Protein AF-X0RFZ6-F1 (afdb_monomer_lite)

InterPro domains:
  IPR013783 Immunoglobulin-like fold [G3DSA:2.60.40.10] (49-126)
  IPR024361 Bacteroidetes-Associated Carbohydrate-binding Often N-terminal [PF19190] (157-204)
  IPR038490 Gingipain propeptide superfamily [G3DSA:2.60.40.3800] (287-418)

Secondary structure (DSSP, 8-state):
--------PPPPTT-EEEEE-TTS-EEEEEETTEEEEE-----TT----THHHHHHHHHHHHHHS---TTEEEESPPSSS-PPPTT-----EEEE--SSSSEEEEEEEEE---SS-SEEEEEEEEE-----EEEE-SEEEEEE-TT---BSS-EEEEEEE-SSS-EEEEEEE--SSEEES-SEEEEPTT-EEEEEEEE-HHHHTPPSEEEEEEEEEEETTT--EEEEEEEEEE-----EEEES-SS-------TT-------EEEE-SSS-----------------S--EEEEEETTTTEEEEEE-PPPPEEEEETTEEEEE-TT-EEE--BTSBPEEE------PPTT----------SS-----S---PPBBPPP--TT--S--PPPPP-HHHHT--S-SS--S--------S--

Foldseek 3Di:
DDFDFPDDDDDDPQKDQDDADPVRHGAFIDHPNHTDDGTDGDDPDDDDDDCVVVVVVRNVCCVLVVWWAQKDKPPDDPPPDDADVVGDDDIDIGGGHPDFAKTKGWDWDAPPPPVDRIDIDIDIDGDHDDQKDKDDQEAEWEAAQLDDIPPQKDKIKIFGQDQAKWKKAKDWPDDQKDWPGGIDIHGHGDIDIIMIGGDRVNSNDHADKDKTWIWMARPVNRDTRTGMYIYGHDWDWDKDKPPPDPDDDDDDDPPDDDDDDIDIDTPIPDDDDDDDDDDDDPPPPPQPWDWDWDDDVVVLDTDTDIDWDDWDWDDDDQFIDTDTPPFDWDADAQAFTDTHDDDDDDRPPPDDDPDDDDDDPDDDDDPDDGHGAGHADDDPPPDDDDRDGGHHDCVHVVDPADPVNDPDDDDDDDDDPD

pLDDT: mean 81.69, std 16.17, range [36.53, 98.62]

Radius of gyration: 50.1 Å; chains: 1; bounding box: 124×74×122 Å

Organism: NCBI:txid412755

Structure (mmCIF, N/CA/C/O backbone):
data_AF-X0RFZ6-F1
#
_entry.id   AF-X0RFZ6-F1
#
loop_
_atom_site.group_PDB
_atom_site.id
_atom_site.type_symbol
_atom_site.label_atom_id
_atom_site.label_alt_id
_atom_site.label_comp_id
_atom_site.label_asym_id
_atom_site.label_entity_id
_atom_site.label_seq_id
_atom_site.pdbx_PDB_ins_code
_atom_site.Cartn_x
_atom_site.Cartn_y
_atom_site.Cartn_z
_atom_site.occupancy
_atom_site.B_iso_or_equiv
_atom_site.auth_seq_id
_atom_site.auth_comp_id
_atom_site.auth_asym_id
_atom_site.auth_atom_id
_atom_site.pdbx_PDB_model_num
ATOM 1 N N . THR A 1 1 ? -69.987 -4.915 10.231 1.00 38.78 1 THR A N 1
ATOM 2 C CA . THR A 1 1 ? -68.801 -5.786 10.100 1.00 38.78 1 THR A CA 1
ATOM 3 C C . THR A 1 1 ? -67.543 -5.010 10.443 1.00 38.78 1 THR A C 1
ATOM 5 O O . THR A 1 1 ? -66.483 -5.303 9.911 1.00 38.78 1 THR A O 1
ATOM 8 N N . ASP A 1 2 ? -67.628 -4.064 11.380 1.00 42.12 2 ASP A N 1
ATOM 9 C CA . ASP A 1 2 ? -66.574 -3.069 11.558 1.00 42.12 2 ASP A CA 1
ATOM 10 C C . ASP A 1 2 ? -65.963 -3.290 12.938 1.00 42.12 2 ASP A C 1
ATOM 12 O O . ASP A 1 2 ? -66.441 -2.758 13.939 1.00 42.12 2 ASP A O 1
ATOM 16 N N . GLY A 1 3 ? -64.960 -4.169 12.992 1.00 43.12 3 GLY A N 1
ATOM 17 C CA . GLY A 1 3 ? -64.054 -4.234 14.134 1.00 43.12 3 GLY A CA 1
ATOM 18 C C . GLY A 1 3 ? -63.142 -3.009 14.116 1.00 43.12 3 GLY A C 1
ATOM 19 O O . GLY A 1 3 ? -62.731 -2.540 13.054 1.00 43.12 3 GLY A O 1
ATOM 20 N N . LEU A 1 4 ? -62.883 -2.448 15.293 1.00 39.06 4 LEU A N 1
ATOM 21 C CA . LEU A 1 4 ? -62.088 -1.237 15.450 1.00 39.06 4 LEU A CA 1
ATOM 22 C C . LEU A 1 4 ? -60.599 -1.594 15.333 1.00 39.06 4 LEU A C 1
ATOM 24 O O . LEU A 1 4 ? -60.053 -2.246 16.221 1.00 39.06 4 LEU A O 1
ATOM 28 N N . THR A 1 5 ? -59.929 -1.153 14.268 1.00 42.00 5 THR A N 1
ATOM 29 C CA . THR A 1 5 ? -58.465 -1.206 14.202 1.00 42.00 5 THR A CA 1
ATOM 30 C C . THR A 1 5 ? -57.912 -0.184 15.192 1.00 42.00 5 THR A C 1
ATOM 32 O O . THR A 1 5 ? -58.040 1.025 14.985 1.00 42.00 5 THR A O 1
ATOM 35 N N . VAL A 1 6 ? -57.300 -0.643 16.282 1.00 41.91 6 VAL A N 1
ATOM 36 C CA . VAL A 1 6 ? -56.398 0.214 17.062 1.00 41.91 6 VAL A CA 1
ATOM 37 C C . VAL A 1 6 ? -55.214 0.486 16.127 1.00 41.91 6 VAL A C 1
ATOM 39 O O . VAL A 1 6 ? -54.614 -0.463 15.636 1.00 41.91 6 VAL A O 1
ATOM 42 N N . GLY A 1 7 ? -55.004 1.749 15.741 1.00 44.38 7 GLY A N 1
ATOM 43 C CA . GLY A 1 7 ? -54.213 2.134 14.560 1.00 44.38 7 GLY A CA 1
ATOM 44 C C . GLY A 1 7 ? -52.845 1.451 14.427 1.00 44.38 7 GLY A C 1
ATOM 45 O O . GLY A 1 7 ? -52.203 1.140 15.424 1.00 44.38 7 GLY A O 1
ATOM 46 N N . ILE A 1 8 ? -52.405 1.247 13.180 1.00 52.81 8 ILE A N 1
ATOM 47 C CA . ILE A 1 8 ? -51.146 0.560 12.849 1.00 52.81 8 ILE A CA 1
ATOM 48 C C . ILE A 1 8 ? -49.967 1.387 13.397 1.00 52.81 8 ILE A C 1
ATOM 50 O O . ILE A 1 8 ? -49.765 2.515 12.932 1.00 52.81 8 ILE A O 1
ATOM 54 N N . PRO A 1 9 ? -49.195 0.877 14.373 1.00 51.75 9 PRO A N 1
ATOM 55 C CA . PRO A 1 9 ? -48.037 1.591 14.892 1.00 51.75 9 PRO A CA 1
ATOM 56 C C . PRO A 1 9 ? -46.913 1.636 13.846 1.00 51.75 9 PRO A C 1
ATOM 58 O O . PRO A 1 9 ? -46.792 0.754 12.994 1.00 51.75 9 PRO A O 1
ATOM 61 N N . ALA A 1 10 ? -46.073 2.671 13.915 1.00 51.84 10 ALA A N 1
ATOM 62 C CA . ALA A 1 10 ? -44.854 2.731 13.115 1.00 51.84 10 ALA A CA 1
ATOM 63 C C . ALA A 1 10 ? -43.865 1.647 13.579 1.00 51.84 10 ALA A C 1
ATOM 65 O O . ALA A 1 10 ? -43.667 1.464 14.781 1.00 51.84 10 ALA A O 1
ATOM 66 N N . LEU A 1 11 ? -43.244 0.944 12.630 1.00 55.22 11 LEU A N 1
ATOM 67 C CA . LEU A 1 11 ? -42.207 -0.049 12.913 1.00 55.22 11 LEU A CA 1
ATOM 68 C C . LEU A 1 11 ? -40.861 0.623 13.230 1.00 55.22 11 LEU A C 1
ATOM 70 O O . LEU A 1 11 ? -40.569 1.715 12.735 1.00 55.22 11 LEU A O 1
ATOM 74 N N . LYS A 1 12 ? -40.023 -0.053 14.027 1.00 55.94 12 LYS A N 1
ATOM 75 C CA . LYS A 1 12 ? -38.599 0.295 14.151 1.00 55.94 12 LYS A CA 1
ATOM 76 C C . LYS A 1 12 ? -37.891 0.116 12.790 1.00 55.94 12 LYS A C 1
ATOM 78 O O . LYS A 1 12 ? -38.349 -0.693 11.981 1.00 55.94 12 LYS A O 1
ATOM 83 N N . PRO A 1 13 ? -36.788 0.842 12.521 1.00 58.34 13 PRO A N 1
ATOM 84 C CA . PRO A 1 13 ? -35.977 0.628 11.322 1.00 58.34 13 PRO A CA 1
ATOM 85 C C . PRO A 1 13 ? -35.572 -0.846 11.170 1.00 58.34 13 PRO A C 1
ATOM 87 O O . PRO A 1 13 ? -35.239 -1.481 12.167 1.00 58.34 13 PRO A O 1
ATOM 90 N N . GLU A 1 14 ? -35.612 -1.360 9.935 1.00 68.62 14 GLU A N 1
ATOM 91 C CA . GLU A 1 14 ? -35.267 -2.748 9.547 1.00 68.62 14 GLU A CA 1
ATOM 92 C C . GLU A 1 14 ? -36.243 -3.852 9.997 1.00 68.62 14 GLU A C 1
ATOM 94 O O . GLU A 1 14 ? -36.021 -5.025 9.701 1.00 68.62 14 GLU A O 1
ATOM 99 N N . ALA A 1 15 ? -37.344 -3.507 10.667 1.00 71.62 15 ALA A N 1
ATOM 100 C CA . ALA A 1 15 ? -38.441 -4.444 10.887 1.00 71.62 15 ALA A CA 1
ATOM 101 C C . ALA A 1 15 ? -39.373 -4.498 9.665 1.00 71.62 15 ALA A C 1
ATOM 103 O O . ALA A 1 15 ? -39.727 -3.464 9.092 1.00 71.62 15 ALA A O 1
ATOM 104 N N . GLU A 1 16 ? -39.825 -5.700 9.307 1.00 82.06 16 GLU A N 1
ATOM 105 C CA . GLU A 1 16 ? -40.693 -5.946 8.151 1.00 82.06 16 GLU A CA 1
ATOM 106 C C . GLU A 1 16 ? -41.965 -6.691 8.555 1.00 82.06 16 GLU A C 1
ATOM 108 O O . GLU A 1 16 ? -41.918 -7.617 9.363 1.00 82.06 16 GLU A O 1
ATOM 113 N N . TRP A 1 17 ? -43.111 -6.321 7.976 1.00 80.00 17 TRP A N 1
ATOM 114 C CA . TRP A 1 17 ? -44.344 -7.100 8.106 1.00 80.00 17 TRP A CA 1
ATOM 115 C C . TRP A 1 17 ? -44.224 -8.393 7.296 1.00 80.00 17 TRP A C 1
ATOM 117 O O . TRP A 1 17 ? -43.956 -8.357 6.099 1.00 80.00 17 TRP A O 1
ATOM 127 N N . VAL A 1 18 ? -44.435 -9.532 7.949 1.00 83.50 18 VAL A N 1
ATOM 128 C CA . VAL A 1 18 ? -44.276 -10.872 7.359 1.00 83.50 18 VAL A CA 1
ATOM 129 C C . VAL A 1 18 ? -45.578 -11.662 7.277 1.00 83.50 18 VAL A C 1
ATOM 131 O O . VAL A 1 18 ? -45.609 -12.731 6.671 1.00 83.50 18 VAL A O 1
ATOM 134 N N . ALA A 1 19 ? -46.656 -11.155 7.876 1.00 76.50 19 ALA A N 1
ATOM 135 C CA . ALA A 1 19 ? -47.986 -11.731 7.743 1.00 76.50 19 ALA A CA 1
ATOM 136 C C . ALA A 1 19 ? -49.068 -10.652 7.828 1.00 76.50 19 ALA A C 1
ATOM 138 O O . ALA A 1 19 ? -48.933 -9.703 8.604 1.00 76.50 19 ALA A O 1
ATOM 139 N N . ASP A 1 20 ? -50.164 -10.873 7.102 1.00 78.19 20 ASP A N 1
ATOM 140 C CA . ASP A 1 20 ? -51.373 -10.048 7.097 1.00 78.19 20 ASP A CA 1
ATOM 141 C C . ASP A 1 20 ? -52.592 -10.871 7.551 1.00 78.19 20 ASP A C 1
ATOM 143 O O . ASP A 1 20 ? -52.633 -12.096 7.414 1.00 78.19 20 ASP A O 1
ATOM 147 N N . TRP A 1 21 ? -53.612 -10.189 8.069 1.00 67.06 21 TRP A N 1
ATOM 148 C CA . TRP A 1 21 ? -54.959 -10.738 8.235 1.00 67.06 21 TRP A CA 1
ATOM 149 C C . TRP A 1 21 ? -55.633 -10.967 6.872 1.00 67.06 21 TRP A C 1
ATOM 151 O O . TRP A 1 21 ? -55.215 -10.414 5.855 1.00 67.06 21 TRP A O 1
ATOM 161 N N . ASP A 1 22 ? -56.731 -11.731 6.843 1.00 68.75 22 ASP A N 1
ATOM 162 C CA . ASP A 1 22 ? -57.472 -12.027 5.600 1.00 68.75 22 ASP A CA 1
ATOM 163 C C . ASP A 1 22 ? -57.976 -10.769 4.863 1.00 68.75 22 ASP A C 1
ATOM 165 O O . ASP A 1 22 ? -58.151 -10.773 3.645 1.00 68.75 22 ASP A O 1
ATOM 169 N N . ASN A 1 23 ? -58.163 -9.679 5.605 1.00 71.31 23 ASN A N 1
ATOM 170 C CA . ASN A 1 23 ? -58.601 -8.380 5.124 1.00 71.31 23 ASN A CA 1
ATOM 171 C C . ASN A 1 23 ? -57.442 -7.483 4.649 1.00 71.31 23 ASN A C 1
ATOM 173 O O . ASN A 1 23 ? -57.682 -6.328 4.296 1.00 71.31 23 ASN A O 1
ATOM 177 N N . GLY A 1 24 ? -56.206 -7.994 4.646 1.00 72.56 24 GLY A N 1
ATOM 178 C CA . GLY A 1 24 ? -55.002 -7.287 4.208 1.00 72.56 24 GLY A CA 1
ATOM 179 C C . GLY A 1 24 ? -54.415 -6.319 5.240 1.00 72.56 24 GLY A C 1
ATOM 180 O O . GLY A 1 24 ? -53.554 -5.515 4.893 1.00 72.56 24 GLY A O 1
ATOM 181 N N . THR A 1 25 ? -54.881 -6.347 6.493 1.00 71.81 25 THR A N 1
ATOM 182 C CA . THR A 1 25 ? -54.275 -5.550 7.573 1.00 71.81 25 THR A CA 1
ATOM 183 C C . THR A 1 25 ? -53.013 -6.252 8.080 1.00 71.81 25 THR A C 1
ATOM 185 O O . THR A 1 25 ? -53.104 -7.444 8.382 1.00 71.81 25 THR A O 1
ATOM 188 N N . PRO A 1 26 ? -51.880 -5.548 8.268 1.00 70.94 26 PRO A N 1
ATOM 189 C CA . PRO A 1 26 ? -50.662 -6.159 8.793 1.00 70.94 26 PRO A CA 1
ATOM 190 C C . PRO A 1 26 ? -50.898 -6.823 10.143 1.00 70.94 26 PRO A C 1
ATOM 192 O O . PRO A 1 26 ? -51.464 -6.190 11.033 1.00 70.94 26 PRO A O 1
ATOM 195 N N . LEU A 1 27 ? -50.486 -8.084 10.275 1.00 72.38 27 LEU A N 1
ATOM 196 C CA . LEU A 1 27 ? -50.672 -8.937 11.450 1.00 72.38 27 LEU A CA 1
ATOM 197 C C . LEU A 1 27 ? -49.372 -9.065 12.243 1.00 72.38 27 LEU A C 1
ATOM 199 O O . LEU A 1 27 ? -49.371 -8.719 13.418 1.00 72.38 27 LEU A O 1
ATOM 203 N N . VAL A 1 28 ? -48.276 -9.526 11.633 1.00 75.19 28 VAL A N 1
ATOM 204 C CA . VAL A 1 28 ? -47.006 -9.801 12.337 1.00 75.19 28 VAL A CA 1
ATOM 205 C C . VAL A 1 28 ? -45.838 -9.131 11.627 1.00 75.19 28 VAL A C 1
ATOM 207 O O . VAL A 1 28 ? -45.716 -9.251 10.410 1.00 75.19 28 VAL A O 1
ATOM 210 N N . ALA A 1 29 ? -44.966 -8.469 12.388 1.00 75.31 29 ALA A N 1
ATOM 211 C CA . ALA A 1 29 ? -43.684 -7.949 11.926 1.00 75.31 29 ALA A CA 1
ATOM 212 C C . ALA A 1 29 ? -42.512 -8.700 12.558 1.00 75.31 29 ALA A C 1
ATOM 214 O O . ALA A 1 29 ? -42.575 -9.070 13.733 1.00 75.31 29 ALA A O 1
ATOM 215 N N . THR A 1 30 ? -41.431 -8.878 11.798 1.00 73.75 30 THR A N 1
ATOM 216 C CA . THR A 1 30 ? -40.180 -9.478 12.271 1.00 73.75 30 THR A CA 1
ATOM 217 C C . THR A 1 30 ? -38.956 -8.616 11.977 1.00 73.75 30 THR A C 1
ATOM 219 O O . THR A 1 30 ? -38.938 -7.892 10.986 1.00 73.75 30 THR A O 1
ATOM 222 N N . GLN A 1 31 ? -37.914 -8.752 12.797 1.00 70.69 31 GLN A N 1
ATOM 223 C CA . GLN A 1 31 ? -36.572 -8.213 12.560 1.00 70.69 31 GLN A CA 1
ATOM 224 C C . GLN A 1 31 ? -35.544 -9.292 12.920 1.00 70.69 31 GLN A C 1
ATOM 226 O O . GLN A 1 31 ? -35.602 -9.869 14.006 1.00 70.69 31 GLN A O 1
ATOM 231 N N . GLY A 1 32 ? -34.634 -9.618 11.996 1.00 66.69 32 GLY A N 1
ATOM 232 C CA . GLY A 1 32 ? -33.604 -10.642 12.231 1.00 66.69 32 GLY A CA 1
ATOM 233 C C . GLY A 1 32 ? -34.154 -12.041 12.552 1.00 66.69 32 GLY A C 1
ATOM 234 O O . GLY A 1 32 ? -33.538 -12.776 13.313 1.00 66.69 32 GLY A O 1
ATOM 235 N N . GLY A 1 33 ? -35.331 -12.397 12.022 1.00 61.75 33 GLY A N 1
ATOM 236 C CA . GLY A 1 33 ? -36.001 -13.679 12.293 1.00 61.75 33 GLY A CA 1
ATOM 237 C C . GLY A 1 33 ? -36.859 -13.716 13.565 1.00 61.75 33 GLY A C 1
ATOM 238 O O . GLY A 1 33 ? -37.531 -14.715 13.807 1.00 61.75 33 GLY A O 1
ATOM 239 N N . ASN A 1 34 ? -36.897 -12.627 14.337 1.00 55.91 34 ASN A N 1
ATOM 240 C CA . ASN A 1 34 ? -37.651 -12.523 15.590 1.00 55.91 34 ASN A CA 1
ATOM 241 C C . ASN A 1 34 ? -38.919 -11.683 15.415 1.00 55.91 34 ASN A C 1
ATOM 243 O O . ASN A 1 34 ? -38.897 -10.707 14.672 1.00 55.91 34 ASN A O 1
ATOM 247 N N . VAL A 1 35 ? -40.012 -12.019 16.110 1.00 63.09 35 VAL A N 1
ATOM 248 C CA . VAL A 1 35 ? -41.280 -11.261 16.075 1.00 63.09 35 VAL A CA 1
ATOM 249 C C . VAL A 1 35 ? -41.159 -9.978 16.904 1.00 63.09 35 VAL A C 1
ATOM 251 O O . VAL A 1 35 ? -40.920 -10.044 18.103 1.00 63.09 35 VAL A O 1
ATOM 254 N N . VAL A 1 36 ? -41.366 -8.817 16.276 1.00 63.34 36 VAL A N 1
ATOM 255 C CA . VAL A 1 36 ? -41.176 -7.481 16.887 1.00 63.34 36 VAL A CA 1
ATOM 256 C C . VAL A 1 36 ? -42.431 -6.599 16.879 1.00 63.34 36 VAL A C 1
ATOM 258 O O . VAL A 1 36 ? -42.418 -5.501 17.432 1.00 63.34 36 VAL A O 1
ATOM 261 N N . GLY A 1 37 ? -43.530 -7.054 16.272 1.00 63.81 37 GLY A N 1
ATOM 262 C CA . GLY A 1 37 ? -44.809 -6.341 16.289 1.00 63.81 37 GLY A CA 1
ATOM 263 C C . GLY A 1 37 ? -45.981 -7.248 15.930 1.00 63.81 37 GLY A C 1
ATOM 264 O O . GLY A 1 37 ? -45.853 -8.091 15.045 1.00 63.81 37 GLY A O 1
ATOM 265 N N . ILE A 1 38 ? -47.117 -7.089 16.618 1.00 66.88 38 ILE A N 1
ATOM 266 C CA . ILE A 1 38 ? -48.345 -7.857 16.367 1.00 66.88 38 ILE A CA 1
ATOM 267 C C . ILE A 1 38 ? -49.561 -6.920 16.438 1.00 66.88 38 ILE A C 1
ATOM 269 O O . ILE A 1 38 ? -49.757 -6.250 17.452 1.00 66.88 38 ILE A O 1
ATOM 273 N N . ASN A 1 39 ? -50.405 -6.909 15.401 1.00 63.72 39 ASN A N 1
ATOM 274 C CA . ASN A 1 39 ? -51.707 -6.229 15.407 1.00 63.72 39 ASN A CA 1
ATOM 275 C C . ASN A 1 39 ? -52.840 -7.245 15.514 1.00 63.72 39 ASN A C 1
ATOM 277 O O . ASN A 1 39 ? -52.837 -8.274 14.836 1.00 63.72 39 ASN A O 1
ATOM 281 N N . ILE A 1 40 ? -53.863 -6.920 16.302 1.00 60.28 40 ILE A N 1
ATOM 282 C CA . ILE A 1 40 ? -54.952 -7.853 16.587 1.00 60.28 40 ILE A CA 1
ATOM 283 C C . ILE A 1 40 ? -56.295 -7.245 16.233 1.00 60.28 40 ILE A C 1
ATOM 285 O O . ILE A 1 40 ? -56.599 -6.103 16.577 1.00 60.28 40 ILE A O 1
ATOM 289 N N . PHE A 1 41 ? -57.115 -8.067 15.585 1.00 55.56 41 PHE A N 1
ATOM 290 C CA . PHE A 1 41 ? -58.518 -7.794 15.344 1.00 55.56 41 PHE A CA 1
ATOM 291 C C . PHE A 1 41 ? -59.360 -8.508 16.402 1.00 55.56 41 PHE A C 1
ATOM 293 O O . PHE A 1 41 ? -59.381 -9.737 16.463 1.00 55.56 41 PHE A O 1
ATOM 300 N N . VAL A 1 42 ? -60.054 -7.751 17.251 1.00 51.41 42 VAL A N 1
ATOM 301 C CA . VAL A 1 42 ? -60.933 -8.331 18.274 1.00 51.41 42 VAL A CA 1
ATOM 302 C C . VAL A 1 42 ? -62.366 -8.312 17.750 1.00 51.41 42 VAL A C 1
ATOM 304 O O . VAL A 1 42 ? -62.988 -7.254 17.667 1.00 51.41 42 VAL A O 1
ATOM 307 N N . PHE A 1 43 ? -62.886 -9.484 17.382 1.00 50.62 43 PHE A N 1
ATOM 308 C CA . PHE A 1 43 ? -64.318 -9.683 17.159 1.00 50.62 43 PHE A CA 1
ATOM 309 C C . PHE A 1 43 ? -64.984 -10.194 18.445 1.00 50.62 43 PHE A C 1
ATOM 311 O O . PHE A 1 43 ? -64.395 -10.961 19.203 1.00 50.62 43 PHE A O 1
ATOM 318 N N . ASP A 1 44 ? -66.206 -9.718 18.677 1.00 43.78 44 ASP A N 1
ATOM 319 C CA . ASP A 1 44 ? -67.039 -9.891 19.872 1.00 43.78 44 ASP A CA 1
ATOM 320 C C . ASP A 1 44 ? -66.884 -11.248 20.603 1.00 43.78 44 ASP A C 1
ATOM 322 O O . ASP A 1 44 ? -67.242 -12.308 20.090 1.00 43.78 44 ASP A O 1
ATOM 326 N N . GLY A 1 45 ? -66.406 -11.193 21.852 1.00 48.72 45 GLY A N 1
ATOM 327 C CA . GLY A 1 45 ? -66.770 -12.127 22.928 1.00 48.72 45 GLY A CA 1
ATOM 328 C C . GLY A 1 45 ? -66.137 -13.526 22.984 1.00 48.72 45 GLY A C 1
ATOM 329 O O . GLY A 1 45 ? -66.438 -14.260 23.926 1.00 48.72 45 GLY A O 1
ATOM 330 N N . GLY A 1 46 ? -65.274 -13.930 22.050 1.00 48.91 46 GLY A N 1
ATOM 331 C CA . GLY A 1 46 ? -64.590 -15.232 22.111 1.00 48.91 46 GLY A CA 1
ATOM 332 C C . GLY A 1 46 ? -63.342 -15.204 23.001 1.00 48.91 46 GLY A C 1
ATOM 333 O O . GLY A 1 46 ? -62.398 -14.478 22.710 1.00 48.91 46 GLY A O 1
ATOM 334 N N . GLY A 1 47 ? -63.313 -15.991 24.082 1.00 51.78 47 GLY A N 1
ATOM 335 C CA . GLY A 1 47 ? -62.138 -16.099 24.955 1.00 51.78 47 GLY A CA 1
ATOM 336 C C . GLY A 1 47 ? -60.898 -16.622 24.216 1.00 51.78 47 GLY A C 1
ATOM 337 O O . GLY A 1 47 ? -60.979 -17.603 23.476 1.00 51.78 47 GLY A O 1
ATOM 338 N N . PHE A 1 48 ? -59.750 -15.977 24.439 1.00 54.66 48 PHE A N 1
ATOM 339 C CA . PHE A 1 48 ? -58.455 -16.392 23.899 1.00 54.66 48 PHE A CA 1
ATOM 340 C C . PHE A 1 48 ? -58.080 -17.788 24.424 1.00 54.66 48 PHE A C 1
ATOM 342 O O . PHE A 1 48 ? -57.822 -17.959 25.613 1.00 54.66 48 PHE A O 1
ATOM 349 N N . THR A 1 49 ? -58.038 -18.793 23.549 1.00 49.41 49 THR A N 1
ATOM 350 C CA . THR A 1 49 ? -57.511 -20.134 23.860 1.00 49.41 49 THR A CA 1
ATOM 351 C C . THR A 1 49 ? -56.601 -20.608 22.723 1.00 49.41 49 THR A C 1
ATOM 353 O O . THR A 1 49 ? -56.695 -20.096 21.607 1.00 49.41 49 THR A O 1
ATOM 356 N N . GLY A 1 50 ? -55.703 -21.559 23.000 1.00 52.81 50 GLY A N 1
ATOM 357 C CA . GLY A 1 50 ? -54.791 -22.137 22.002 1.00 52.81 50 GLY A CA 1
ATOM 358 C C . GLY A 1 50 ? -53.499 -21.339 21.787 1.00 52.81 50 GLY A C 1
ATOM 359 O O . GLY A 1 50 ? -52.942 -20.785 22.733 1.00 52.81 50 GLY A O 1
ATOM 360 N N . ASP A 1 51 ? -53.028 -21.291 20.539 1.00 44.84 51 ASP A N 1
ATOM 361 C CA . ASP A 1 51 ? -51.715 -20.738 20.163 1.00 44.84 51 ASP A CA 1
ATOM 362 C C . ASP A 1 51 ? -51.619 -19.218 20.334 1.00 44.84 51 ASP A C 1
ATOM 364 O O . ASP A 1 51 ? -50.524 -18.679 20.421 1.00 44.84 51 ASP A O 1
ATOM 368 N N . VAL A 1 52 ? -52.752 -18.516 20.431 1.00 52.00 52 VAL A N 1
ATOM 369 C CA . VAL A 1 52 ? -52.793 -17.057 20.604 1.00 52.00 52 VAL A CA 1
ATOM 370 C C . VAL A 1 52 ? -52.223 -16.643 21.974 1.00 52.00 52 VAL A C 1
ATOM 372 O O . VAL A 1 52 ? -51.270 -15.867 21.984 1.00 52.00 52 VAL A O 1
ATOM 375 N N . PRO A 1 53 ? -52.687 -17.186 23.124 1.00 52.94 53 PRO A N 1
ATOM 376 C CA . PRO A 1 53 ? -52.005 -17.037 24.415 1.00 52.94 53 PRO A CA 1
ATOM 377 C C . PRO A 1 53 ? -50.516 -17.412 24.415 1.00 52.94 5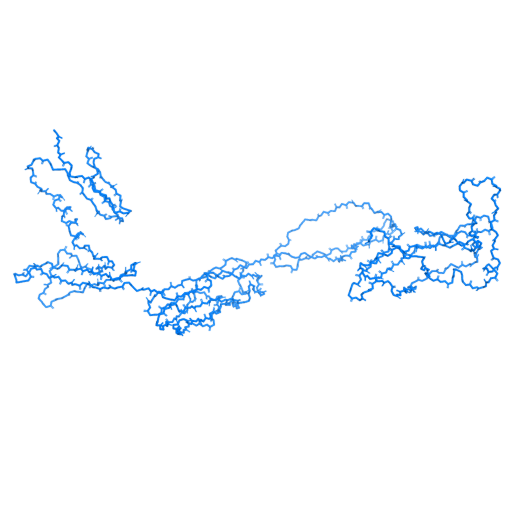3 PRO A C 1
ATOM 379 O O . PRO A 1 53 ? -49.740 -16.766 25.110 1.00 52.94 53 PRO A O 1
ATOM 382 N N . LEU A 1 54 ? -50.106 -18.424 23.640 1.00 45.31 54 LEU A N 1
ATOM 383 C CA . LEU A 1 54 ? -48.706 -18.856 23.542 1.00 45.31 54 LEU A CA 1
ATOM 384 C C . LEU A 1 54 ? -47.858 -17.856 22.735 1.00 45.31 54 LEU A C 1
ATOM 386 O O . LEU A 1 54 ? -46.730 -17.550 23.110 1.00 45.31 54 LEU A O 1
ATOM 390 N N . LEU A 1 55 ? -48.427 -17.283 21.672 1.00 51.75 55 LEU A N 1
ATOM 391 C CA . LEU A 1 55 ? -47.830 -16.192 20.902 1.00 51.75 55 LEU A CA 1
ATOM 392 C C . LEU A 1 55 ? -47.674 -14.932 21.766 1.00 51.75 55 LEU A C 1
ATOM 394 O O . LEU A 1 55 ? -46.635 -14.283 21.718 1.00 51.75 55 LEU A O 1
ATOM 398 N N . PHE A 1 56 ? -48.683 -14.617 22.589 1.00 52.19 56 PHE A N 1
ATOM 399 C CA . PHE A 1 56 ? -48.622 -13.540 23.580 1.00 52.19 56 PHE A CA 1
ATOM 400 C C . PHE A 1 56 ? -47.577 -13.811 24.659 1.00 52.19 56 PHE A C 1
ATOM 402 O O . PHE A 1 56 ? -46.835 -12.901 25.001 1.00 52.19 56 PHE A O 1
ATOM 409 N N . HIS A 1 57 ? -47.498 -15.040 25.177 1.00 45.25 57 HIS A N 1
ATOM 410 C CA . HIS A 1 57 ? -46.474 -15.433 26.139 1.00 45.25 57 HIS A CA 1
ATOM 411 C C . HIS A 1 57 ? -45.081 -15.246 25.539 1.00 45.25 57 HIS A C 1
ATOM 413 O O . HIS A 1 57 ? -44.274 -14.554 26.136 1.00 45.25 57 HIS A O 1
ATOM 419 N N . ASN A 1 58 ? -44.827 -15.737 24.325 1.00 44.16 58 ASN A N 1
ATOM 420 C CA . ASN A 1 58 ? -43.522 -15.598 23.677 1.00 44.16 58 ASN A CA 1
ATOM 421 C C . ASN A 1 58 ? -43.191 -14.136 23.333 1.00 44.16 58 ASN A C 1
ATOM 423 O O . ASN A 1 58 ? -42.056 -13.714 23.520 1.00 44.16 58 ASN A O 1
ATOM 427 N N . ALA A 1 59 ? -44.170 -13.337 22.895 1.00 49.94 59 ALA A N 1
ATOM 428 C CA . ALA A 1 59 ? -43.977 -11.913 22.614 1.00 49.94 59 ALA A CA 1
ATOM 429 C C . ALA A 1 59 ? -43.768 -11.078 23.891 1.00 49.94 59 ALA A C 1
ATOM 431 O O . ALA A 1 59 ? -42.948 -10.168 23.888 1.00 49.94 59 ALA A O 1
ATOM 432 N N . ILE A 1 60 ? -44.469 -11.384 24.989 1.00 48.38 60 ILE A N 1
ATOM 433 C CA . ILE A 1 60 ? -44.305 -10.716 26.291 1.00 48.38 60 ILE A CA 1
ATOM 434 C C . ILE A 1 60 ? -43.021 -11.181 26.977 1.00 48.38 60 ILE A C 1
ATOM 436 O O . ILE A 1 60 ? -42.323 -10.341 27.515 1.00 48.38 60 ILE A O 1
ATOM 440 N N . VAL A 1 61 ? -42.659 -12.465 26.923 1.00 43.03 61 VAL A N 1
ATOM 441 C CA . VAL A 1 61 ? -41.365 -12.981 27.407 1.00 43.03 61 VAL A CA 1
ATOM 442 C C . VAL A 1 61 ? -40.212 -12.377 26.610 1.00 43.03 61 VAL A C 1
ATOM 444 O O . VAL A 1 61 ? -39.179 -12.087 27.191 1.00 43.03 61 VAL A O 1
ATOM 447 N N . TRP A 1 62 ? -40.384 -12.096 25.317 1.00 46.16 62 TRP A N 1
ATOM 448 C CA . TRP A 1 62 ? -39.370 -11.395 24.525 1.00 46.16 62 TRP A CA 1
ATOM 449 C C . TRP A 1 62 ? -39.344 -9.879 24.795 1.00 46.16 62 TRP A C 1
ATOM 451 O O . TRP A 1 62 ? -38.274 -9.287 24.847 1.00 46.16 62 TRP A O 1
ATOM 461 N N . LEU A 1 63 ? -40.497 -9.233 25.018 1.00 44.16 63 LEU A N 1
ATOM 462 C CA . LEU A 1 63 ? -40.579 -7.808 25.383 1.00 44.16 63 LEU A CA 1
ATOM 463 C C . LEU A 1 63 ? -40.168 -7.528 26.842 1.00 44.16 63 LEU A C 1
ATOM 465 O O . LEU A 1 63 ? -39.667 -6.445 27.124 1.00 44.16 63 LEU A O 1
ATOM 469 N N . ALA A 1 64 ? -40.374 -8.478 27.758 1.00 41.44 64 ALA A N 1
ATOM 470 C CA . ALA A 1 64 ? -39.998 -8.414 29.175 1.00 41.44 64 ALA A CA 1
ATOM 471 C C . ALA A 1 64 ? -38.603 -9.006 29.436 1.00 41.44 64 ALA A C 1
ATOM 473 O O . ALA A 1 64 ? -37.908 -8.563 30.340 1.00 41.44 64 ALA A O 1
ATOM 474 N N . GLY A 1 65 ? -38.172 -9.964 28.614 1.00 41.84 65 GLY A N 1
ATOM 475 C CA . GLY A 1 65 ? -36.793 -10.446 28.507 1.00 41.84 65 GLY A CA 1
ATOM 476 C C . GLY A 1 65 ? -35.966 -9.653 27.498 1.00 41.84 65 GLY A C 1
ATOM 477 O O . GLY A 1 65 ? -34.871 -10.081 27.142 1.00 41.84 65 GLY A O 1
ATOM 478 N N . GLY A 1 66 ? -36.491 -8.515 27.026 1.00 45.09 66 GLY A N 1
ATOM 479 C CA . GLY A 1 66 ? -35.772 -7.572 26.189 1.00 45.09 66 GLY A CA 1
ATOM 480 C C . GLY A 1 66 ? -34.621 -7.034 27.009 1.00 45.09 66 GLY A C 1
ATOM 481 O O . GLY A 1 66 ? -34.799 -6.139 27.835 1.00 45.09 66 GLY A O 1
ATOM 482 N N . THR A 1 67 ? -33.454 -7.636 26.830 1.00 53.47 67 THR A N 1
ATOM 483 C CA . THR A 1 67 ? -32.239 -7.182 27.473 1.00 53.47 67 THR A CA 1
ATOM 484 C C . THR A 1 67 ? -32.097 -5.701 27.153 1.00 53.47 67 THR A C 1
ATOM 486 O O . THR A 1 67 ? -32.287 -5.259 26.015 1.00 53.47 67 THR A O 1
ATOM 489 N N . ALA A 1 68 ? -31.913 -4.896 28.195 1.00 60.78 68 ALA A N 1
ATOM 490 C CA . ALA A 1 68 ? -31.819 -3.459 28.019 1.00 60.78 68 ALA A CA 1
ATOM 491 C C . ALA A 1 68 ? -30.734 -3.118 26.994 1.00 60.78 68 ALA A C 1
ATOM 493 O O . ALA A 1 68 ? -29.780 -3.882 26.858 1.00 60.78 68 ALA A O 1
ATOM 494 N N . GLU A 1 69 ? -30.881 -1.993 26.283 1.00 69.88 69 GLU A N 1
ATOM 495 C CA . GLU A 1 69 ? -29.943 -1.586 25.226 1.00 69.88 69 GLU A CA 1
ATOM 496 C C . GLU A 1 69 ? -28.484 -1.869 25.638 1.00 69.88 69 GLU A C 1
ATOM 498 O O . GLU A 1 69 ? -28.031 -1.425 26.693 1.00 69.88 69 GLU A O 1
ATOM 503 N N . GLY A 1 70 ? -27.764 -2.646 24.826 1.00 75.44 70 GLY A N 1
ATOM 504 C CA . GLY A 1 70 ? -26.357 -2.982 25.055 1.00 75.44 70 GLY A CA 1
ATOM 505 C C . GLY A 1 70 ? -26.077 -4.152 26.004 1.00 75.44 70 GLY A C 1
ATOM 506 O O . GLY A 1 70 ? -24.919 -4.542 26.086 1.00 75.44 70 GLY A O 1
ATOM 507 N N . PHE A 1 71 ? -27.065 -4.734 26.688 1.00 85.75 71 PHE A N 1
ATOM 508 C CA . PHE A 1 71 ? -26.899 -5.963 27.474 1.00 85.75 71 PHE A CA 1
ATOM 509 C C . PHE A 1 71 ? -27.472 -7.173 26.733 1.00 85.75 71 PHE A C 1
ATOM 511 O O . PHE A 1 71 ? -28.444 -7.047 25.994 1.00 85.75 71 PHE A O 1
ATOM 518 N N . GLU A 1 72 ? -26.903 -8.350 26.956 1.00 87.06 72 GLU A N 1
ATOM 519 C CA . GLU A 1 72 ? -27.394 -9.640 26.472 1.00 87.06 72 GLU A CA 1
ATOM 520 C C . GLU A 1 72 ? -27.174 -10.695 27.564 1.00 87.06 72 GLU A C 1
ATOM 522 O O . GLU A 1 72 ? -26.124 -10.713 28.207 1.00 87.06 72 GLU A O 1
ATOM 527 N N . LEU A 1 73 ? -28.163 -11.560 27.804 1.00 85.75 73 LEU A N 1
ATOM 528 C CA . LEU A 1 73 ? -27.988 -12.725 28.670 1.00 85.75 73 LEU A CA 1
ATOM 529 C C . LEU A 1 73 ? -27.587 -13.922 27.812 1.00 85.75 73 LEU A C 1
ATOM 531 O O . LEU A 1 73 ? -28.312 -14.299 26.894 1.00 85.75 73 LEU A O 1
ATOM 535 N N . VAL A 1 74 ? -26.449 -14.525 28.132 1.00 87.12 74 VAL A N 1
ATOM 536 C CA . VAL A 1 74 ? -25.867 -15.664 27.417 1.00 87.12 74 VAL A CA 1
ATOM 537 C C . VAL A 1 74 ? -25.759 -16.847 28.378 1.00 87.12 74 VAL A C 1
ATOM 539 O O . VAL A 1 74 ? -25.662 -16.669 29.592 1.00 87.12 74 VAL A O 1
ATOM 542 N N . ASP A 1 75 ? -25.815 -18.062 27.835 1.00 85.75 75 ASP A N 1
ATOM 543 C CA . ASP A 1 75 ? -25.828 -19.317 28.602 1.00 85.75 75 ASP A CA 1
ATOM 544 C C . ASP A 1 75 ? -27.029 -19.444 29.557 1.00 85.75 75 ASP A C 1
ATOM 546 O O . ASP A 1 75 ? -26.969 -20.108 30.590 1.00 85.75 75 ASP A O 1
ATOM 550 N N . VAL A 1 76 ? -28.158 -18.826 29.194 1.00 83.56 76 VAL A N 1
ATOM 551 C CA . VAL A 1 76 ? -29.430 -19.003 29.905 1.00 83.56 76 VAL A CA 1
ATOM 552 C C . VAL A 1 76 ? -29.927 -20.443 29.683 1.00 83.56 76 VAL A C 1
ATOM 554 O O . VAL A 1 76 ? -30.040 -20.864 28.527 1.00 83.56 76 VAL A O 1
ATOM 557 N N . PRO A 1 77 ? -30.239 -21.222 30.739 1.00 81.62 77 PRO A N 1
ATOM 558 C CA . PRO A 1 77 ? -30.788 -22.567 30.576 1.00 81.62 77 PRO A CA 1
ATOM 559 C C . PRO A 1 77 ? -32.197 -22.533 29.973 1.00 81.62 77 PRO A C 1
ATOM 561 O O . PRO A 1 77 ? -32.856 -21.496 29.938 1.00 81.62 77 PRO A O 1
ATOM 564 N N . GLU A 1 78 ? -32.697 -23.685 29.526 1.00 81.31 78 GLU A N 1
ATOM 565 C CA . GLU A 1 78 ? -34.083 -23.798 29.062 1.00 81.31 78 GLU A CA 1
ATOM 566 C C . GLU A 1 78 ? -35.056 -23.515 30.221 1.00 81.31 78 GLU A C 1
ATOM 568 O O . GLU A 1 78 ? -35.015 -24.181 31.256 1.00 81.31 78 GLU A O 1
ATOM 573 N N . LEU A 1 79 ? -35.917 -22.504 30.056 1.00 80.62 79 LEU A N 1
ATOM 574 C CA . LEU A 1 79 ? -36.863 -22.051 31.078 1.00 80.62 79 LEU A CA 1
ATOM 575 C C . LEU A 1 79 ? -38.295 -22.548 30.786 1.00 80.62 79 LEU A C 1
ATOM 577 O O . LEU A 1 79 ? -38.686 -22.617 29.620 1.00 80.62 79 LEU A O 1
ATOM 581 N N . PRO A 1 80 ? -39.119 -22.825 31.821 1.00 84.75 80 PRO A N 1
ATOM 582 C CA . PRO A 1 80 ? -38.793 -22.750 33.246 1.00 84.75 80 PRO A CA 1
ATOM 583 C C . PRO A 1 80 ? -37.908 -23.920 33.702 1.00 84.75 80 PRO A C 1
ATOM 585 O O . PRO A 1 80 ? -38.124 -25.067 33.314 1.00 84.75 80 PRO A O 1
ATOM 588 N N . VAL A 1 81 ? -36.954 -23.631 34.589 1.00 81.69 81 VAL A N 1
ATOM 589 C CA . VAL A 1 81 ? -36.033 -24.619 35.168 1.00 81.69 81 VAL A CA 1
ATOM 590 C C . VAL A 1 81 ? -36.238 -24.722 36.678 1.00 81.69 81 VAL A C 1
ATOM 592 O O . VAL A 1 81 ? -36.509 -23.726 37.345 1.00 81.69 81 VAL A O 1
ATOM 595 N N . ALA A 1 82 ? -36.109 -25.931 37.228 1.00 87.06 82 ALA A N 1
ATOM 596 C CA . ALA A 1 82 ? -36.108 -26.154 38.670 1.00 87.06 82 ALA A CA 1
ATOM 597 C C . ALA A 1 82 ? -34.667 -26.252 39.182 1.00 87.06 82 ALA A C 1
ATOM 599 O O . ALA A 1 82 ? -33.893 -27.071 38.688 1.00 87.06 82 ALA A O 1
ATOM 600 N N . ILE A 1 83 ? -34.331 -25.458 40.198 1.00 86.50 83 ILE A N 1
ATOM 601 C CA . ILE A 1 83 ? -33.049 -25.535 40.905 1.00 86.50 83 ILE A CA 1
ATOM 602 C C . ILE A 1 83 ? -33.270 -26.361 42.173 1.00 86.50 83 ILE A C 1
ATOM 604 O O . ILE A 1 83 ? -34.164 -26.064 42.970 1.00 86.50 83 ILE A O 1
ATOM 608 N N . ALA A 1 84 ? -32.502 -27.436 42.351 1.00 90.94 84 ALA A N 1
ATOM 609 C CA . ALA A 1 84 ? -32.600 -28.255 43.554 1.00 90.94 84 ALA A CA 1
ATOM 610 C C . ALA A 1 84 ? -32.061 -27.496 44.785 1.00 90.94 84 ALA A C 1
ATOM 612 O O . ALA A 1 84 ? -31.239 -26.590 44.644 1.00 90.94 84 ALA A O 1
ATOM 613 N N . PRO A 1 85 ? -32.463 -27.865 46.017 1.00 91.62 85 PRO A N 1
ATOM 614 C CA . PRO A 1 85 ? -31.880 -27.267 47.213 1.00 91.62 85 PRO A CA 1
ATOM 615 C C . PRO A 1 85 ? -30.350 -27.394 47.210 1.00 91.62 85 PRO A C 1
ATOM 617 O O . PRO A 1 85 ? -29.828 -28.494 47.025 1.00 91.62 85 PRO A O 1
ATOM 620 N N . PHE A 1 86 ? -29.657 -26.281 47.468 1.00 90.75 86 PHE A N 1
ATOM 621 C CA . PHE A 1 86 ? -28.189 -26.149 47.441 1.00 90.75 86 PHE A CA 1
ATOM 622 C C . PHE A 1 86 ? -27.529 -26.244 46.055 1.00 90.75 86 PHE A C 1
ATOM 624 O O . PHE A 1 86 ? -26.301 -26.286 45.983 1.00 90.75 86 PHE A O 1
ATOM 631 N N . ASP A 1 87 ? -28.315 -26.262 44.981 1.00 94.56 87 ASP A N 1
ATOM 632 C CA . ASP A 1 87 ? -27.820 -26.239 43.606 1.00 94.56 87 ASP A CA 1
ATOM 633 C C . ASP A 1 87 ? -27.785 -24.809 43.034 1.00 94.56 87 ASP A C 1
ATOM 635 O O . ASP A 1 87 ? -28.377 -23.890 43.605 1.00 94.56 87 ASP A O 1
ATOM 639 N N . HIS A 1 88 ? -27.069 -24.610 41.925 1.00 88.00 88 HIS A N 1
ATOM 640 C CA . HIS A 1 88 ? -26.998 -23.337 41.197 1.00 88.00 88 HIS A CA 1
ATOM 641 C C . HIS A 1 88 ? -26.612 -23.554 39.727 1.00 88.00 88 HIS A C 1
ATOM 643 O O . HIS A 1 88 ? -26.037 -24.577 39.364 1.00 88.00 88 HIS A O 1
ATOM 649 N N . PHE A 1 89 ? -26.887 -22.556 38.891 1.00 88.06 89 PHE A N 1
ATOM 650 C CA . PHE A 1 89 ? -26.267 -22.401 37.578 1.00 88.06 89 PHE A CA 1
ATOM 651 C C . PHE A 1 89 ? -25.875 -20.938 37.378 1.00 88.06 89 PHE A C 1
ATOM 653 O O . PHE A 1 89 ? -26.463 -20.045 37.992 1.00 88.06 89 PHE A O 1
ATOM 660 N N . ASP A 1 90 ? -24.899 -20.712 36.509 1.00 88.56 90 ASP A N 1
ATOM 661 C CA . ASP A 1 90 ? -24.444 -19.376 36.145 1.00 88.56 90 ASP A CA 1
ATOM 662 C C . ASP A 1 90 ? -25.142 -18.910 34.861 1.00 88.56 90 ASP A C 1
ATOM 664 O O . ASP A 1 90 ? -25.405 -19.708 33.962 1.00 88.56 90 ASP A O 1
ATOM 668 N N . VAL A 1 91 ? -25.419 -17.608 34.775 1.00 85.94 91 VAL A N 1
ATOM 669 C CA . VAL A 1 91 ? -25.863 -16.928 33.551 1.00 85.94 91 VAL A CA 1
ATOM 670 C C . VAL A 1 91 ? -24.894 -15.791 33.281 1.00 85.94 91 VAL A C 1
ATOM 672 O O . VAL A 1 91 ? -24.620 -14.978 34.167 1.00 85.94 91 VAL A O 1
ATOM 675 N N . ASN A 1 92 ? -24.385 -15.715 32.056 1.00 87.50 92 ASN A N 1
ATOM 676 C CA . ASN A 1 92 ? -23.465 -14.663 31.656 1.00 87.50 92 ASN A CA 1
ATOM 677 C C . ASN A 1 92 ? -24.240 -13.414 31.232 1.00 87.50 92 ASN A C 1
ATOM 679 O O . ASN A 1 92 ? -25.173 -13.488 30.438 1.00 87.50 92 ASN A O 1
ATOM 683 N N . VAL A 1 93 ? -23.826 -12.248 31.732 1.00 89.25 93 VAL A N 1
ATOM 684 C CA . VAL A 1 93 ? -24.333 -10.948 31.274 1.00 89.25 93 VAL A CA 1
ATOM 685 C C . VAL A 1 93 ? -23.269 -10.314 30.388 1.00 89.25 93 VAL A C 1
ATOM 687 O O . VAL A 1 93 ? -22.222 -9.884 30.872 1.00 89.25 93 VAL A O 1
ATOM 690 N N . VAL A 1 94 ? -23.524 -10.264 29.086 1.00 89.12 94 VAL A N 1
ATOM 691 C CA . VAL A 1 94 ? -22.650 -9.626 28.099 1.00 89.12 94 VAL A CA 1
ATOM 692 C C . VAL A 1 94 ? -23.076 -8.171 27.931 1.00 89.12 94 VAL A C 1
ATOM 694 O O . VAL A 1 94 ? -24.256 -7.884 27.762 1.00 89.12 94 VAL A O 1
ATOM 697 N N . PHE A 1 95 ? -22.119 -7.242 27.985 1.00 89.38 95 PHE A N 1
ATOM 698 C CA . PHE A 1 95 ? -22.344 -5.821 27.719 1.00 89.38 95 PHE A CA 1
ATOM 699 C C . PHE A 1 95 ? -21.554 -5.393 26.476 1.00 89.38 95 PHE A C 1
ATOM 701 O O . PHE A 1 95 ? -20.325 -5.384 26.495 1.00 89.38 95 PHE A O 1
ATOM 708 N N . ALA A 1 96 ? -22.259 -5.047 25.400 1.00 86.00 96 ALA A N 1
ATOM 709 C CA . ALA A 1 96 ? -21.710 -4.682 24.096 1.00 86.00 96 ALA A CA 1
ATOM 710 C C . ALA A 1 96 ? -22.334 -3.356 23.601 1.00 86.00 96 ALA A C 1
ATOM 712 O O . ALA A 1 96 ? -23.249 -3.361 22.772 1.00 86.00 96 ALA A O 1
ATOM 713 N N . PRO A 1 97 ? -21.891 -2.198 24.126 1.00 86.94 97 PRO A N 1
ATOM 714 C CA . PRO A 1 97 ? -22.455 -0.903 23.758 1.00 86.94 97 PRO A CA 1
ATOM 715 C C . PRO A 1 97 ? -22.046 -0.486 22.339 1.00 86.94 97 PRO A C 1
ATOM 717 O O . PRO A 1 97 ? -20.867 -0.487 21.997 1.00 86.94 97 PRO A O 1
ATOM 720 N N . THR A 1 98 ? -23.009 -0.043 21.530 1.00 82.50 98 THR A N 1
ATOM 721 C CA . THR A 1 98 ? -22.760 0.531 20.190 1.00 82.50 98 THR A CA 1
ATOM 722 C C . THR A 1 98 ? -22.625 2.056 20.197 1.00 82.50 98 THR A C 1
ATOM 724 O O . THR A 1 98 ? -22.227 2.652 19.199 1.00 82.50 98 THR A O 1
ATOM 727 N N . GLU A 1 99 ? -22.944 2.702 21.320 1.00 83.19 99 GLU A N 1
ATOM 728 C CA . GLU A 1 99 ? -22.924 4.155 21.479 1.00 83.19 99 GLU A CA 1
ATOM 729 C C . GLU A 1 99 ? -22.130 4.561 22.720 1.00 83.19 99 GLU A C 1
ATOM 731 O O . GLU A 1 99 ? -22.158 3.885 23.749 1.00 83.19 99 GLU A O 1
ATOM 736 N N . VAL A 1 100 ? -21.480 5.724 22.655 1.00 87.00 100 VAL A N 1
ATOM 737 C CA . VAL A 1 100 ? -20.783 6.329 23.796 1.00 87.00 100 VAL A CA 1
ATOM 738 C C . VAL A 1 100 ? -21.800 7.012 24.716 1.00 87.00 100 VAL A C 1
ATOM 740 O O . VAL A 1 100 ? -22.044 8.216 24.622 1.00 87.00 100 VAL A O 1
ATOM 743 N N . LYS A 1 101 ? -22.445 6.228 25.582 1.00 87.06 101 LYS A N 1
ATOM 744 C CA . LYS A 1 101 ? -23.407 6.706 26.586 1.00 87.06 101 LYS A CA 1
ATOM 745 C C . LYS A 1 101 ? -23.515 5.741 27.766 1.00 87.06 101 LYS A C 1
ATOM 747 O O . LYS A 1 101 ? -23.000 4.627 27.722 1.00 87.06 101 LYS A O 1
ATOM 752 N N . ALA A 1 102 ? -24.212 6.168 28.816 1.00 88.81 102 ALA A N 1
ATOM 753 C CA . ALA A 1 102 ? -24.622 5.276 29.893 1.00 88.81 102 ALA A CA 1
ATOM 754 C C . ALA A 1 102 ? -25.808 4.405 29.447 1.00 88.81 102 ALA A C 1
ATOM 756 O O . ALA A 1 102 ? -26.759 4.905 28.845 1.00 88.81 102 ALA A O 1
ATOM 757 N N . PHE A 1 103 ? -25.753 3.126 29.797 1.00 88.75 103 PHE A N 1
ATOM 758 C CA . PHE A 1 103 ? -26.802 2.136 29.608 1.00 88.75 103 PHE A CA 1
ATOM 759 C C . PHE A 1 103 ? -27.258 1.636 30.976 1.00 88.75 103 PHE A C 1
ATOM 761 O O . PHE A 1 103 ? -26.452 1.441 31.891 1.00 88.75 103 PHE A O 1
ATOM 768 N N . ALA A 1 104 ? -28.562 1.438 31.111 1.00 88.62 104 ALA A N 1
ATOM 769 C CA . ALA A 1 104 ? -29.177 0.880 32.301 1.00 88.62 104 ALA A CA 1
ATOM 770 C C . ALA A 1 104 ? -30.193 -0.171 31.871 1.00 88.62 104 ALA A C 1
ATOM 772 O O . ALA A 1 104 ? -30.884 0.015 30.869 1.00 88.62 104 ALA A O 1
ATOM 773 N N . GLY A 1 105 ? -30.273 -1.250 32.636 1.00 85.38 105 GLY A N 1
ATOM 774 C CA . GLY A 1 105 ? -31.176 -2.355 32.381 1.00 85.38 105 GLY A CA 1
ATOM 775 C C . GLY A 1 105 ? -31.657 -3.028 33.641 1.00 85.38 105 GLY A C 1
ATOM 776 O O . GLY A 1 105 ? -31.154 -2.758 34.726 1.00 85.38 105 GLY A O 1
ATOM 777 N N . VAL A 1 106 ? -32.626 -3.918 33.484 1.00 82.81 106 VAL A N 1
ATOM 778 C CA . VAL A 1 106 ? -33.138 -4.743 34.574 1.00 82.81 106 VAL A CA 1
ATOM 779 C C . VAL A 1 106 ? -33.288 -6.164 34.060 1.00 82.81 106 VAL A C 1
ATOM 781 O O . VAL A 1 106 ? -33.818 -6.371 32.971 1.00 82.81 106 VAL A O 1
ATOM 784 N N . VAL A 1 107 ? -32.805 -7.130 34.836 1.00 84.56 107 VAL A N 1
ATOM 785 C CA . VAL A 1 107 ? -33.160 -8.542 34.679 1.00 84.56 107 VAL A CA 1
ATOM 786 C C . VAL A 1 107 ? -34.207 -8.864 35.730 1.00 84.56 107 VAL A C 1
ATOM 788 O O . VAL A 1 107 ? -33.934 -8.737 36.922 1.00 84.56 107 VAL A O 1
ATOM 791 N N . THR A 1 108 ? -35.388 -9.284 35.295 1.00 82.19 108 THR A N 1
ATOM 792 C CA . THR A 1 108 ? -36.474 -9.686 36.192 1.00 82.19 108 THR A CA 1
ATOM 793 C C . THR A 1 108 ? -36.525 -11.206 36.287 1.00 82.19 108 THR A C 1
ATOM 795 O O . THR A 1 108 ? -36.664 -11.901 35.281 1.00 82.19 108 THR A O 1
ATOM 798 N N . ILE A 1 109 ? -36.420 -11.724 37.506 1.00 83.38 109 ILE A N 1
ATOM 799 C CA . ILE A 1 109 ? -36.498 -13.146 37.830 1.00 83.38 109 ILE A CA 1
ATOM 800 C C . ILE A 1 109 ? -37.835 -13.381 38.523 1.00 83.38 109 ILE A C 1
ATOM 802 O O . ILE A 1 109 ? -38.062 -12.873 39.616 1.00 83.38 109 ILE A O 1
ATOM 806 N N . VAL A 1 110 ? -38.709 -14.168 37.902 1.00 84.06 110 VAL A N 1
ATOM 807 C CA . VAL A 1 110 ? -39.996 -14.568 38.487 1.00 84.06 110 VAL A CA 1
ATOM 808 C C . VAL A 1 110 ? -39.879 -16.000 38.996 1.00 84.06 110 VAL A C 1
ATOM 810 O O . VAL A 1 110 ? -39.426 -16.883 38.265 1.00 84.06 110 VAL A O 1
ATOM 813 N N . SER A 1 111 ? -40.282 -16.233 40.242 1.00 86.25 111 SER A N 1
ATOM 814 C CA . SER A 1 111 ? -40.130 -17.516 40.927 1.00 86.25 111 SER A CA 1
ATOM 815 C C . SER A 1 111 ? -41.420 -17.947 41.637 1.00 86.25 111 SER A C 1
ATOM 817 O O . SER A 1 111 ? -42.395 -17.202 41.720 1.00 86.25 111 SER A O 1
ATOM 819 N N . ASN A 1 112 ? -41.444 -19.189 42.123 1.00 82.25 112 ASN A N 1
ATOM 820 C CA . ASN A 1 112 ? -42.518 -19.717 42.965 1.00 82.25 112 ASN A CA 1
ATOM 821 C C . ASN A 1 112 ? -42.201 -19.629 44.469 1.00 82.25 112 ASN A C 1
ATOM 823 O O . ASN A 1 112 ? -42.840 -20.329 45.255 1.00 82.25 112 ASN A O 1
ATOM 827 N N . ASP A 1 113 ? -41.208 -18.829 44.856 1.00 87.44 113 ASP A N 1
ATOM 828 C CA . ASP A 1 113 ? -40.971 -18.473 46.250 1.00 87.44 113 ASP A CA 1
ATOM 829 C C . ASP A 1 113 ? -42.149 -17.615 46.746 1.00 87.44 113 ASP A C 1
ATOM 831 O O . ASP A 1 113 ? -42.484 -16.595 46.143 1.00 87.44 113 ASP A O 1
ATOM 835 N N . GLU A 1 114 ? -42.839 -18.066 47.798 1.00 88.50 114 GLU A N 1
ATOM 836 C CA . GLU A 1 114 ? -44.015 -17.363 48.328 1.00 88.50 114 GLU A CA 1
ATOM 837 C C . GLU A 1 114 ? -43.648 -16.018 48.969 1.00 88.50 114 GLU A C 1
ATOM 839 O O . GLU A 1 114 ? -44.473 -15.100 48.964 1.00 88.50 114 GLU A O 1
ATOM 844 N N . ASP A 1 115 ? -42.429 -15.900 49.502 1.00 91.44 115 ASP A N 1
ATOM 845 C CA . ASP A 1 115 ? -41.951 -14.690 50.164 1.00 91.44 115 ASP A CA 1
ATOM 846 C C . ASP A 1 115 ? -41.312 -13.716 49.151 1.00 91.44 115 ASP A C 1
ATOM 848 O O . ASP A 1 115 ? -41.488 -12.501 49.275 1.00 91.44 115 ASP A O 1
ATOM 852 N N . GLU A 1 116 ? -40.635 -14.234 48.116 1.00 86.75 116 GLU A N 1
ATOM 853 C CA . GLU A 1 116 ? -39.965 -13.454 47.055 1.00 86.75 116 GLU A CA 1
ATOM 854 C C . GLU A 1 116 ? -40.333 -13.942 45.631 1.00 86.75 116 GLU A C 1
ATOM 856 O O . GLU A 1 116 ? -39.501 -14.487 44.896 1.00 86.75 116 GLU A O 1
ATOM 861 N N . PRO A 1 117 ? -41.586 -13.723 45.183 1.00 80.50 117 PRO A N 1
ATOM 862 C CA . PRO A 1 117 ? -42.063 -14.227 43.892 1.00 80.50 117 PRO A CA 1
ATOM 863 C C . PRO A 1 117 ? -41.434 -13.516 42.681 1.00 80.50 117 PRO A C 1
ATOM 865 O O . PRO A 1 117 ? -41.518 -14.018 41.560 1.00 80.50 117 PRO A O 1
ATOM 868 N N . GLU A 1 118 ? -40.812 -12.352 42.884 1.00 86.31 118 GLU A N 1
ATOM 869 C CA . GLU A 1 118 ? -40.162 -11.563 41.838 1.00 86.31 118 GLU A CA 1
ATOM 870 C C . GLU A 1 118 ? -38.929 -10.835 42.391 1.00 86.31 118 GLU A C 1
ATOM 872 O O . GLU A 1 118 ? -39.006 -10.153 43.414 1.00 86.31 118 GLU A O 1
ATOM 877 N N . VAL A 1 119 ? -37.795 -10.969 41.700 1.00 85.38 119 VAL A N 1
ATOM 878 C CA . VAL A 1 119 ? -36.519 -10.321 42.031 1.00 85.38 119 VAL A CA 1
ATOM 879 C C . VAL A 1 119 ? -36.004 -9.569 40.809 1.00 85.38 119 VAL A C 1
ATOM 881 O O . VAL A 1 119 ? -35.869 -10.139 39.729 1.00 85.38 119 VAL A O 1
ATOM 884 N N . GLU A 1 120 ? -35.662 -8.295 40.984 1.00 86.50 120 GLU A N 1
ATOM 885 C CA . GLU A 1 120 ? -35.041 -7.478 39.941 1.00 86.50 120 GLU A CA 1
ATOM 886 C C . GLU A 1 120 ? -33.540 -7.297 40.188 1.00 86.50 120 GLU A C 1
ATOM 888 O O . GLU A 1 120 ? -33.109 -6.881 41.267 1.00 86.50 120 GLU A O 1
ATOM 893 N N . VAL A 1 121 ? -32.736 -7.532 39.151 1.00 88.44 121 VAL A N 1
ATOM 894 C CA . VAL A 1 121 ? -31.299 -7.254 39.1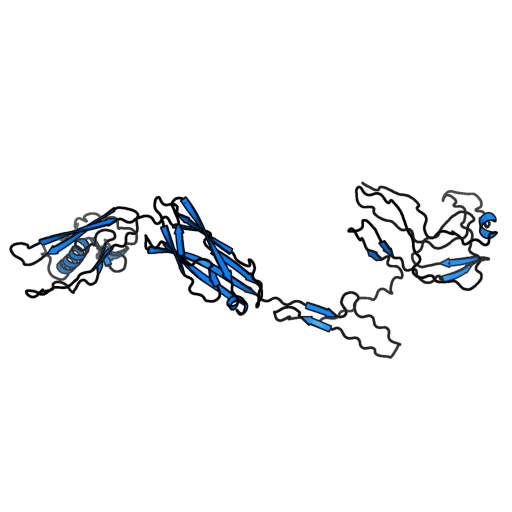35 1.00 88.44 121 VAL A CA 1
ATOM 895 C C . VAL A 1 121 ? -31.037 -6.063 38.223 1.00 88.44 121 VAL A C 1
ATOM 897 O O . VAL A 1 121 ? -31.217 -6.133 37.009 1.00 88.44 121 VAL A O 1
ATOM 900 N N . GLN A 1 122 ? -30.597 -4.956 38.818 1.00 90.50 122 GLN A N 1
ATOM 901 C CA . GLN A 1 122 ? -30.252 -3.737 38.090 1.00 90.50 122 GLN A CA 1
ATOM 902 C C . GLN A 1 122 ? -28.917 -3.920 37.354 1.00 90.50 122 GLN A C 1
ATOM 904 O O . GLN A 1 122 ? -27.895 -4.233 37.966 1.00 90.50 122 GLN A O 1
ATOM 909 N N . LEU A 1 123 ? -28.918 -3.680 36.047 1.00 91.00 123 LEU A N 1
ATOM 910 C CA . LEU A 1 123 ? -27.742 -3.650 35.186 1.00 91.00 123 LEU A CA 1
ATOM 911 C C . LEU A 1 123 ? -27.350 -2.200 34.900 1.00 91.00 123 LEU A C 1
ATOM 913 O O . LEU A 1 123 ? -28.198 -1.347 34.637 1.00 91.00 123 LEU A O 1
ATOM 917 N N . SER A 1 124 ? -26.051 -1.916 34.910 1.00 91.06 124 SER A N 1
ATOM 918 C CA . SER A 1 124 ? -25.522 -0.624 34.471 1.00 91.06 124 SER A CA 1
ATOM 919 C C . SER A 1 124 ? -24.182 -0.798 33.774 1.00 91.06 124 SER A C 1
ATOM 921 O O . SER A 1 124 ? -23.404 -1.689 34.108 1.00 91.06 124 SER A O 1
ATOM 923 N N . GLY A 1 125 ? -23.938 0.041 32.775 1.00 89.25 125 GLY A N 1
ATOM 924 C CA . GLY A 1 125 ? -22.762 -0.013 31.917 1.00 89.25 125 GLY A CA 1
ATOM 925 C C . GLY A 1 125 ? -22.613 1.301 31.163 1.00 89.25 125 GLY A C 1
ATOM 926 O O . GLY A 1 125 ? -23.537 2.112 31.125 1.00 89.25 125 GLY A O 1
ATOM 927 N N . ALA A 1 126 ? -21.449 1.556 30.580 1.00 88.50 126 ALA A N 1
ATOM 928 C CA . ALA A 1 126 ? -21.244 2.733 29.747 1.00 88.50 126 ALA A CA 1
ATOM 929 C C . ALA A 1 126 ? -20.394 2.380 28.532 1.00 88.50 126 ALA A C 1
ATOM 931 O O . ALA A 1 126 ? -19.331 1.781 28.675 1.00 88.50 126 ALA A O 1
ATOM 932 N N . GLY A 1 127 ? -20.848 2.787 27.348 1.00 86.31 127 GLY A N 1
ATOM 933 C CA . GLY A 1 127 ? -19.973 2.860 26.188 1.00 86.31 127 GLY A CA 1
ATOM 934 C C . GLY A 1 127 ? -19.004 4.017 26.382 1.00 86.31 127 GLY A C 1
ATOM 935 O O . GLY A 1 127 ? -19.424 5.152 26.618 1.00 86.31 127 GLY A O 1
ATOM 936 N N . VAL A 1 128 ? -17.710 3.725 26.320 1.00 84.12 128 VAL A N 1
ATOM 937 C CA . VAL A 1 128 ? -16.640 4.720 26.415 1.00 84.12 128 VAL A CA 1
ATOM 938 C C . VAL A 1 128 ? -16.045 4.954 25.028 1.00 84.12 128 VAL A C 1
ATOM 940 O O . VAL A 1 128 ? -15.990 4.018 24.232 1.00 84.12 128 VAL A O 1
ATOM 943 N N . PRO A 1 129 ? -15.644 6.192 24.696 1.00 86.12 129 PRO A N 1
ATOM 944 C CA . PRO A 1 129 ? -15.003 6.459 23.418 1.00 86.12 129 PRO A CA 1
ATOM 945 C C . PRO A 1 129 ? -13.600 5.850 23.399 1.00 86.12 129 PRO A C 1
ATOM 947 O O . PRO A 1 129 ? -12.906 5.850 24.418 1.00 86.12 129 PRO A O 1
ATOM 950 N N . ASP A 1 130 ? -13.176 5.399 22.224 1.00 91.31 130 ASP A N 1
ATOM 951 C CA . ASP A 1 130 ? -11.787 5.046 21.968 1.00 91.31 130 ASP A CA 1
ATOM 952 C C . ASP A 1 130 ? -11.043 6.251 21.385 1.00 91.31 130 ASP A C 1
ATOM 954 O O . ASP A 1 130 ? -11.538 6.929 20.482 1.00 91.31 130 ASP A O 1
ATOM 958 N N . TYR A 1 131 ? -9.884 6.561 21.959 1.00 95.00 131 TYR A N 1
ATOM 959 C CA . TYR A 1 131 ? -9.145 7.792 21.664 1.00 95.00 131 TYR A CA 1
ATOM 960 C C . TYR A 1 131 ? -7.863 7.558 20.861 1.00 95.00 131 TYR A C 1
ATOM 962 O O . TYR A 1 131 ? -7.166 8.529 20.540 1.00 95.00 131 TYR A O 1
ATOM 970 N N . LEU A 1 132 ? -7.544 6.301 20.549 1.00 97.31 132 LEU A N 1
ATOM 971 C CA . LEU A 1 132 ? -6.433 5.956 19.681 1.00 97.31 132 LEU A CA 1
ATOM 972 C C . LEU A 1 132 ? -6.807 6.276 18.231 1.00 97.31 132 LEU A C 1
ATOM 974 O O . LEU A 1 132 ? -7.738 5.714 17.661 1.00 97.31 132 LEU A O 1
ATOM 978 N N . GLU A 1 133 ? -6.065 7.187 17.618 1.00 97.50 133 GLU A N 1
ATOM 979 C CA . GLU A 1 133 ? -6.154 7.467 16.189 1.00 97.50 133 GLU A CA 1
ATOM 980 C C . GLU A 1 133 ? -4.936 6.876 15.485 1.00 97.50 133 GLU A C 1
ATOM 982 O O . GLU A 1 133 ? -3.810 7.058 15.944 1.00 97.50 133 GLU A O 1
ATOM 987 N N . VAL A 1 134 ? -5.156 6.195 14.360 1.00 98.44 134 VAL A N 1
ATOM 988 C CA . VAL A 1 134 ? -4.087 5.621 13.531 1.00 98.44 134 VAL A CA 1
ATOM 989 C C . VAL A 1 134 ? -4.253 6.094 12.090 1.00 98.44 134 VAL A C 1
ATOM 991 O O . VAL A 1 134 ? -5.308 5.867 11.494 1.00 98.44 134 VAL A O 1
ATOM 994 N N . VAL A 1 135 ? -3.236 6.739 11.523 1.00 97.75 135 VAL A N 1
ATOM 995 C CA . VAL A 1 135 ? -3.247 7.272 10.147 1.00 97.75 135 VAL A CA 1
ATOM 996 C C . VAL A 1 135 ? -1.931 6.960 9.426 1.00 97.75 135 VAL A C 1
ATOM 998 O O . VAL A 1 135 ? -0.896 6.967 10.086 1.00 97.75 135 VAL A O 1
ATOM 1001 N N . PRO A 1 136 ? -1.910 6.725 8.100 1.00 98.31 136 PRO A N 1
ATOM 1002 C CA . PRO A 1 136 ? -3.049 6.664 7.171 1.00 98.31 136 PRO A CA 1
ATOM 1003 C C . PRO A 1 136 ? -3.910 5.397 7.353 1.00 98.31 136 PRO A C 1
ATOM 1005 O O . PRO A 1 136 ? -3.694 4.633 8.289 1.00 98.31 136 PRO A O 1
ATOM 1008 N N . TYR A 1 137 ? -4.931 5.203 6.505 1.00 94.81 137 TYR A N 1
ATOM 1009 C CA . TYR A 1 137 ? -5.767 3.989 6.514 1.00 94.81 137 TYR A CA 1
ATOM 1010 C C . TYR A 1 137 ? -5.064 2.793 5.854 1.00 94.81 137 TYR A C 1
ATOM 1012 O O . TYR A 1 137 ? -5.189 1.662 6.321 1.00 94.81 137 TYR A O 1
ATOM 1020 N N . GLU A 1 138 ? -4.291 3.077 4.807 1.00 96.75 138 GLU A N 1
ATOM 1021 C CA . GLU A 1 138 ? -3.593 2.094 3.987 1.00 96.75 138 GLU A CA 1
ATOM 1022 C C . GLU A 1 138 ? -2.152 2.537 3.696 1.00 96.75 138 GLU A C 1
ATOM 1024 O O . GLU A 1 138 ? -1.862 3.737 3.695 1.00 96.75 138 GLU A O 1
ATOM 1029 N N . LEU A 1 139 ? -1.269 1.569 3.453 1.00 98.12 139 LEU A N 1
ATOM 1030 C CA . LEU A 1 139 ? 0.079 1.765 2.917 1.00 98.12 139 LEU A CA 1
ATOM 1031 C C . LEU A 1 139 ? 0.250 0.914 1.659 1.00 98.12 139 LEU A C 1
ATOM 1033 O O . LEU A 1 139 ? -0.208 -0.229 1.606 1.00 98.12 139 LEU A O 1
ATOM 1037 N N . GLU A 1 140 ? 0.963 1.444 0.669 1.00 98.25 140 GLU A N 1
ATOM 1038 C CA . GLU A 1 140 ? 1.203 0.755 -0.597 1.00 98.25 140 GLU A CA 1
ATOM 1039 C C . GLU A 1 140 ? 2.693 0.635 -0.904 1.00 98.25 140 GLU A C 1
ATOM 1041 O O . GLU A 1 140 ? 3.451 1.601 -0.823 1.00 98.25 140 GLU A O 1
ATOM 1046 N N . PHE A 1 141 ? 3.086 -0.558 -1.336 1.00 98.50 141 PHE A N 1
ATOM 1047 C CA . PHE A 1 141 ? 4.425 -0.912 -1.773 1.00 98.50 141 PHE A CA 1
ATOM 1048 C C . PHE A 1 141 ? 4.370 -1.508 -3.177 1.00 98.50 141 PHE A C 1
ATOM 1050 O O . PHE A 1 141 ? 3.417 -2.195 -3.548 1.00 98.50 141 PHE A O 1
ATOM 1057 N N . SER A 1 142 ? 5.406 -1.286 -3.981 1.00 97.62 142 SER A N 1
ATOM 1058 C CA . SER A 1 142 ? 5.507 -1.926 -5.293 1.00 97.62 142 SER A CA 1
ATOM 1059 C C . SER A 1 142 ? 6.946 -2.182 -5.712 1.00 97.62 142 SER A C 1
ATOM 1061 O O . SER A 1 142 ? 7.856 -1.452 -5.322 1.00 97.62 142 SER A O 1
ATOM 1063 N N . GLY A 1 143 ? 7.172 -3.214 -6.519 1.00 96.25 143 GLY A N 1
ATOM 1064 C CA . GLY A 1 143 ? 8.495 -3.490 -7.067 1.00 96.25 143 GLY A CA 1
ATOM 1065 C C . GLY A 1 143 ? 8.560 -4.778 -7.872 1.00 96.25 143 GLY A C 1
ATOM 1066 O O . GLY A 1 143 ? 7.574 -5.495 -8.027 1.00 96.25 143 GLY A O 1
ATOM 1067 N N . HIS A 1 144 ? 9.753 -5.050 -8.385 1.00 94.56 144 HIS A N 1
ATOM 1068 C CA . HIS A 1 144 ? 10.061 -6.293 -9.079 1.00 94.56 144 HIS A CA 1
ATOM 1069 C C . HIS A 1 144 ? 10.373 -7.418 -8.074 1.00 94.56 144 HIS A C 1
ATOM 1071 O O . HIS A 1 144 ? 10.749 -7.126 -6.933 1.00 94.56 144 HIS A O 1
ATOM 1077 N N . PRO A 1 145 ? 10.268 -8.702 -8.466 1.00 93.62 145 PRO A N 1
ATOM 1078 C CA . PRO A 1 145 ? 10.796 -9.809 -7.673 1.00 93.62 145 PRO A CA 1
ATOM 1079 C C . PRO A 1 145 ? 12.262 -9.574 -7.281 1.00 93.62 145 PRO A C 1
ATOM 1081 O O . PRO A 1 145 ? 13.055 -9.075 -8.082 1.00 93.62 145 PRO A O 1
ATOM 1084 N N . ASN A 1 146 ? 12.647 -9.993 -6.074 1.00 92.19 146 ASN A N 1
ATOM 1085 C CA . ASN A 1 146 ? 13.936 -9.700 -5.424 1.00 92.19 146 ASN A CA 1
ATOM 1086 C C . ASN A 1 146 ? 14.147 -8.229 -5.014 1.00 92.19 146 ASN A C 1
ATOM 1088 O O . ASN A 1 146 ? 15.242 -7.863 -4.587 1.00 92.19 146 ASN A O 1
ATOM 1092 N N . GLY A 1 147 ? 13.118 -7.388 -5.140 1.00 89.19 147 GLY A N 1
ATOM 1093 C CA . GLY A 1 147 ? 13.176 -5.984 -4.766 1.00 89.19 147 GLY A CA 1
ATOM 1094 C C . GLY A 1 147 ? 14.145 -5.144 -5.623 1.00 89.19 147 GLY A C 1
ATOM 1095 O O . GLY A 1 147 ? 14.598 -5.564 -6.691 1.00 89.19 147 GLY A O 1
ATOM 1096 N N . PRO A 1 148 ? 14.472 -3.919 -5.173 1.00 94.31 148 PRO A N 1
ATOM 1097 C CA . PRO A 1 148 ? 13.901 -3.267 -3.997 1.00 94.31 148 PRO A CA 1
ATOM 1098 C C . PRO A 1 148 ? 12.432 -2.878 -4.218 1.00 94.31 148 PRO A C 1
ATOM 1100 O O . PRO A 1 148 ? 12.022 -2.562 -5.337 1.00 94.31 148 PRO A O 1
ATOM 1103 N N . PHE A 1 149 ? 11.661 -2.856 -3.133 1.00 97.12 149 PHE A N 1
ATOM 1104 C CA . PHE A 1 149 ? 10.314 -2.289 -3.126 1.00 97.12 149 PHE A CA 1
ATOM 1105 C C . PHE A 1 149 ? 10.351 -0.778 -2.874 1.00 97.12 149 PHE A C 1
ATOM 1107 O O . PHE A 1 149 ? 11.268 -0.249 -2.234 1.00 97.12 149 PHE A O 1
ATOM 1114 N N . VAL A 1 150 ? 9.357 -0.083 -3.420 1.00 96.69 150 VAL A N 1
ATOM 1115 C CA . VAL A 1 150 ? 9.173 1.363 -3.320 1.00 96.69 150 VAL A CA 1
ATOM 1116 C C . VAL A 1 150 ? 7.787 1.655 -2.724 1.00 96.69 150 VAL A C 1
ATOM 1118 O O . VAL A 1 150 ? 6.799 1.185 -3.294 1.00 96.69 150 VAL A O 1
ATOM 1121 N N . PRO A 1 151 ? 7.702 2.444 -1.633 1.00 97.94 151 PRO A N 1
ATOM 1122 C CA . PRO A 1 151 ? 8.829 2.925 -0.825 1.00 97.94 151 PRO A CA 1
ATOM 1123 C C . PRO A 1 151 ? 9.550 1.763 -0.109 1.00 97.94 151 PRO A C 1
ATOM 1125 O O . PRO A 1 151 ? 9.059 0.647 -0.075 1.00 97.94 151 PRO A O 1
ATOM 1128 N N . THR A 1 152 ? 10.750 1.981 0.434 1.00 97.25 152 THR A N 1
ATOM 1129 C CA . THR A 1 152 ? 11.463 0.908 1.165 1.00 97.25 152 THR A CA 1
ATOM 1130 C C . THR A 1 152 ? 10.798 0.597 2.505 1.00 97.25 152 THR A C 1
ATOM 1132 O O . THR A 1 152 ? 10.806 -0.541 2.950 1.00 97.25 152 THR A O 1
ATOM 1135 N N . TYR A 1 153 ? 10.219 1.612 3.134 1.00 97.81 153 TYR A N 1
ATOM 1136 C CA . TYR A 1 153 ? 9.400 1.525 4.332 1.00 97.81 153 TYR A CA 1
ATOM 1137 C C . TYR A 1 153 ? 8.372 2.651 4.270 1.00 97.81 153 TYR A C 1
ATOM 1139 O O . TYR A 1 153 ? 8.591 3.659 3.591 1.00 97.81 153 TYR A O 1
ATOM 1147 N N . ASP A 1 154 ? 7.289 2.499 5.011 1.00 98.50 154 ASP A N 1
ATOM 1148 C CA . ASP A 1 154 ? 6.361 3.588 5.301 1.00 98.50 154 ASP A CA 1
ATOM 1149 C C . ASP A 1 154 ? 5.855 3.432 6.742 1.00 98.50 154 ASP A C 1
ATOM 1151 O O . ASP A 1 154 ? 6.270 2.508 7.441 1.00 98.50 154 ASP A O 1
ATOM 1155 N N . SER A 1 155 ? 5.041 4.350 7.253 1.00 98.38 155 SER A N 1
ATOM 1156 C CA . SER A 1 155 ? 4.671 4.334 8.669 1.00 98.38 155 SER A CA 1
ATOM 1157 C C . SER A 1 155 ? 3.234 4.743 8.934 1.00 98.38 155 SER A C 1
ATOM 1159 O O . SER A 1 155 ? 2.688 5.632 8.283 1.00 98.38 155 SER A O 1
ATOM 1161 N N . TYR A 1 156 ? 2.666 4.145 9.978 1.00 98.62 156 TYR A N 1
ATOM 1162 C CA . TYR A 1 156 ? 1.456 4.641 10.610 1.00 98.62 156 TYR A CA 1
ATOM 1163 C C . TYR A 1 156 ? 1.823 5.543 11.782 1.00 98.62 156 TYR A C 1
ATOM 1165 O O . TYR A 1 156 ? 2.655 5.201 12.623 1.00 98.62 156 TYR A O 1
ATOM 1173 N N . GLN A 1 157 ? 1.177 6.697 11.863 1.00 98.56 157 GLN A N 1
ATOM 1174 C CA . GLN A 1 157 ? 1.199 7.560 13.027 1.00 98.56 157 GLN A CA 1
ATOM 1175 C C . GLN A 1 157 ? 0.036 7.197 13.946 1.00 98.56 157 GLN A C 1
ATOM 1177 O O . GLN A 1 157 ? -1.127 7.257 13.550 1.00 98.56 157 GLN A O 1
ATOM 1182 N N . LEU A 1 158 ? 0.371 6.862 15.186 1.00 98.56 158 LEU A N 1
ATOM 1183 C CA . LEU A 1 158 ? -0.574 6.641 16.267 1.00 98.56 158 LEU A CA 1
ATOM 1184 C C . LEU A 1 158 ? -0.616 7.909 17.112 1.00 98.56 158 LEU A C 1
ATOM 1186 O O . LEU A 1 158 ? 0.436 8.401 17.526 1.00 98.56 158 LEU A O 1
ATOM 1190 N N . THR A 1 159 ? -1.808 8.407 17.409 1.00 98.50 159 THR A N 1
ATOM 1191 C CA . THR A 1 159 ? -2.019 9.605 18.225 1.00 98.50 159 THR A CA 1
ATOM 1192 C C . THR A 1 159 ? -3.018 9.310 19.330 1.00 98.50 159 THR A C 1
ATOM 1194 O O . THR A 1 159 ? -4.069 8.720 19.096 1.00 98.50 159 THR A O 1
ATOM 1197 N N . ASN A 1 160 ? -2.698 9.747 20.547 1.00 97.94 160 ASN A N 1
ATOM 1198 C CA . ASN A 1 160 ? -3.634 9.718 21.661 1.00 97.94 160 ASN A CA 1
ATOM 1199 C C . ASN A 1 160 ? -4.393 11.049 21.733 1.00 97.94 160 ASN A C 1
ATOM 1201 O O . ASN A 1 160 ? -3.866 12.050 22.227 1.00 97.94 160 ASN A O 1
ATOM 1205 N N . ASN A 1 161 ? -5.646 11.036 21.280 1.00 96.69 161 ASN A N 1
ATOM 1206 C CA . ASN A 1 161 ? -6.549 12.190 21.321 1.00 96.69 161 ASN A CA 1
ATOM 1207 C C . ASN A 1 161 ? -7.342 12.294 22.638 1.00 96.69 161 ASN A C 1
ATOM 1209 O O . ASN A 1 161 ? -8.237 13.130 22.775 1.00 96.69 161 ASN A O 1
ATOM 1213 N N . GLY A 1 162 ? -7.032 11.434 23.606 1.00 94.38 162 GLY A N 1
ATOM 1214 C CA . GLY A 1 162 ? -7.737 11.289 24.866 1.00 94.38 162 GLY A CA 1
ATOM 1215 C C . GLY A 1 162 ? -7.066 12.013 26.034 1.00 94.38 162 GLY A C 1
ATOM 1216 O O . GLY A 1 162 ? -5.944 12.513 25.932 1.00 94.38 162 GLY A O 1
ATOM 1217 N N . PRO A 1 163 ? -7.755 12.070 27.187 1.00 93.50 163 PRO A N 1
ATOM 1218 C CA . PRO A 1 163 ? -7.263 12.746 28.386 1.00 93.50 163 PRO A CA 1
ATOM 1219 C C . PRO A 1 163 ? -6.341 11.880 29.262 1.00 93.50 163 PRO A C 1
ATOM 1221 O O . PRO A 1 163 ? -5.692 12.416 30.159 1.00 93.50 163 PRO A O 1
ATOM 1224 N N . ASN A 1 164 ? -6.285 10.565 29.029 1.00 94.50 164 ASN A N 1
ATOM 1225 C CA . ASN A 1 164 ? -5.499 9.597 29.803 1.00 94.50 164 ASN A CA 1
ATOM 1226 C C . ASN A 1 164 ? -4.434 8.931 28.927 1.00 94.50 164 ASN A C 1
ATOM 1228 O O . ASN A 1 164 ? -4.499 9.028 27.706 1.00 94.50 164 ASN A O 1
ATOM 1232 N N . ASN A 1 165 ? -3.456 8.257 29.536 1.00 96.31 165 ASN A N 1
ATOM 1233 C CA . ASN A 1 165 ? -2.501 7.450 28.775 1.00 96.31 165 ASN A CA 1
ATOM 1234 C C . ASN A 1 165 ? -3.220 6.298 28.052 1.00 96.31 165 ASN A C 1
ATOM 1236 O O . ASN A 1 165 ? -4.155 5.730 28.612 1.00 96.31 165 ASN A O 1
ATOM 1240 N N . ILE A 1 166 ? -2.736 5.946 26.861 1.00 97.31 166 ILE A N 1
ATOM 1241 C CA . ILE A 1 166 ? -3.167 4.776 26.091 1.00 97.31 166 ILE A CA 1
ATOM 1242 C C . ILE A 1 166 ? -1.988 3.813 25.998 1.00 97.31 166 ILE A C 1
ATOM 1244 O O . ILE A 1 166 ? -0.956 4.164 25.419 1.00 97.31 166 ILE A O 1
ATOM 1248 N N . ASP A 1 167 ? -2.144 2.617 26.560 1.00 97.81 167 ASP A N 1
ATOM 1249 C CA . ASP A 1 167 ? -1.256 1.489 26.292 1.00 97.81 167 ASP A CA 1
ATOM 1250 C C . ASP A 1 167 ? -1.739 0.788 25.019 1.00 97.81 167 ASP A C 1
ATOM 1252 O O . ASP A 1 167 ? -2.916 0.453 24.902 1.00 97.81 167 ASP A O 1
ATOM 1256 N N . TRP A 1 168 ? -0.847 0.592 24.052 1.00 98.00 168 TRP A N 1
ATOM 1257 C CA . TRP A 1 168 ? -1.191 0.053 22.738 1.00 98.00 168 TRP A CA 1
ATOM 1258 C C . TRP A 1 168 ? -0.269 -1.094 22.329 1.00 98.00 168 TRP A C 1
ATOM 1260 O O . TRP A 1 168 ? 0.876 -1.179 22.780 1.00 98.00 168 TRP A O 1
ATOM 1270 N N . SER A 1 169 ? -0.757 -1.958 21.441 1.00 98.31 169 SER A N 1
ATOM 1271 C CA . SER A 1 169 ? 0.020 -3.019 20.791 1.00 98.31 169 SER A CA 1
ATOM 1272 C C . SER A 1 169 ? -0.229 -3.084 19.286 1.00 98.31 169 SER A C 1
ATOM 1274 O O . SER A 1 169 ? -1.224 -2.565 18.784 1.00 98.31 169 SER A O 1
ATOM 1276 N N . VAL A 1 170 ? 0.703 -3.717 18.574 1.00 98.38 170 VAL A N 1
ATOM 1277 C CA . VAL A 1 170 ? 0.655 -3.964 17.130 1.00 98.38 170 VAL A CA 1
ATOM 1278 C C . VAL A 1 170 ? 0.867 -5.441 16.875 1.00 98.38 170 VAL A C 1
ATOM 1280 O O . VAL A 1 170 ? 1.792 -6.040 17.423 1.00 98.38 170 VAL A O 1
ATOM 1283 N N . ASP A 1 171 ? 0.018 -6.002 16.026 1.00 96.75 171 ASP A N 1
ATOM 1284 C CA . ASP A 1 171 ? 0.098 -7.380 15.560 1.00 96.75 171 ASP A CA 1
ATOM 1285 C C . ASP A 1 171 ? -0.049 -7.435 14.034 1.00 96.75 171 ASP A C 1
ATOM 1287 O O . ASP A 1 171 ? -0.883 -6.734 13.455 1.00 96.75 171 ASP A O 1
ATOM 1291 N N . VAL A 1 172 ? 0.771 -8.262 13.383 1.00 95.50 172 VAL A N 1
ATOM 1292 C CA . VAL A 1 172 ? 0.771 -8.467 11.928 1.00 95.50 172 VAL A CA 1
ATOM 1293 C C . VAL A 1 172 ? 0.736 -9.962 11.651 1.00 95.50 172 VAL A C 1
ATOM 1295 O O . VAL A 1 172 ? 1.616 -10.703 12.078 1.00 95.50 172 VAL A O 1
ATOM 1298 N N . ASN A 1 173 ? -0.271 -10.407 10.899 1.00 91.00 173 ASN A N 1
ATOM 1299 C CA . ASN A 1 173 ? -0.528 -11.831 10.650 1.00 91.00 173 ASN A CA 1
ATOM 1300 C C . ASN A 1 173 ? 0.086 -12.353 9.340 1.00 91.00 173 ASN A C 1
ATOM 1302 O O . ASN A 1 173 ? -0.417 -13.307 8.744 1.00 91.00 173 ASN A O 1
ATOM 1306 N N . VAL A 1 174 ? 1.171 -11.730 8.879 1.00 96.12 174 VAL A N 1
ATOM 1307 C CA . VAL A 1 174 ? 1.927 -12.148 7.692 1.00 96.12 174 VAL A CA 1
ATOM 1308 C C . VAL A 1 174 ? 3.423 -12.104 7.967 1.00 96.12 174 VAL A C 1
ATOM 1310 O O . VAL A 1 174 ? 3.887 -11.314 8.780 1.00 96.12 174 VAL A O 1
ATOM 1313 N N . THR A 1 175 ? 4.182 -12.952 7.277 1.00 96.50 175 THR A N 1
ATOM 1314 C CA . THR A 1 175 ? 5.630 -13.091 7.490 1.00 96.50 175 THR A CA 1
ATOM 1315 C C . THR A 1 175 ? 6.475 -12.220 6.560 1.00 96.50 175 THR A C 1
ATOM 1317 O O . THR A 1 175 ? 7.661 -12.051 6.809 1.00 96.50 175 THR A O 1
ATOM 1320 N N . TRP A 1 176 ? 5.878 -11.636 5.514 1.00 97.44 176 TRP A N 1
ATOM 1321 C CA . TRP A 1 176 ? 6.565 -10.788 4.528 1.00 97.44 176 TRP A CA 1
ATOM 1322 C C . TRP A 1 176 ? 6.672 -9.306 4.939 1.00 97.44 176 TRP A C 1
ATOM 1324 O O . TRP A 1 176 ? 7.257 -8.504 4.211 1.00 97.44 176 TRP A O 1
ATOM 1334 N N . LEU A 1 177 ? 6.134 -8.936 6.105 1.00 97.75 177 LEU A N 1
ATOM 1335 C CA . LEU A 1 177 ? 6.199 -7.589 6.675 1.00 97.75 177 LEU A CA 1
ATOM 1336 C C . LEU A 1 177 ? 6.879 -7.613 8.041 1.00 97.75 177 LEU A C 1
ATOM 1338 O O . LEU A 1 177 ? 6.539 -8.440 8.884 1.00 97.75 177 LEU A O 1
ATOM 1342 N N . ASP A 1 178 ? 7.744 -6.633 8.281 1.00 97.31 178 ASP A N 1
ATOM 1343 C CA . ASP A 1 178 ? 8.287 -6.322 9.601 1.00 97.31 178 ASP A CA 1
ATOM 1344 C C . ASP A 1 178 ? 7.687 -5.013 10.134 1.00 97.31 178 ASP A C 1
ATOM 1346 O O . ASP A 1 178 ? 7.455 -4.062 9.377 1.00 97.31 178 ASP A O 1
ATOM 1350 N N . VAL A 1 179 ? 7.492 -4.951 11.455 1.00 97.62 179 VAL A N 1
ATOM 1351 C CA . VAL A 1 179 ? 7.150 -3.729 12.201 1.00 97.62 179 VAL A CA 1
ATOM 1352 C C . VAL A 1 179 ? 8.227 -3.430 13.237 1.00 97.62 179 VAL A C 1
ATOM 1354 O O . VAL A 1 179 ? 8.721 -4.334 13.910 1.00 97.62 179 VAL A O 1
ATOM 1357 N N . ASP A 1 180 ? 8.614 -2.163 13.369 1.00 97.81 180 ASP A N 1
ATOM 1358 C CA . ASP A 1 180 ? 9.692 -1.751 14.278 1.00 97.81 180 ASP A CA 1
ATOM 1359 C C . ASP A 1 180 ? 9.278 -1.743 15.760 1.00 97.81 180 ASP A C 1
ATOM 1361 O O . ASP A 1 180 ? 10.106 -1.993 16.642 1.00 97.81 180 ASP A O 1
ATOM 1365 N N . LEU A 1 181 ? 8.000 -1.478 16.038 1.00 97.75 181 LEU A N 1
ATOM 1366 C CA . LEU A 1 181 ? 7.416 -1.425 17.373 1.00 97.75 181 LEU A CA 1
ATOM 1367 C C . LEU A 1 181 ? 6.196 -2.343 17.474 1.00 97.75 181 LEU A C 1
ATOM 1369 O O . LEU A 1 181 ? 5.246 -2.230 16.705 1.00 97.75 181 LEU A O 1
ATOM 1373 N N . SER A 1 182 ? 6.185 -3.197 18.497 1.00 96.00 182 SER A N 1
ATOM 1374 C CA . SER A 1 182 ? 5.065 -4.101 18.795 1.00 96.00 182 SER A CA 1
ATOM 1375 C C . SER A 1 182 ? 4.117 -3.575 19.880 1.00 96.00 182 SER A C 1
ATOM 1377 O O . SER A 1 182 ? 3.051 -4.145 20.088 1.00 96.00 182 SER A O 1
ATOM 1379 N N . ASN A 1 183 ? 4.526 -2.564 20.657 1.00 98.00 183 ASN A N 1
ATOM 1380 C CA . ASN A 1 183 ? 3.727 -1.948 21.722 1.00 98.00 183 ASN A CA 1
ATOM 1381 C C . ASN A 1 183 ? 4.341 -0.634 22.224 1.00 98.00 183 ASN A C 1
ATOM 1383 O O . ASN A 1 183 ? 5.501 -0.324 21.941 1.00 98.00 183 ASN A O 1
ATOM 1387 N N . GLY A 1 184 ? 3.568 0.104 23.020 1.00 97.75 184 GLY A N 1
ATOM 1388 C CA . GLY A 1 184 ? 4.039 1.275 23.746 1.00 97.75 184 GLY A CA 1
ATOM 1389 C C . GLY A 1 184 ? 2.951 1.940 24.586 1.00 97.75 184 GLY A C 1
ATOM 1390 O O . GLY A 1 184 ? 1.837 1.439 24.703 1.00 97.75 184 GLY A O 1
ATOM 1391 N N . THR A 1 185 ? 3.285 3.105 25.147 1.00 97.81 185 THR A N 1
ATOM 1392 C CA . THR A 1 185 ? 2.348 3.954 25.897 1.00 97.81 185 THR A CA 1
ATOM 1393 C C . THR A 1 185 ? 2.371 5.367 25.324 1.00 97.81 185 THR A C 1
ATOM 1395 O O . THR A 1 185 ? 3.420 6.016 25.302 1.00 97.81 185 THR A O 1
ATOM 1398 N N . LEU A 1 186 ? 1.215 5.878 24.907 1.00 98.06 186 LEU A N 1
ATOM 1399 C CA . LEU A 1 186 ? 1.031 7.263 24.477 1.00 98.06 186 LEU A CA 1
ATOM 1400 C C . LEU A 1 186 ? 0.427 8.090 25.606 1.00 98.06 186 LEU A C 1
ATOM 1402 O O . LEU A 1 186 ? -0.650 7.785 26.111 1.00 98.06 186 LEU A O 1
ATOM 1406 N N . LYS A 1 187 ? 1.092 9.185 25.976 1.00 98.06 187 LYS A N 1
ATOM 1407 C CA . LYS A 1 187 ? 0.521 10.188 26.888 1.00 98.06 187 LYS A CA 1
ATOM 1408 C C . LYS A 1 187 ? -0.544 11.029 26.163 1.00 98.06 187 LYS A C 1
ATOM 1410 O O . LYS A 1 187 ? -0.495 11.104 24.931 1.00 98.06 187 LYS A O 1
ATOM 1415 N N . PRO A 1 188 ? -1.443 11.711 26.894 1.00 98.06 188 PRO A N 1
ATOM 1416 C CA . PRO A 1 188 ? -2.433 12.611 26.303 1.00 98.06 188 PRO A CA 1
ATOM 1417 C C . PRO A 1 188 ? -1.814 13.603 25.312 1.00 98.06 188 PRO A C 1
ATOM 1419 O O . PRO A 1 188 ? -0.834 14.277 25.642 1.00 98.06 188 PRO A O 1
ATOM 1422 N N . GLY A 1 189 ? -2.381 13.686 24.106 1.00 97.38 189 GLY A N 1
ATOM 1423 C CA . GLY A 1 189 ? -1.958 14.607 23.046 1.00 97.38 189 GLY A CA 1
ATOM 1424 C C . GLY A 1 189 ? -0.597 14.303 22.413 1.00 97.38 189 GLY A C 1
ATOM 1425 O O . GLY A 1 189 ? -0.037 15.170 21.745 1.00 97.38 189 GLY A O 1
ATOM 1426 N N . THR A 1 190 ? -0.030 13.115 22.648 1.00 98.56 190 THR A N 1
ATOM 1427 C CA . THR A 1 190 ? 1.237 12.688 22.032 1.00 98.56 190 THR A CA 1
ATOM 1428 C C . THR A 1 190 ? 1.010 11.682 20.914 1.00 98.56 190 THR A C 1
ATOM 1430 O O . THR A 1 190 ? -0.011 10.990 20.888 1.00 98.56 190 THR A O 1
ATOM 1433 N N . SER A 1 191 ? 1.998 11.586 20.025 1.00 98.38 191 SER A N 1
ATOM 1434 C CA . SER A 1 191 ? 1.993 10.655 18.901 1.00 98.38 191 SER A CA 1
ATOM 1435 C C . SER A 1 191 ? 3.297 9.868 18.828 1.00 98.38 191 SER A C 1
ATOM 1437 O O . SER A 1 191 ? 4.340 10.325 19.302 1.00 98.38 191 SER A O 1
ATOM 1439 N N . THR A 1 192 ? 3.239 8.705 18.188 1.00 98.56 192 THR A N 1
ATOM 1440 C CA . THR A 1 192 ? 4.396 7.881 17.820 1.00 98.56 192 THR A CA 1
ATOM 1441 C C . THR A 1 192 ? 4.206 7.344 16.406 1.00 98.56 192 THR A C 1
ATOM 1443 O O . THR A 1 192 ? 3.077 7.248 15.931 1.00 98.56 192 THR A O 1
ATOM 1446 N N . SER A 1 193 ? 5.299 6.996 15.737 1.00 98.31 193 SER A N 1
ATOM 1447 C CA . SER A 1 193 ? 5.262 6.340 14.429 1.00 98.31 193 SER A CA 1
ATOM 1448 C C . SER A 1 193 ? 5.641 4.874 14.583 1.00 98.31 193 SER A C 1
ATOM 1450 O O . SER A 1 193 ? 6.598 4.570 15.292 1.00 98.31 193 SER A O 1
ATOM 1452 N N . VAL A 1 194 ? 4.882 3.996 13.932 1.00 98.62 194 VAL A N 1
ATOM 1453 C CA . VAL A 1 194 ? 5.195 2.576 13.756 1.00 98.62 194 VAL A CA 1
ATOM 1454 C C . VAL A 1 194 ? 5.542 2.375 12.290 1.00 98.62 194 VAL A C 1
ATOM 1456 O O . VAL A 1 194 ? 4.722 2.641 11.409 1.00 98.62 194 VAL A O 1
ATOM 1459 N N . THR A 1 195 ? 6.773 1.956 12.035 1.00 98.44 195 THR A N 1
ATOM 1460 C CA . THR A 1 195 ? 7.321 1.754 10.696 1.00 98.44 195 THR A CA 1
ATOM 1461 C C . THR A 1 195 ? 7.022 0.340 10.221 1.00 98.44 195 THR A C 1
ATOM 1463 O O . THR A 1 195 ? 7.292 -0.623 10.936 1.00 98.44 195 THR A O 1
ATOM 1466 N N . VAL A 1 196 ? 6.514 0.220 8.998 1.00 98.31 196 VAL A N 1
ATOM 1467 C CA . VAL A 1 196 ? 6.234 -1.035 8.297 1.00 98.31 196 VAL A CA 1
ATOM 1468 C C . VAL A 1 196 ? 7.206 -1.176 7.129 1.00 98.31 196 VAL A C 1
ATOM 1470 O O . VAL A 1 196 ? 7.390 -0.241 6.347 1.00 98.31 196 VAL A O 1
ATOM 1473 N N . THR A 1 197 ? 7.842 -2.340 7.010 1.00 98.25 197 THR A N 1
ATOM 1474 C CA . THR A 1 197 ? 8.861 -2.614 5.984 1.00 98.25 197 THR A CA 1
ATOM 1475 C C . THR A 1 197 ? 8.613 -3.984 5.345 1.00 98.25 197 THR A C 1
ATOM 1477 O O . THR A 1 197 ? 8.590 -4.977 6.074 1.00 98.25 197 THR A O 1
ATOM 1480 N N . PRO A 1 198 ? 8.461 -4.088 4.009 1.00 98.25 198 PRO A N 1
ATOM 1481 C CA . PRO A 1 198 ? 8.545 -5.374 3.320 1.00 98.25 198 PRO A CA 1
ATOM 1482 C C . PRO A 1 198 ? 9.938 -5.984 3.519 1.00 98.25 198 PRO A C 1
ATOM 1484 O O . PRO A 1 198 ? 10.946 -5.345 3.215 1.00 98.25 198 PRO A O 1
ATOM 1487 N N . ASN A 1 199 ? 9.999 -7.199 4.058 1.00 96.75 199 ASN A N 1
ATOM 1488 C CA . A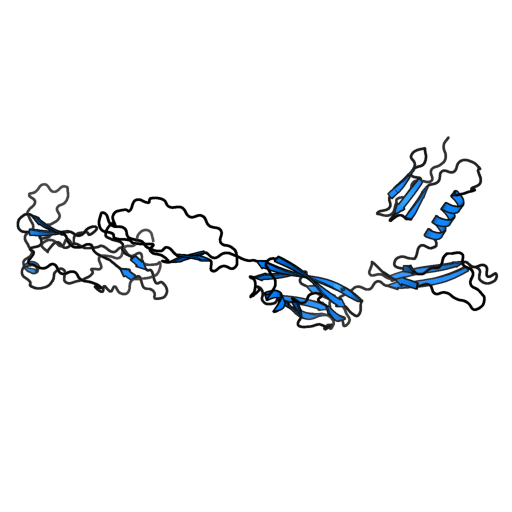SN A 1 199 ? 11.255 -7.834 4.463 1.00 96.75 199 ASN A CA 1
ATOM 1489 C C . ASN A 1 199 ? 11.814 -8.777 3.378 1.00 96.75 199 ASN A C 1
ATOM 1491 O O . ASN A 1 199 ? 11.335 -8.821 2.245 1.00 96.75 199 ASN A O 1
ATOM 1495 N N . THR A 1 200 ? 12.833 -9.571 3.716 1.00 95.81 200 THR A N 1
ATOM 1496 C CA . THR A 1 200 ? 13.456 -10.504 2.759 1.00 95.81 200 THR A CA 1
ATOM 1497 C C . THR A 1 200 ? 12.516 -11.611 2.274 1.00 95.81 200 THR A C 1
ATOM 1499 O O . THR A 1 200 ? 12.754 -12.186 1.216 1.00 95.81 200 THR A O 1
ATOM 1502 N N . GLU A 1 201 ? 11.455 -11.945 3.015 1.00 97.00 201 GLU A N 1
ATOM 1503 C CA . GLU A 1 201 ? 10.443 -12.882 2.516 1.00 97.00 201 GLU A CA 1
ATOM 1504 C C . GLU A 1 201 ? 9.563 -12.240 1.439 1.00 97.00 201 GLU A C 1
ATOM 1506 O O . GLU A 1 201 ? 9.186 -12.925 0.489 1.00 97.00 201 GLU A O 1
ATOM 1511 N N . ALA A 1 202 ? 9.303 -10.927 1.523 1.00 97.44 202 ALA A N 1
ATOM 1512 C CA . ALA A 1 202 ? 8.614 -10.198 0.458 1.00 97.44 202 ALA A CA 1
ATOM 1513 C C . ALA A 1 202 ? 9.397 -10.251 -0.861 1.00 97.44 202 ALA A C 1
ATOM 1515 O O . ALA A 1 202 ? 8.806 -10.411 -1.925 1.00 97.44 202 ALA A O 1
ATOM 1516 N N . GLU A 1 203 ? 10.731 -10.182 -0.802 1.00 95.81 203 GLU A N 1
ATOM 1517 C CA . GLU A 1 203 ? 11.609 -10.261 -1.980 1.00 95.81 203 GLU A CA 1
ATOM 1518 C C . GLU A 1 203 ? 11.488 -11.599 -2.729 1.00 95.81 203 GLU A C 1
ATOM 1520 O O . GLU A 1 203 ? 11.726 -11.653 -3.937 1.00 95.81 203 GLU A O 1
ATOM 1525 N N . ALA A 1 204 ? 11.089 -12.670 -2.037 1.00 96.00 204 ALA A N 1
ATOM 1526 C CA . ALA A 1 204 ? 10.886 -13.994 -2.618 1.00 96.00 204 ALA A CA 1
ATOM 1527 C C . ALA A 1 204 ? 9.474 -14.206 -3.196 1.00 96.00 204 ALA A C 1
ATOM 1529 O O . ALA A 1 204 ? 9.204 -15.269 -3.766 1.00 96.00 204 ALA A O 1
ATOM 1530 N N . LEU A 1 205 ? 8.567 -13.232 -3.052 1.00 96.44 205 LEU A N 1
ATOM 1531 C CA . LEU A 1 205 ? 7.209 -13.341 -3.573 1.00 96.44 205 LEU A CA 1
ATOM 1532 C C . LEU A 1 205 ? 7.209 -13.277 -5.111 1.00 96.44 205 LEU A C 1
ATOM 1534 O O . LEU A 1 205 ? 7.865 -12.414 -5.701 1.00 96.44 205 LEU A O 1
ATOM 1538 N N . PRO A 1 206 ? 6.470 -14.174 -5.790 1.00 95.38 206 PRO A N 1
ATOM 1539 C CA . PRO A 1 206 ? 6.265 -14.075 -7.228 1.00 95.38 206 PRO A CA 1
ATOM 1540 C C . PRO A 1 206 ? 5.368 -12.879 -7.574 1.00 95.38 206 PRO A C 1
ATOM 1542 O O . PRO A 1 206 ? 4.721 -12.299 -6.699 1.00 95.38 206 PRO A O 1
ATOM 1545 N N . GLU A 1 207 ? 5.291 -12.556 -8.867 1.00 95.44 207 GLU A N 1
ATOM 1546 C CA . GLU A 1 207 ? 4.342 -11.573 -9.399 1.00 95.44 207 GLU A CA 1
ATOM 1547 C C . GLU A 1 207 ? 2.929 -11.794 -8.837 1.00 95.44 207 GLU A C 1
ATOM 1549 O O . GLU A 1 207 ? 2.405 -12.912 -8.853 1.00 95.44 207 GLU A O 1
ATOM 1554 N N . GLY A 1 208 ? 2.329 -10.726 -8.313 1.00 97.06 208 GLY A N 1
ATOM 1555 C CA . GLY A 1 208 ? 1.060 -10.785 -7.604 1.00 97.06 208 GLY A CA 1
ATOM 1556 C C . GLY A 1 208 ? 0.769 -9.535 -6.778 1.00 97.06 208 GLY A C 1
ATOM 1557 O O . GLY A 1 208 ? 1.617 -8.663 -6.602 1.00 97.06 208 GLY A O 1
ATOM 1558 N N . TYR A 1 209 ? -0.455 -9.475 -6.257 1.00 97.50 209 TYR A N 1
ATOM 1559 C CA . TYR A 1 209 ? -0.930 -8.408 -5.380 1.00 97.50 209 TYR A CA 1
ATOM 1560 C C . TYR A 1 209 ? -1.248 -8.996 -4.002 1.00 97.50 209 TYR A C 1
ATOM 1562 O O . TYR A 1 209 ? -2.119 -9.861 -3.887 1.00 97.50 209 TYR A O 1
ATOM 1570 N N . TYR A 1 210 ? -0.509 -8.568 -2.979 1.00 97.88 210 TYR A N 1
ATOM 1571 C CA . TYR A 1 210 ? -0.550 -9.124 -1.625 1.00 97.88 210 TYR A CA 1
ATOM 1572 C C . TYR A 1 210 ? -1.002 -8.048 -0.645 1.00 97.88 210 TYR A C 1
ATOM 1574 O O . TYR A 1 210 ? -0.314 -7.046 -0.514 1.00 97.88 210 TYR A O 1
ATOM 1582 N N . CYS A 1 211 ? -2.111 -8.254 0.063 1.00 97.06 211 CYS A N 1
ATOM 1583 C CA . CYS A 1 211 ? -2.574 -7.328 1.099 1.00 97.06 211 CYS A CA 1
ATOM 1584 C C . CYS A 1 211 ? -2.647 -8.021 2.461 1.00 97.06 211 CYS A C 1
ATOM 1586 O O . CYS A 1 211 ? -2.913 -9.225 2.542 1.00 97.06 211 CYS A O 1
ATOM 1588 N N . ALA A 1 212 ? -2.382 -7.265 3.523 1.00 96.00 212 ALA A N 1
ATOM 1589 C CA . ALA A 1 212 ? -2.413 -7.730 4.901 1.00 96.00 212 ALA A CA 1
ATOM 1590 C C . ALA A 1 212 ? -2.948 -6.648 5.846 1.00 96.00 212 ALA A C 1
ATOM 1592 O O . ALA A 1 212 ? -2.707 -5.460 5.638 1.00 96.00 212 ALA A O 1
ATOM 1593 N N . ASP A 1 213 ? -3.608 -7.083 6.918 1.00 96.38 213 ASP A N 1
ATOM 1594 C CA . ASP A 1 213 ? -4.028 -6.208 8.012 1.00 96.38 213 ASP A CA 1
ATOM 1595 C C . ASP A 1 213 ? -2.910 -6.082 9.061 1.00 96.38 213 ASP A C 1
ATOM 1597 O O . ASP A 1 213 ? -2.398 -7.084 9.573 1.00 96.38 213 ASP A O 1
ATOM 1601 N N . VAL A 1 214 ? -2.601 -4.843 9.440 1.00 97.69 214 VAL A N 1
ATOM 1602 C CA . VAL A 1 214 ? -1.851 -4.478 10.645 1.00 97.69 214 VAL A CA 1
ATOM 1603 C C . VAL A 1 214 ? -2.860 -4.077 11.721 1.00 97.69 214 VAL A C 1
ATOM 1605 O O . VAL A 1 214 ? -3.638 -3.134 11.549 1.00 97.69 214 VAL A O 1
ATOM 1608 N N . ASN A 1 215 ? -2.872 -4.810 12.833 1.00 97.81 215 ASN A N 1
ATOM 1609 C CA . ASN A 1 215 ? -3.839 -4.643 13.914 1.00 97.81 215 ASN A CA 1
ATOM 1610 C C . ASN A 1 215 ? -3.246 -3.789 15.037 1.00 97.81 215 ASN A C 1
ATOM 1612 O O . ASN A 1 215 ? -2.416 -4.265 15.810 1.00 97.81 215 ASN A O 1
ATOM 1616 N N . PHE A 1 216 ? -3.710 -2.548 15.163 1.00 98.25 216 PHE A N 1
ATOM 1617 C CA . PHE A 1 216 ? -3.363 -1.652 16.265 1.00 98.25 216 PHE A CA 1
ATOM 1618 C C . PHE A 1 216 ? -4.418 -1.762 17.364 1.00 98.25 216 PHE A C 1
ATOM 1620 O O . PHE A 1 216 ? -5.580 -1.451 17.126 1.00 98.25 216 PHE A O 1
ATOM 1627 N N . THR A 1 217 ? -4.044 -2.198 18.562 1.00 97.81 217 THR A N 1
ATOM 1628 C CA . THR A 1 217 ? -4.992 -2.392 19.671 1.00 97.81 217 THR A CA 1
ATOM 1629 C C . THR A 1 217 ? -4.758 -1.353 20.757 1.00 97.81 217 THR A C 1
ATOM 1631 O O . THR A 1 217 ? -3.638 -1.256 21.254 1.00 97.81 217 THR A O 1
ATOM 1634 N N . ASP A 1 218 ? -5.797 -0.616 21.160 1.00 96.62 218 ASP A N 1
ATOM 1635 C CA . ASP A 1 218 ? -5.804 0.073 22.457 1.00 96.62 218 ASP A CA 1
ATOM 1636 C C . ASP A 1 218 ? -6.104 -0.980 23.530 1.00 96.62 218 ASP A C 1
ATOM 1638 O O . ASP A 1 218 ? -7.192 -1.550 23.592 1.00 96.62 218 ASP A O 1
ATOM 1642 N N . ILE A 1 219 ? -5.115 -1.284 24.368 1.00 94.62 219 ILE A N 1
ATOM 1643 C CA . ILE A 1 219 ? -5.207 -2.339 25.386 1.00 94.62 219 ILE A CA 1
ATOM 1644 C C . ILE A 1 219 ? -6.210 -1.949 26.481 1.00 94.62 219 ILE A C 1
ATOM 1646 O O . ILE A 1 219 ? -6.809 -2.817 27.114 1.00 94.62 219 ILE A O 1
ATOM 1650 N N . THR A 1 220 ? -6.414 -0.649 26.700 1.00 85.00 220 THR A N 1
ATOM 1651 C CA . THR A 1 220 ? -7.304 -0.116 27.737 1.00 85.00 220 THR A CA 1
ATOM 1652 C C . THR A 1 220 ? -8.765 -0.310 27.356 1.00 85.00 220 THR A C 1
ATOM 1654 O O . THR A 1 220 ? -9.576 -0.690 28.199 1.00 85.00 220 THR A O 1
ATOM 1657 N N . THR A 1 221 ? -9.104 -0.039 26.093 1.00 88.62 221 THR A N 1
ATOM 1658 C CA . THR A 1 221 ? -10.477 -0.144 25.570 1.00 88.62 221 THR A CA 1
ATOM 1659 C C . THR A 1 221 ? -10.745 -1.474 24.870 1.00 88.62 221 THR A C 1
ATOM 1661 O O . THR A 1 221 ? -11.900 -1.804 24.616 1.00 88.62 221 THR A O 1
ATOM 1664 N N . THR A 1 222 ? -9.699 -2.256 24.583 1.00 90.19 222 THR A N 1
ATOM 1665 C CA . THR A 1 222 ? -9.707 -3.492 23.778 1.00 90.19 222 THR A CA 1
ATOM 1666 C C . THR A 1 222 ? -10.127 -3.296 22.317 1.00 90.19 222 THR A C 1
ATOM 1668 O O . THR A 1 222 ? -10.344 -4.268 21.593 1.00 90.19 222 THR A O 1
ATOM 1671 N N . VAL A 1 223 ? -10.220 -2.045 21.858 1.00 90.62 223 VAL A N 1
ATOM 1672 C CA . VAL A 1 223 ? -10.601 -1.717 20.483 1.00 90.62 223 VAL A CA 1
ATOM 1673 C C . VAL A 1 223 ? -9.425 -1.962 19.542 1.00 90.62 223 VAL A C 1
ATOM 1675 O O . VAL A 1 223 ? -8.296 -1.545 19.804 1.00 90.62 223 VAL A O 1
ATOM 1678 N N . VAL A 1 224 ? -9.708 -2.627 18.419 1.00 95.62 224 VAL A N 1
ATOM 1679 C CA . VAL A 1 224 ? -8.729 -2.927 17.369 1.00 95.62 224 VAL A CA 1
ATOM 1680 C C . VAL A 1 224 ? -8.973 -2.040 16.151 1.00 95.62 224 VAL A C 1
ATOM 1682 O O . VAL A 1 224 ? -10.014 -2.118 15.498 1.00 95.62 224 VAL A O 1
ATOM 1685 N N . HIS A 1 225 ? -7.971 -1.240 15.800 1.00 95.69 225 HIS A N 1
ATOM 1686 C CA . HIS A 1 225 ? -7.879 -0.472 14.563 1.00 95.69 225 HIS A CA 1
ATOM 1687 C C . HIS A 1 225 ? -7.113 -1.268 13.514 1.00 95.69 225 HIS A C 1
ATOM 1689 O O . HIS A 1 225 ? -5.894 -1.416 13.597 1.00 95.69 225 HIS A O 1
ATOM 1695 N N . LYS A 1 226 ? -7.823 -1.750 12.496 1.00 97.19 226 LYS A N 1
ATOM 1696 C CA . LYS A 1 226 ? -7.210 -2.419 11.344 1.00 97.19 226 LYS A CA 1
ATOM 1697 C C . LYS A 1 226 ? -6.715 -1.403 10.326 1.00 97.19 226 LYS A C 1
ATOM 1699 O O . LYS A 1 226 ? -7.445 -0.459 10.007 1.00 97.19 226 LYS A O 1
ATOM 1704 N N . ARG A 1 227 ? -5.496 -1.587 9.831 1.00 97.69 227 ARG A N 1
ATOM 1705 C CA . ARG A 1 227 ? -4.911 -0.794 8.746 1.00 97.69 227 ARG A CA 1
ATOM 1706 C C . ARG A 1 227 ? -4.328 -1.712 7.688 1.00 97.69 227 ARG A C 1
ATOM 1708 O O . ARG A 1 227 ? -3.709 -2.712 8.033 1.00 97.69 227 ARG A O 1
ATOM 1715 N N . GLU A 1 228 ? -4.552 -1.379 6.426 1.00 97.31 228 GLU A N 1
ATOM 1716 C CA . GLU A 1 228 ? -4.209 -2.263 5.313 1.00 97.31 228 GLU A CA 1
ATOM 1717 C C . GLU A 1 228 ? -2.829 -1.934 4.744 1.00 97.31 228 GLU A C 1
ATOM 1719 O O . GLU A 1 228 ? -2.475 -0.772 4.560 1.00 97.31 228 GLU A O 1
ATOM 1724 N N . VAL A 1 229 ? -2.048 -2.961 4.435 1.00 98.44 229 VAL A N 1
ATOM 1725 C CA . VAL A 1 229 ? -0.776 -2.830 3.727 1.00 98.44 229 VAL A CA 1
ATOM 1726 C C . VAL A 1 229 ? -0.829 -3.699 2.485 1.00 98.44 229 VAL A C 1
ATOM 1728 O O . VAL A 1 229 ? -0.963 -4.916 2.605 1.00 98.44 229 VAL A O 1
ATOM 1731 N N . CYS A 1 230 ? -0.676 -3.094 1.309 1.00 98.06 230 CYS A N 1
ATOM 1732 C CA . CYS A 1 230 ? -0.664 -3.807 0.036 1.00 98.06 230 CYS A CA 1
ATOM 1733 C C . CYS A 1 230 ? 0.702 -3.717 -0.657 1.00 98.06 230 CYS A C 1
ATOM 1735 O O . CYS A 1 230 ? 1.323 -2.659 -0.723 1.00 98.06 230 CYS A O 1
ATOM 1737 N N . LEU A 1 231 ? 1.157 -4.837 -1.214 1.00 98.44 231 LEU A N 1
ATOM 1738 C CA . LEU A 1 231 ? 2.379 -4.988 -1.993 1.00 98.44 231 LEU A CA 1
ATOM 1739 C C . LEU A 1 231 ? 2.043 -5.499 -3.399 1.00 98.44 231 LEU A C 1
ATOM 1741 O O . LEU A 1 231 ? 1.532 -6.607 -3.568 1.00 98.44 231 LEU A O 1
ATOM 1745 N N . ASN A 1 232 ? 2.375 -4.704 -4.415 1.00 98.31 232 ASN A N 1
ATOM 1746 C CA . ASN A 1 232 ? 2.271 -5.078 -5.822 1.00 98.31 232 ASN A CA 1
ATOM 1747 C C . ASN A 1 232 ? 3.632 -5.531 -6.375 1.00 98.31 232 ASN A C 1
ATOM 1749 O O . ASN A 1 232 ? 4.513 -4.703 -6.628 1.00 98.31 232 ASN A O 1
ATOM 1753 N N . VAL A 1 233 ? 3.790 -6.835 -6.597 1.00 98.06 233 VAL A N 1
ATOM 1754 C CA . VAL A 1 233 ? 4.963 -7.415 -7.260 1.00 98.06 233 VAL A CA 1
ATOM 1755 C C . VAL A 1 233 ? 4.653 -7.575 -8.743 1.00 98.06 233 VAL A C 1
ATOM 1757 O O . VAL A 1 233 ? 3.726 -8.300 -9.094 1.00 98.06 233 VAL A O 1
ATOM 1760 N N . PHE A 1 234 ? 5.426 -6.932 -9.619 1.00 95.00 234 PHE A N 1
ATOM 1761 C CA . PHE A 1 234 ? 5.204 -6.960 -11.070 1.00 95.00 234 PHE A CA 1
ATOM 1762 C C . PHE A 1 234 ? 6.486 -7.288 -11.840 1.00 95.00 234 PHE A C 1
ATOM 1764 O O . PHE A 1 234 ? 7.583 -6.973 -11.390 1.00 95.00 234 PHE A O 1
ATOM 1771 N N . THR A 1 235 ? 6.351 -7.891 -13.023 1.00 94.19 235 THR A N 1
ATOM 1772 C CA . THR A 1 235 ? 7.476 -8.149 -13.936 1.00 94.19 235 THR A CA 1
ATOM 1773 C C . THR A 1 235 ? 7.344 -7.306 -15.210 1.00 94.19 235 THR A C 1
ATOM 1775 O O . THR A 1 235 ? 6.246 -6.920 -15.616 1.00 94.19 235 THR A O 1
ATOM 1778 N N . ALA A 1 236 ? 8.459 -6.971 -15.861 1.00 90.88 236 ALA A N 1
ATOM 1779 C CA . ALA A 1 236 ? 8.473 -6.254 -17.133 1.00 90.88 236 ALA A CA 1
ATOM 1780 C C . ALA A 1 236 ? 9.593 -6.750 -18.070 1.00 90.88 236 ALA A C 1
ATOM 1782 O O . ALA A 1 236 ? 10.745 -6.904 -17.655 1.00 90.88 236 ALA A O 1
ATOM 1783 N N . PRO A 1 237 ? 9.318 -6.948 -19.375 1.00 92.88 237 PRO A N 1
ATOM 1784 C CA . PRO A 1 237 ? 10.358 -7.309 -20.330 1.00 92.88 237 PRO A CA 1
ATOM 1785 C C . PRO A 1 237 ? 11.207 -6.080 -20.691 1.00 92.88 237 PRO A C 1
ATOM 1787 O O . PRO A 1 237 ? 10.709 -4.954 -20.763 1.00 92.88 237 PRO A O 1
ATOM 1790 N N . LYS A 1 238 ? 12.491 -6.286 -21.003 1.00 92.69 238 LYS A N 1
ATOM 1791 C CA . LYS A 1 238 ? 13.419 -5.222 -21.420 1.00 92.69 238 LYS A CA 1
ATOM 1792 C C . LYS A 1 238 ? 14.261 -5.670 -22.606 1.00 92.69 238 LYS A C 1
ATOM 1794 O O . LYS A 1 238 ? 15.274 -6.349 -22.458 1.00 92.69 238 LYS A O 1
ATOM 1799 N N . ILE A 1 239 ? 13.840 -5.271 -23.801 1.00 93.56 239 ILE A N 1
ATOM 1800 C CA . ILE A 1 239 ? 14.538 -5.614 -25.041 1.00 93.56 239 ILE A CA 1
ATOM 1801 C C . ILE A 1 239 ? 15.868 -4.861 -25.174 1.00 93.56 239 ILE A C 1
ATOM 1803 O O . ILE A 1 239 ? 15.960 -3.669 -24.883 1.00 93.56 239 ILE A O 1
ATOM 1807 N N . TRP A 1 240 ? 16.886 -5.553 -25.676 1.00 91.12 240 TRP A N 1
ATOM 1808 C CA . TRP A 1 240 ? 18.124 -4.961 -26.175 1.00 91.12 240 TRP A CA 1
ATOM 1809 C C . TRP A 1 240 ? 18.566 -5.670 -27.460 1.00 91.12 240 TRP A C 1
ATOM 1811 O O . TRP A 1 240 ? 18.146 -6.796 -27.740 1.00 91.12 240 TRP A O 1
ATOM 1821 N N . ILE A 1 241 ? 19.395 -4.992 -28.254 1.00 91.31 241 ILE A N 1
ATOM 1822 C CA . ILE A 1 241 ? 19.908 -5.497 -29.531 1.00 91.31 241 ILE A CA 1
ATOM 1823 C C . ILE A 1 241 ? 21.419 -5.274 -29.639 1.00 91.31 241 ILE A C 1
ATOM 1825 O O . ILE A 1 241 ? 21.933 -4.303 -29.083 1.00 91.31 241 ILE A O 1
ATOM 1829 N N . ASP A 1 242 ? 22.108 -6.147 -30.372 1.00 88.25 242 ASP A N 1
ATOM 1830 C CA . ASP A 1 242 ? 23.530 -6.020 -30.711 1.00 88.25 242 ASP A CA 1
ATOM 1831 C C . ASP A 1 242 ? 23.779 -6.390 -32.190 1.00 88.25 242 ASP A C 1
ATOM 1833 O O . ASP A 1 242 ? 23.315 -7.453 -32.624 1.00 88.25 242 ASP A O 1
ATOM 1837 N N . PRO A 1 243 ? 24.451 -5.529 -32.985 1.00 84.19 243 PRO A N 1
ATOM 1838 C CA . PRO A 1 243 ? 25.032 -4.235 -32.600 1.00 84.19 243 PRO A CA 1
ATOM 1839 C C . PRO A 1 243 ? 23.968 -3.174 -32.243 1.00 84.19 243 PRO A C 1
ATOM 1841 O O . PRO A 1 243 ? 23.008 -2.998 -33.005 1.00 84.19 243 PRO A O 1
ATOM 1844 N N . PRO A 1 244 ? 24.104 -2.462 -31.102 1.00 70.94 244 PRO A N 1
ATOM 1845 C CA . PRO A 1 244 ? 23.276 -1.295 -30.818 1.00 70.94 244 PRO A CA 1
ATOM 1846 C C . PRO A 1 244 ? 23.662 -0.147 -31.764 1.00 70.94 244 PRO A C 1
ATOM 1848 O O . PRO A 1 244 ? 24.755 -0.156 -32.313 1.00 70.94 244 PRO A O 1
ATOM 1851 N N . GLU A 1 245 ? 22.741 0.799 -31.976 1.00 65.62 245 GLU A N 1
ATOM 1852 C CA . GLU A 1 245 ? 22.886 2.055 -32.745 1.00 65.62 245 GLU A CA 1
ATOM 1853 C C . GLU A 1 245 ? 23.968 2.097 -33.853 1.00 65.62 245 GLU A C 1
ATOM 1855 O O . GLU A 1 245 ? 25.162 2.227 -33.615 1.00 65.62 245 GLU A O 1
ATOM 1860 N N . GLY A 1 246 ? 23.521 2.060 -35.112 1.00 64.69 246 GLY A N 1
ATOM 1861 C CA . GLY A 1 246 ? 24.377 2.032 -36.311 1.00 64.69 246 GLY A CA 1
ATOM 1862 C C . GLY A 1 246 ? 23.909 0.973 -37.306 1.00 64.69 246 GLY A C 1
ATOM 1863 O O . GLY A 1 246 ? 23.950 1.174 -38.516 1.00 64.69 246 GLY A O 1
ATOM 1864 N N . GLY A 1 247 ? 23.306 -0.099 -36.791 1.00 77.69 247 GLY A N 1
ATOM 1865 C CA . GLY A 1 247 ? 22.781 -1.193 -37.596 1.00 77.69 247 GLY A CA 1
ATOM 1866 C C . GLY A 1 247 ? 23.888 -2.088 -38.150 1.00 77.69 247 GLY A C 1
ATOM 1867 O O . GLY A 1 247 ? 25.049 -2.013 -37.759 1.00 77.69 247 GLY A O 1
ATOM 1868 N N . ILE A 1 248 ? 23.508 -2.980 -39.059 1.00 82.75 248 ILE A N 1
ATOM 1869 C CA . ILE A 1 248 ? 24.420 -3.952 -39.659 1.00 82.75 248 ILE A CA 1
ATOM 1870 C C . ILE A 1 248 ? 24.853 -3.439 -41.036 1.00 82.75 248 ILE A C 1
ATOM 1872 O O . ILE A 1 248 ? 24.020 -3.244 -41.923 1.00 82.75 248 ILE A O 1
ATOM 1876 N N . HIS A 1 249 ? 26.160 -3.249 -41.230 1.00 80.38 249 HIS A N 1
ATOM 1877 C CA . HIS A 1 249 ? 26.753 -2.806 -42.494 1.00 80.38 249 HIS A CA 1
ATOM 1878 C C . HIS A 1 249 ? 27.540 -3.940 -43.152 1.00 80.38 249 HIS A C 1
ATOM 1880 O O . HIS A 1 249 ? 28.530 -4.410 -42.600 1.00 80.38 249 HIS A O 1
ATOM 1886 N N . VAL A 1 250 ? 27.141 -4.349 -44.359 1.00 79.31 250 VAL A N 1
ATOM 1887 C CA . VAL A 1 250 ? 27.758 -5.487 -45.061 1.00 79.31 250 VAL A CA 1
ATOM 1888 C C . VAL A 1 250 ? 28.176 -5.090 -46.467 1.00 79.31 250 VAL A C 1
ATOM 1890 O O . VAL A 1 250 ? 27.343 -4.702 -47.281 1.00 79.31 250 VAL A O 1
ATOM 1893 N N . ASN A 1 251 ? 29.463 -5.248 -46.778 1.00 77.81 251 ASN A N 1
ATOM 1894 C CA . ASN A 1 251 ? 29.998 -5.078 -48.127 1.00 77.81 251 ASN A CA 1
ATOM 1895 C C . ASN A 1 251 ? 30.425 -6.438 -48.681 1.00 77.81 251 ASN A C 1
ATOM 1897 O O . ASN A 1 251 ? 31.361 -7.056 -48.176 1.00 77.81 251 ASN A O 1
ATOM 1901 N N . VAL A 1 252 ? 29.771 -6.900 -49.747 1.00 80.88 252 VAL A N 1
ATOM 1902 C CA . VAL A 1 252 ? 30.063 -8.195 -50.372 1.00 80.88 252 VAL A CA 1
ATOM 1903 C C . VAL A 1 252 ? 30.296 -8.035 -51.873 1.00 80.88 252 VAL A C 1
ATOM 1905 O O . VAL A 1 252 ? 29.632 -7.251 -52.548 1.00 80.88 252 VAL A O 1
ATOM 1908 N N . ARG A 1 253 ? 31.277 -8.765 -52.418 1.00 78.50 253 ARG A N 1
ATOM 1909 C CA . ARG A 1 253 ? 31.534 -8.770 -53.868 1.00 78.50 253 ARG A CA 1
ATOM 1910 C C . ARG A 1 253 ? 30.353 -9.403 -54.603 1.00 78.50 253 ARG A C 1
ATOM 1912 O O . ARG A 1 253 ? 29.763 -10.362 -54.112 1.00 78.50 253 ARG A O 1
ATOM 1919 N N . GLN A 1 254 ? 30.065 -8.915 -55.809 1.00 77.56 254 GLN A N 1
ATOM 1920 C CA . GLN A 1 254 ? 28.994 -9.449 -56.650 1.00 77.56 254 GLN A CA 1
ATOM 1921 C C . GLN A 1 254 ? 29.101 -10.980 -56.787 1.00 77.56 254 GLN A C 1
ATOM 1923 O O . GLN A 1 254 ? 30.168 -11.513 -57.094 1.00 77.56 254 GLN A O 1
ATOM 1928 N N . GLY A 1 255 ? 27.994 -11.683 -56.532 1.00 81.69 255 GLY A N 1
ATOM 1929 C CA . GLY A 1 255 ? 27.926 -13.147 -56.596 1.00 81.69 255 GLY A CA 1
ATOM 1930 C C . GLY A 1 255 ? 28.512 -13.888 -55.385 1.00 81.69 255 GLY A C 1
ATOM 1931 O O . GLY A 1 255 ? 28.679 -15.105 -55.448 1.00 81.69 255 GLY A O 1
ATOM 1932 N N . ARG A 1 256 ? 28.845 -13.189 -54.292 1.00 83.50 256 ARG A N 1
ATOM 1933 C CA . ARG A 1 256 ? 29.231 -13.789 -53.003 1.00 83.50 256 ARG A CA 1
ATOM 1934 C C . ARG A 1 256 ? 28.159 -13.541 -51.938 1.00 83.50 256 ARG A C 1
ATOM 1936 O O . ARG A 1 256 ? 27.327 -12.652 -52.086 1.00 83.50 256 ARG A O 1
ATOM 1943 N N . THR A 1 257 ? 28.224 -14.312 -50.858 1.00 84.50 257 THR A N 1
ATOM 1944 C CA . THR A 1 257 ? 27.367 -14.171 -49.674 1.00 84.50 257 THR A CA 1
ATOM 1945 C C . THR A 1 257 ? 28.217 -13.728 -48.489 1.00 84.50 257 THR A C 1
ATOM 1947 O O . THR A 1 257 ? 29.353 -14.180 -48.345 1.00 84.50 257 THR A O 1
ATOM 1950 N N . ALA A 1 258 ? 27.662 -12.849 -47.662 1.00 83.62 258 ALA A N 1
ATOM 1951 C CA . ALA A 1 258 ? 28.190 -12.475 -46.358 1.00 83.62 258 ALA A CA 1
ATOM 1952 C C . ALA A 1 258 ? 27.068 -12.648 -45.325 1.00 83.62 258 ALA A C 1
ATOM 1954 O O . ALA A 1 258 ? 25.896 -12.469 -45.662 1.00 83.62 258 ALA A O 1
ATOM 1955 N N . THR A 1 259 ? 27.434 -13.023 -44.103 1.00 86.75 259 THR A N 1
ATOM 1956 C CA . THR A 1 259 ? 26.504 -13.266 -42.997 1.00 86.75 259 THR A CA 1
ATOM 1957 C C . THR A 1 259 ? 26.960 -12.434 -41.816 1.00 86.75 259 THR A C 1
ATOM 1959 O O . THR A 1 259 ? 28.101 -12.578 -41.391 1.00 86.75 259 THR A O 1
ATOM 1962 N N . GLU A 1 260 ? 26.055 -11.629 -41.275 1.00 87.62 260 GLU A N 1
ATOM 1963 C CA . GLU A 1 260 ? 26.245 -10.910 -40.017 1.00 87.62 260 GLU A CA 1
ATOM 1964 C C . GLU A 1 260 ? 25.182 -11.354 -39.014 1.00 87.62 260 GLU A C 1
ATOM 1966 O O . GLU A 1 260 ? 24.101 -11.813 -39.400 1.00 87.62 260 GLU A O 1
ATOM 1971 N N . VAL A 1 261 ? 25.492 -11.223 -37.728 1.00 88.38 261 VAL A N 1
ATOM 1972 C CA . VAL A 1 261 ? 24.608 -11.641 -36.637 1.00 88.38 261 VAL A CA 1
ATOM 1973 C C . VAL A 1 261 ? 23.894 -10.417 -36.064 1.00 88.38 261 VAL A C 1
ATOM 1975 O O . VAL A 1 261 ? 24.539 -9.437 -35.708 1.00 88.38 261 VAL A O 1
ATOM 1978 N N . LEU A 1 262 ? 22.562 -10.490 -35.969 1.00 89.19 262 LEU A N 1
ATOM 1979 C CA . LEU A 1 262 ? 21.748 -9.612 -35.126 1.00 89.19 262 LEU A CA 1
ATOM 1980 C C . LEU A 1 262 ? 21.389 -10.391 -33.865 1.00 89.19 262 LEU A C 1
ATOM 1982 O O . LEU A 1 262 ? 20.641 -11.368 -33.940 1.00 89.19 262 LEU A O 1
ATOM 1986 N N . THR A 1 263 ? 21.892 -9.951 -32.721 1.00 91.62 263 THR A N 1
ATOM 1987 C CA . THR A 1 263 ? 21.513 -10.521 -31.430 1.00 91.62 263 THR A CA 1
ATOM 1988 C C . THR A 1 263 ? 20.353 -9.715 -30.858 1.00 91.62 263 THR A C 1
ATOM 1990 O O . THR A 1 263 ? 20.411 -8.489 -30.807 1.00 91.62 263 THR A O 1
ATOM 1993 N N . ILE A 1 264 ? 19.290 -10.402 -30.435 1.00 93.31 264 ILE A N 1
ATOM 1994 C CA . ILE A 1 264 ? 18.152 -9.820 -29.715 1.00 93.31 264 ILE A CA 1
ATOM 1995 C C . ILE A 1 264 ? 18.115 -10.492 -28.352 1.00 93.31 264 ILE A C 1
ATOM 1997 O O . ILE A 1 264 ? 18.119 -11.722 -28.274 1.00 93.31 264 ILE A O 1
ATOM 2001 N N . GLY A 1 265 ? 18.075 -9.701 -27.289 1.00 92.06 265 GLY A N 1
ATOM 2002 C CA . GLY A 1 265 ? 17.998 -10.220 -25.934 1.00 92.06 265 GLY A CA 1
ATOM 2003 C C . GLY A 1 265 ? 16.945 -9.514 -25.094 1.00 92.06 265 GLY A C 1
ATOM 2004 O O . GLY A 1 265 ? 16.459 -8.434 -25.428 1.00 92.06 265 GLY A O 1
ATOM 2005 N N . ASN A 1 266 ? 16.607 -10.155 -23.979 1.00 95.06 266 ASN A N 1
ATOM 2006 C CA . ASN A 1 266 ? 15.734 -9.636 -22.939 1.00 95.06 266 ASN A CA 1
ATOM 2007 C C . ASN A 1 266 ? 16.547 -9.538 -21.643 1.00 95.06 266 ASN A C 1
ATOM 2009 O O . ASN A 1 266 ? 17.086 -10.541 -21.187 1.00 95.06 266 ASN A O 1
ATOM 2013 N N . THR A 1 267 ? 16.685 -8.337 -21.090 1.00 94.25 267 THR A N 1
ATOM 2014 C CA . THR A 1 267 ? 17.273 -8.091 -19.759 1.00 94.25 267 THR A CA 1
ATOM 2015 C C . THR A 1 267 ? 16.210 -7.811 -18.700 1.00 94.25 267 THR A C 1
ATOM 2017 O O . THR A 1 267 ? 16.555 -7.437 -17.584 1.00 94.25 267 THR A O 1
ATOM 2020 N N . GLY A 1 268 ? 14.930 -7.938 -19.058 1.00 91.00 268 GLY A N 1
ATOM 2021 C CA . GLY A 1 268 ? 13.813 -7.826 -18.132 1.00 91.00 268 GLY A CA 1
ATOM 2022 C C . GLY A 1 268 ? 13.531 -9.149 -17.435 1.00 91.00 268 GLY A C 1
ATOM 2023 O O . GLY A 1 268 ? 14.113 -10.181 -17.771 1.00 91.00 268 GLY A O 1
ATOM 2024 N N . ASP A 1 269 ? 12.613 -9.103 -16.483 1.00 90.00 269 ASP A N 1
ATOM 2025 C CA . ASP A 1 269 ? 12.195 -10.219 -15.632 1.00 90.00 269 ASP A CA 1
ATOM 2026 C C . ASP A 1 269 ? 10.831 -10.809 -16.030 1.00 90.00 269 ASP A C 1
ATOM 2028 O O . ASP A 1 269 ? 10.351 -11.734 -15.382 1.00 90.00 269 ASP A O 1
ATOM 2032 N N . ALA A 1 270 ? 10.240 -10.325 -17.128 1.00 92.94 270 ALA A N 1
ATOM 2033 C CA . ALA A 1 270 ? 9.083 -10.939 -17.784 1.00 92.94 270 ALA A CA 1
ATOM 2034 C C . ALA A 1 270 ? 9.432 -11.480 -19.175 1.00 92.94 270 ALA A C 1
ATOM 2036 O O . ALA A 1 270 ? 10.403 -11.044 -19.803 1.00 92.94 270 ALA A O 1
ATOM 2037 N N . ASP A 1 271 ? 8.581 -12.356 -19.710 1.00 93.69 271 ASP A N 1
ATOM 2038 C CA . ASP A 1 271 ? 8.704 -12.876 -21.073 1.00 93.69 271 ASP A CA 1
ATOM 2039 C C . ASP A 1 271 ? 8.596 -11.765 -22.134 1.00 93.69 271 ASP A C 1
ATOM 2041 O O . ASP A 1 271 ? 7.609 -11.030 -22.227 1.00 93.69 271 ASP A O 1
ATOM 2045 N N . LEU A 1 272 ? 9.605 -11.676 -23.005 1.00 93.50 272 LEU A N 1
ATOM 2046 C CA . LEU A 1 272 ? 9.584 -10.802 -24.177 1.00 93.50 272 LEU A CA 1
ATOM 2047 C C . LEU A 1 272 ? 8.950 -11.535 -25.366 1.00 93.50 272 LEU A C 1
ATOM 2049 O O . LEU A 1 272 ? 9.613 -12.290 -26.077 1.00 93.50 272 LEU A O 1
ATOM 2053 N N . ASN A 1 273 ? 7.678 -11.249 -25.631 1.00 94.00 273 ASN A N 1
ATOM 2054 C CA . ASN A 1 273 ? 6.996 -11.692 -26.846 1.00 94.00 273 ASN A CA 1
ATOM 2055 C C . ASN A 1 273 ? 7.214 -10.671 -27.972 1.00 94.00 273 ASN A C 1
ATOM 2057 O O . ASN A 1 273 ? 6.785 -9.523 -27.865 1.00 94.00 273 ASN A O 1
ATOM 2061 N N . PHE A 1 274 ? 7.862 -11.074 -29.067 1.00 91.81 274 PHE A N 1
ATOM 2062 C CA . PHE A 1 274 ? 8.151 -10.182 -30.192 1.00 91.81 274 PHE A CA 1
ATOM 2063 C C . PHE A 1 274 ? 7.873 -10.845 -31.543 1.00 91.81 274 PHE A C 1
ATOM 2065 O O . PHE A 1 274 ? 7.929 -12.062 -31.690 1.00 91.81 274 PHE A O 1
ATOM 2072 N N . ASN A 1 275 ? 7.603 -10.014 -32.549 1.00 92.06 275 ASN A N 1
ATOM 2073 C CA . ASN A 1 275 ? 7.527 -10.420 -33.948 1.00 92.06 275 ASN A CA 1
ATOM 2074 C C . ASN A 1 275 ? 8.590 -9.661 -34.740 1.00 92.06 275 ASN A C 1
ATOM 2076 O O . ASN A 1 275 ? 8.775 -8.460 -34.534 1.00 92.06 275 ASN A O 1
ATOM 2080 N N . LEU A 1 276 ? 9.261 -10.349 -35.662 1.00 93.44 276 LEU A N 1
ATOM 2081 C CA . LEU A 1 276 ? 10.289 -9.757 -36.509 1.00 93.44 276 LEU A CA 1
ATOM 2082 C C . LEU A 1 276 ? 9.768 -9.594 -37.936 1.00 93.44 276 LEU A C 1
ATOM 2084 O O . LEU A 1 276 ? 9.306 -10.551 -38.555 1.00 93.44 276 LEU A O 1
ATOM 2088 N N . TYR A 1 277 ? 9.897 -8.383 -38.469 1.00 87.44 277 TYR A N 1
ATOM 2089 C CA . TYR A 1 277 ? 9.541 -8.061 -39.845 1.00 87.44 277 TYR A CA 1
ATOM 2090 C C . TYR A 1 277 ? 10.711 -7.363 -40.519 1.00 87.44 277 TYR A C 1
ATOM 2092 O O . TYR A 1 277 ? 11.377 -6.520 -39.917 1.00 87.44 277 TYR A O 1
ATOM 2100 N N . SER A 1 278 ? 10.930 -7.677 -41.790 1.00 86.62 278 SER A N 1
ATOM 2101 C CA . SER A 1 278 ? 11.833 -6.922 -42.645 1.00 86.62 278 SER A CA 1
ATOM 2102 C C . SER A 1 278 ? 11.033 -6.164 -43.697 1.00 86.62 278 SER A C 1
ATOM 2104 O O . SER A 1 278 ? 9.961 -6.583 -44.135 1.00 86.62 278 SER A O 1
ATOM 2106 N N . ARG A 1 279 ? 11.559 -5.010 -44.097 1.00 86.12 279 ARG A N 1
ATOM 2107 C CA . ARG A 1 279 ? 11.087 -4.262 -45.259 1.00 86.12 279 ARG A CA 1
ATOM 2108 C C . ARG A 1 279 ? 12.286 -3.691 -45.981 1.00 86.12 279 ARG A C 1
ATOM 2110 O O . ARG A 1 279 ? 13.268 -3.310 -45.343 1.00 86.12 279 ARG A O 1
ATOM 2117 N N . GLU A 1 280 ? 12.176 -3.590 -47.293 1.00 79.12 280 GLU A N 1
ATOM 2118 C CA . GLU A 1 280 ? 13.122 -2.797 -48.052 1.00 79.12 280 GLU A CA 1
ATOM 2119 C C . GLU A 1 280 ? 12.914 -1.321 -47.704 1.00 79.12 280 GLU A C 1
ATOM 2121 O O . GLU A 1 280 ? 11.799 -0.795 -47.712 1.00 79.12 280 GLU A O 1
ATOM 2126 N N . LYS A 1 281 ? 14.005 -0.659 -47.348 1.00 75.75 281 LYS A N 1
ATOM 2127 C CA . LYS A 1 281 ? 14.098 0.792 -47.320 1.00 75.75 281 LYS A CA 1
ATOM 2128 C C . LYS A 1 281 ? 15.118 1.124 -48.390 1.00 75.75 281 LYS A C 1
ATOM 2130 O O . LYS A 1 281 ? 16.225 0.593 -48.316 1.00 75.75 281 LYS A O 1
ATOM 2135 N N . GLU A 1 282 ? 14.752 1.957 -49.365 1.00 66.12 282 GLU A N 1
ATOM 2136 C CA . GLU A 1 282 ? 15.712 2.408 -50.372 1.00 66.12 282 GLU A CA 1
ATOM 2137 C C . GLU A 1 282 ? 16.960 2.920 -49.656 1.00 66.12 282 GLU A C 1
ATOM 2139 O O . GLU A 1 282 ? 16.904 3.835 -48.825 1.00 66.12 282 GLU A O 1
ATOM 2144 N N . CYS A 1 283 ? 18.088 2.277 -49.947 1.00 47.12 283 CYS A N 1
ATOM 2145 C CA . CYS A 1 283 ? 19.375 2.800 -49.559 1.00 47.12 283 CYS A CA 1
ATOM 2146 C C . CYS A 1 283 ? 19.551 4.062 -50.398 1.00 47.12 283 CYS A C 1
ATOM 2148 O O . CYS A 1 283 ? 19.836 3.977 -51.593 1.00 47.12 283 CYS A O 1
ATOM 2150 N N . GLN A 1 284 ? 19.314 5.234 -49.800 1.00 47.38 284 GLN A N 1
ATOM 2151 C CA . GLN A 1 284 ? 19.799 6.458 -50.418 1.00 47.38 284 GLN A CA 1
ATOM 2152 C C . GLN A 1 284 ? 21.300 6.231 -50.601 1.00 47.38 284 GLN A C 1
ATOM 2154 O O . GLN A 1 284 ? 21.958 5.927 -49.599 1.00 47.38 284 GLN A O 1
ATOM 2159 N N . PRO A 1 285 ? 21.836 6.277 -51.840 1.00 41.47 285 PRO A N 1
ATOM 2160 C CA . PRO A 1 285 ? 23.273 6.173 -52.038 1.00 41.47 285 PRO A CA 1
ATOM 2161 C C . PRO A 1 285 ? 23.861 7.189 -51.085 1.00 41.47 285 PRO A C 1
ATOM 2163 O O . PRO A 1 285 ? 23.401 8.329 -51.135 1.00 41.47 285 PRO A O 1
ATOM 2166 N N . ALA A 1 286 ? 24.713 6.735 -50.158 1.00 39.12 286 ALA A N 1
ATOM 2167 C CA . ALA A 1 286 ? 25.237 7.554 -49.077 1.00 39.12 286 ALA A CA 1
ATOM 2168 C C . ALA A 1 286 ? 25.510 8.945 -49.640 1.00 39.12 286 ALA A C 1
ATOM 2170 O O . ALA A 1 286 ? 26.437 9.114 -50.433 1.00 39.12 286 ALA A O 1
ATOM 2171 N N . ALA A 1 287 ? 24.618 9.894 -49.344 1.00 36.53 287 ALA A N 1
ATOM 2172 C CA . ALA A 1 287 ? 24.808 11.254 -49.782 1.00 36.53 287 ALA A CA 1
ATOM 2173 C C . ALA A 1 287 ? 26.024 11.674 -48.975 1.00 36.53 287 ALA A C 1
ATOM 2175 O O . ALA A 1 287 ? 25.946 11.805 -47.753 1.00 36.53 287 ALA A O 1
ATOM 2176 N N . ALA A 1 288 ? 27.179 11.706 -49.628 1.00 39.59 288 ALA A N 1
ATOM 2177 C CA . ALA A 1 288 ? 28.415 12.090 -48.998 1.00 39.59 288 ALA A CA 1
ATOM 2178 C C . ALA A 1 288 ? 28.215 13.522 -48.499 1.00 39.59 288 ALA A C 1
ATOM 2180 O O . ALA A 1 288 ? 28.168 14.442 -49.306 1.00 39.59 288 ALA A O 1
ATOM 2181 N N . MET A 1 289 ? 27.990 13.660 -47.189 1.00 42.97 289 MET A N 1
ATOM 2182 C CA . MET A 1 289 ? 28.205 14.814 -46.308 1.00 42.97 289 MET A CA 1
ATOM 2183 C C . MET A 1 289 ? 27.142 14.826 -45.203 1.00 42.97 289 MET A C 1
ATOM 2185 O O . MET A 1 289 ? 26.060 15.392 -45.366 1.00 42.97 289 MET A O 1
ATOM 2189 N N . THR A 1 290 ? 27.495 14.306 -44.030 1.00 42.41 290 THR A N 1
ATOM 2190 C CA . THR A 1 290 ? 26.794 14.631 -42.783 1.00 42.41 290 THR A CA 1
ATOM 2191 C C . THR A 1 290 ? 27.786 15.346 -41.881 1.00 42.41 290 THR A C 1
ATOM 2193 O O . THR A 1 290 ? 28.879 14.840 -41.644 1.00 42.41 290 THR A O 1
ATOM 2196 N N . ALA A 1 291 ? 27.426 16.539 -41.409 1.00 43.62 291 ALA A N 1
ATOM 2197 C CA . ALA A 1 291 ? 28.077 17.102 -40.237 1.00 43.62 291 ALA A CA 1
ATOM 2198 C C . ALA A 1 291 ? 27.410 16.454 -39.022 1.00 43.62 291 ALA A C 1
ATOM 2200 O O . ALA A 1 291 ? 26.197 16.612 -38.858 1.00 43.62 291 ALA A O 1
ATOM 2201 N N . ALA A 1 292 ? 28.156 15.702 -38.218 1.00 46.47 292 ALA A N 1
ATOM 2202 C CA . ALA A 1 292 ? 27.672 15.304 -36.904 1.00 46.47 292 ALA A CA 1
ATOM 2203 C C . ALA A 1 292 ? 27.838 16.526 -35.994 1.00 46.47 292 ALA A C 1
ATOM 2205 O O . ALA A 1 292 ? 28.947 17.026 -35.797 1.00 46.47 292 ALA A O 1
ATOM 2206 N N . ALA A 1 293 ? 26.717 17.079 -35.537 1.00 47.06 293 ALA A N 1
ATOM 2207 C CA . ALA A 1 293 ? 26.710 18.142 -34.547 1.00 47.06 293 ALA A CA 1
ATOM 2208 C C . ALA A 1 293 ? 26.394 17.508 -33.194 1.00 47.06 293 ALA A C 1
ATOM 2210 O O . ALA A 1 293 ? 25.238 17.181 -32.933 1.00 47.06 293 ALA A O 1
ATOM 2211 N N . GLU A 1 294 ?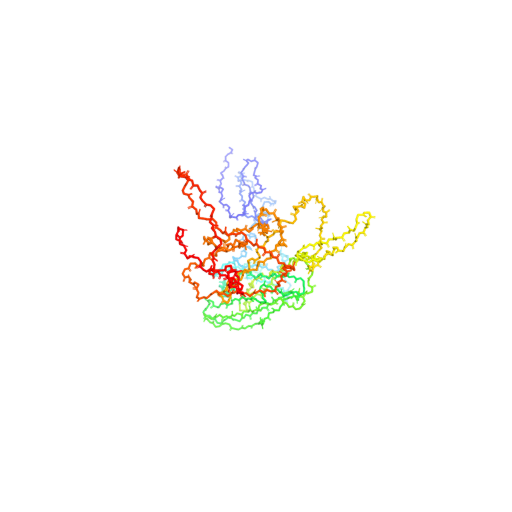 27.407 17.338 -32.348 1.00 53.91 294 GLU A N 1
ATOM 2212 C CA . GLU A 1 294 ? 27.197 17.020 -30.938 1.00 53.91 294 GLU A CA 1
ATOM 2213 C C . GLU A 1 294 ? 27.231 18.323 -30.136 1.00 53.91 294 GLU A C 1
ATOM 2215 O O . GLU A 1 294 ? 28.179 19.114 -30.194 1.00 53.91 294 GLU A O 1
ATOM 2220 N N . ILE A 1 295 ? 26.143 18.584 -29.412 1.00 51.91 295 ILE A N 1
ATOM 2221 C CA . ILE A 1 295 ? 26.048 19.729 -28.511 1.00 51.91 295 ILE A CA 1
ATOM 2222 C C . ILE A 1 295 ? 26.349 19.223 -27.102 1.00 51.91 295 ILE A C 1
ATOM 2224 O O . ILE A 1 295 ? 25.468 18.678 -26.439 1.00 51.91 295 ILE A O 1
ATOM 2228 N N . ASP A 1 296 ? 27.575 19.449 -26.631 1.00 57.69 296 ASP A N 1
ATOM 2229 C CA . ASP A 1 296 ? 27.928 19.241 -25.227 1.00 57.69 296 ASP A CA 1
ATOM 2230 C C . ASP A 1 296 ? 27.649 20.518 -24.416 1.00 57.69 296 ASP A C 1
ATOM 2232 O O . ASP A 1 296 ? 28.469 21.436 -24.294 1.00 57.69 296 ASP A O 1
ATOM 2236 N N . MET A 1 297 ? 26.441 20.584 -23.851 1.00 55.84 297 MET A N 1
ATOM 2237 C CA . MET A 1 297 ? 26.024 21.705 -23.005 1.00 55.84 297 MET A CA 1
ATOM 2238 C C . MET A 1 297 ? 26.699 21.719 -21.624 1.00 55.84 297 MET A C 1
ATOM 2240 O O . MET A 1 297 ? 26.595 22.734 -20.934 1.00 55.84 297 MET A O 1
ATOM 2244 N N . SER A 1 298 ? 27.391 20.647 -21.219 1.00 56.84 298 SER A N 1
ATOM 2245 C CA . SER A 1 298 ? 28.048 20.565 -19.909 1.00 56.84 298 SER A CA 1
ATOM 2246 C C . SER A 1 298 ? 29.341 21.388 -19.851 1.00 56.84 298 SER A C 1
ATOM 2248 O O . SER A 1 298 ? 29.637 21.994 -18.822 1.00 56.84 298 SER A O 1
ATOM 2250 N N . GLU A 1 299 ? 30.047 21.526 -20.980 1.00 59.12 299 GLU A N 1
ATOM 2251 C CA . GLU A 1 299 ? 31.275 22.328 -21.092 1.00 59.12 299 GLU A CA 1
ATOM 2252 C C . GLU A 1 299 ? 31.083 23.691 -21.783 1.00 59.12 299 GLU A C 1
ATOM 2254 O O . GLU A 1 299 ? 32.033 24.464 -21.928 1.00 59.12 299 GLU A O 1
ATOM 2259 N N . GLY A 1 300 ? 29.864 24.013 -22.231 1.00 71.56 300 GLY A N 1
ATOM 2260 C CA . GLY A 1 300 ? 29.579 25.262 -22.946 1.00 71.56 300 GLY A CA 1
ATOM 2261 C C . GLY A 1 300 ? 30.231 25.345 -24.333 1.00 71.56 300 GLY A C 1
ATOM 2262 O O . GLY A 1 300 ? 30.551 26.445 -24.791 1.00 71.56 300 GLY A O 1
ATOM 2263 N N . LYS A 1 301 ? 30.431 24.199 -24.998 1.00 77.06 301 LYS A N 1
ATOM 2264 C CA . LYS A 1 301 ? 31.048 24.083 -26.327 1.00 77.06 301 LYS A CA 1
ATOM 2265 C C . LYS A 1 301 ? 30.051 23.525 -27.343 1.00 77.06 301 LYS A C 1
ATOM 2267 O O . LYS A 1 301 ? 29.142 22.777 -27.006 1.00 77.06 301 LYS A O 1
ATOM 2272 N N . ILE A 1 302 ? 30.240 23.882 -28.610 1.00 76.81 302 ILE A N 1
ATOM 2273 C CA . ILE A 1 302 ? 29.532 23.270 -29.741 1.00 76.81 302 ILE A CA 1
ATOM 2274 C C . ILE A 1 302 ? 30.600 22.639 -30.622 1.00 76.81 302 ILE A C 1
ATOM 2276 O O . ILE A 1 302 ? 31.481 23.351 -31.109 1.00 76.81 302 ILE A O 1
ATOM 2280 N N . VAL A 1 303 ? 30.535 21.322 -30.811 1.00 78.00 303 VAL A N 1
ATOM 2281 C CA . VAL A 1 303 ? 31.505 20.581 -31.618 1.00 78.00 303 VAL A CA 1
ATOM 2282 C C . VAL A 1 303 ? 30.830 20.156 -32.915 1.00 78.00 30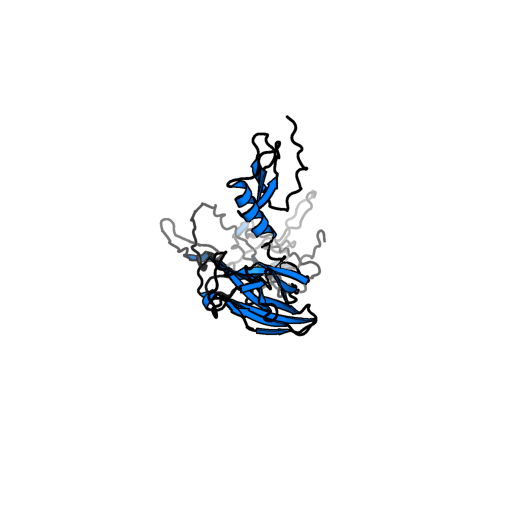3 VAL A C 1
ATOM 2284 O O . VAL A 1 303 ? 29.770 19.534 -32.912 1.00 78.00 303 VAL A O 1
ATOM 2287 N N . LEU A 1 304 ? 31.432 20.543 -34.039 1.00 75.50 304 LEU A N 1
ATOM 2288 C CA . LEU A 1 304 ? 30.978 20.167 -35.374 1.00 75.50 304 LEU A CA 1
ATOM 2289 C C . LEU A 1 304 ? 32.094 19.402 -36.066 1.00 75.50 304 LEU A C 1
ATOM 2291 O O . LEU A 1 304 ? 33.163 19.964 -36.315 1.00 75.50 304 LEU A O 1
ATOM 2295 N N . GLU A 1 305 ? 31.824 18.150 -36.412 1.00 78.44 305 GLU A N 1
ATOM 2296 C CA . GLU A 1 305 ? 32.737 17.343 -37.210 1.00 78.44 305 GLU A CA 1
ATOM 2297 C C . GLU A 1 305 ? 32.264 17.296 -38.664 1.00 78.44 305 GLU A C 1
ATOM 2299 O O . GLU A 1 305 ? 31.083 17.076 -38.946 1.00 78.44 305 GLU A O 1
ATOM 2304 N N . TYR A 1 306 ? 33.189 17.524 -39.599 1.00 74.56 306 TYR A N 1
ATOM 2305 C CA . TYR A 1 306 ? 32.915 17.508 -41.032 1.00 74.56 306 TYR A CA 1
ATOM 2306 C C . TYR A 1 306 ? 33.783 16.472 -41.726 1.00 74.56 306 TYR A C 1
ATOM 2308 O O . TYR A 1 306 ? 35.010 16.541 -41.674 1.00 74.56 306 TYR A O 1
ATOM 2316 N N . VAL A 1 307 ? 33.130 15.582 -42.468 1.00 76.06 307 VAL A N 1
ATOM 2317 C CA . VAL A 1 307 ? 33.796 14.648 -43.374 1.00 76.06 307 VAL A CA 1
ATOM 2318 C C . VAL A 1 307 ? 33.554 15.104 -44.808 1.00 76.06 307 VAL A C 1
ATOM 2320 O O . VAL A 1 307 ? 32.413 15.308 -45.230 1.00 76.06 307 VAL A O 1
ATOM 2323 N N . PHE A 1 308 ? 34.638 15.279 -45.562 1.00 79.19 308 PHE A N 1
ATOM 2324 C CA . PHE A 1 308 ? 34.589 15.729 -46.949 1.00 79.19 308 PHE A CA 1
ATOM 2325 C C . PHE A 1 308 ? 34.757 14.559 -47.916 1.00 79.19 308 PHE A C 1
ATOM 2327 O O . PHE A 1 308 ? 35.603 13.684 -47.730 1.00 79.19 308 PHE A O 1
ATOM 2334 N N . SER A 1 309 ? 33.973 14.567 -48.994 1.00 76.69 309 SER A N 1
ATOM 2335 C CA . SER A 1 309 ? 34.179 13.659 -50.124 1.00 76.69 309 SER A CA 1
ATOM 2336 C C . SER A 1 309 ? 35.545 13.899 -50.778 1.00 76.69 309 SER A C 1
ATOM 2338 O O . SER A 1 309 ? 36.025 15.036 -50.802 1.00 76.69 309 SER A O 1
ATOM 2340 N N . LYS A 1 310 ? 36.126 12.870 -51.410 1.00 81.19 310 LYS A N 1
ATOM 2341 C CA . LYS A 1 310 ? 37.357 13.039 -52.196 1.00 81.19 310 LYS A CA 1
ATOM 2342 C C . LYS A 1 310 ? 37.176 14.109 -53.289 1.00 81.19 310 LYS A C 1
ATOM 2344 O O . LYS A 1 310 ? 36.150 14.101 -53.972 1.00 81.19 310 LYS A O 1
ATOM 2349 N N . PRO A 1 311 ? 38.163 14.998 -53.496 1.00 84.81 311 PRO A N 1
ATOM 2350 C CA . PRO A 1 311 ? 38.111 15.992 -54.562 1.00 84.81 311 PRO A CA 1
ATOM 2351 C C . PRO A 1 311 ? 38.103 15.336 -55.942 1.00 84.81 311 PRO A C 1
ATOM 2353 O O . PRO A 1 311 ? 38.922 14.466 -56.238 1.00 84.81 311 PRO A O 1
ATOM 2356 N N . ILE A 1 312 ? 37.220 15.817 -56.811 1.00 86.31 312 ILE A N 1
ATOM 2357 C CA . ILE A 1 312 ? 37.231 15.519 -58.240 1.00 86.31 312 ILE A CA 1
ATOM 2358 C C . ILE A 1 312 ? 37.919 16.685 -58.941 1.00 86.31 312 ILE A C 1
ATOM 2360 O O . ILE A 1 312 ? 37.459 17.826 -58.860 1.00 86.31 312 ILE A O 1
ATOM 2364 N N . VAL A 1 313 ? 39.018 16.394 -59.636 1.00 88.56 313 VAL A N 1
ATOM 2365 C CA . VAL A 1 313 ? 39.728 17.374 -60.460 1.00 88.56 313 VAL A CA 1
ATOM 2366 C C . VAL A 1 313 ? 39.306 17.200 -61.912 1.00 88.56 313 VAL A C 1
ATOM 2368 O O . VAL A 1 313 ? 39.372 16.101 -62.459 1.00 88.56 313 VAL A O 1
ATOM 2371 N N . SER A 1 314 ? 38.875 18.286 -62.541 1.00 90.06 314 SER A N 1
ATOM 2372 C CA . SER A 1 314 ? 38.511 18.317 -63.958 1.00 90.06 314 SER A CA 1
ATOM 2373 C C . SER A 1 314 ? 39.245 19.447 -64.661 1.00 90.06 314 SER A C 1
ATOM 2375 O O . SER A 1 314 ? 39.419 20.519 -64.091 1.00 90.06 314 SER A O 1
ATOM 2377 N N . LYS A 1 315 ? 39.693 19.214 -65.894 1.00 90.25 315 LYS A N 1
ATOM 2378 C CA . LYS A 1 315 ? 40.429 20.219 -66.660 1.00 90.25 315 LYS A CA 1
ATOM 2379 C C . LYS A 1 315 ? 39.485 20.977 -67.580 1.00 90.25 315 LYS A C 1
ATOM 2381 O O . LYS A 1 315 ? 38.760 20.359 -68.358 1.00 90.25 315 LYS A O 1
ATOM 2386 N N . GLN A 1 316 ? 39.517 22.300 -67.502 1.00 87.69 316 GLN A N 1
ATOM 2387 C CA . GLN A 1 316 ? 38.766 23.181 -68.386 1.00 87.69 316 GLN A CA 1
ATOM 2388 C C . GLN A 1 316 ? 39.638 24.394 -68.713 1.00 87.69 316 GLN A C 1
ATOM 2390 O O . GLN A 1 316 ? 40.122 25.079 -67.811 1.00 87.69 316 GLN A O 1
ATOM 2395 N N . ASP A 1 317 ? 39.851 24.632 -70.006 1.00 84.38 317 ASP A N 1
ATOM 2396 C CA . ASP A 1 317 ? 40.816 25.611 -70.517 1.00 84.38 317 ASP A CA 1
ATOM 2397 C C . ASP A 1 317 ? 42.234 25.370 -69.940 1.00 84.38 317 ASP A C 1
ATOM 2399 O O . ASP A 1 317 ? 42.707 24.230 -69.889 1.00 84.38 317 ASP A O 1
ATOM 2403 N N . ASP A 1 318 ? 42.913 26.429 -69.485 1.00 87.62 318 ASP A N 1
ATOM 2404 C CA . ASP A 1 318 ? 44.249 26.385 -68.867 1.00 87.62 318 ASP A CA 1
ATOM 2405 C C . ASP A 1 318 ? 44.216 26.150 -67.342 1.00 87.62 318 ASP A C 1
ATOM 2407 O O . ASP A 1 318 ? 45.193 26.461 -66.642 1.00 87.62 318 ASP A O 1
ATOM 2411 N N . TYR A 1 319 ? 43.087 25.662 -66.813 1.00 93.62 319 TYR A N 1
ATOM 2412 C CA . TYR A 1 319 ? 42.846 25.530 -65.379 1.00 93.62 319 TYR A CA 1
ATOM 2413 C C . TYR A 1 319 ? 42.299 24.157 -64.971 1.00 93.62 319 TYR A C 1
ATOM 2415 O O . TYR A 1 319 ? 41.564 23.486 -65.699 1.00 93.62 319 TYR A O 1
ATOM 2423 N N . ASP A 1 320 ? 42.647 23.770 -63.749 1.00 93.69 320 ASP A N 1
ATOM 2424 C CA . ASP A 1 320 ? 42.185 22.574 -63.063 1.00 93.69 320 ASP A CA 1
ATOM 2425 C C . ASP A 1 320 ? 41.120 22.973 -62.037 1.00 93.69 320 ASP A C 1
ATOM 2427 O O . ASP A 1 320 ? 41.376 23.698 -61.076 1.00 93.69 320 ASP A O 1
ATOM 2431 N N . TRP A 1 321 ? 39.898 22.507 -62.249 1.00 89.88 321 TRP A N 1
ATOM 2432 C CA . TRP A 1 321 ? 38.766 22.739 -61.367 1.00 89.88 321 TRP A CA 1
ATOM 2433 C C . TRP A 1 321 ? 38.670 21.628 -60.338 1.00 89.88 321 TRP A C 1
ATOM 2435 O O . TRP A 1 321 ? 38.469 20.466 -60.694 1.00 89.88 321 TRP A O 1
ATOM 2445 N N . VAL A 1 322 ? 38.760 22.002 -59.064 1.00 89.75 322 VAL A N 1
ATOM 2446 C CA . VAL A 1 322 ? 38.558 21.096 -57.934 1.00 89.75 322 VAL A CA 1
ATOM 2447 C C . VAL A 1 322 ? 37.122 21.232 -57.452 1.00 89.75 322 VAL A C 1
ATOM 2449 O O . VAL A 1 322 ? 36.706 22.299 -57.000 1.00 89.75 322 VAL A O 1
ATOM 2452 N N . LYS A 1 323 ? 36.365 20.140 -57.536 1.00 84.69 323 LYS A N 1
ATOM 2453 C CA . LYS A 1 323 ? 34.994 20.056 -57.038 1.00 84.69 323 LYS A CA 1
ATOM 2454 C C . LYS A 1 323 ? 34.903 18.992 -55.953 1.00 84.69 323 LYS A C 1
ATOM 2456 O O . LYS A 1 323 ? 35.401 17.883 -56.118 1.00 84.69 323 LYS A O 1
ATOM 2461 N N . MET A 1 324 ? 34.230 19.332 -54.865 1.00 84.81 324 MET A N 1
ATOM 2462 C CA . MET A 1 324 ? 33.785 18.392 -53.841 1.00 84.81 324 MET A CA 1
ATOM 2463 C C . MET A 1 324 ? 32.267 18.500 -53.751 1.00 84.81 324 MET A C 1
ATOM 2465 O O . MET A 1 324 ? 31.705 19.580 -53.963 1.00 84.81 324 MET A O 1
ATOM 2469 N N . GLU A 1 325 ? 31.596 17.380 -53.517 1.00 78.19 325 GLU A N 1
ATOM 2470 C CA . GLU A 1 325 ? 30.141 17.363 -53.414 1.00 78.19 325 GLU A CA 1
ATOM 2471 C C . GLU A 1 325 ? 29.687 18.189 -52.201 1.00 78.19 325 GLU A C 1
ATOM 2473 O O . GLU A 1 325 ? 30.377 18.233 -51.190 1.00 78.19 325 GLU A O 1
ATOM 2478 N N . GLY A 1 326 ? 28.576 18.924 -52.329 1.00 75.00 326 GLY A N 1
ATOM 2479 C CA . GLY A 1 326 ? 27.997 19.713 -51.230 1.00 75.00 326 GLY A CA 1
ATOM 2480 C C . GLY A 1 326 ? 28.794 20.944 -50.762 1.00 75.00 326 GLY A C 1
ATOM 2481 O O . GLY A 1 326 ? 28.357 21.612 -49.816 1.00 75.00 326 GLY A O 1
ATOM 2482 N N . LEU A 1 327 ? 29.922 21.268 -51.410 1.00 85.25 327 LEU A N 1
ATOM 2483 C CA . LEU A 1 327 ? 30.750 22.432 -51.084 1.00 85.25 327 LEU A CA 1
ATOM 2484 C C . LEU A 1 327 ? 30.452 23.645 -51.966 1.00 85.25 327 LEU A C 1
ATOM 2486 O O . LEU A 1 327 ? 30.220 23.539 -53.172 1.00 85.25 327 LEU A O 1
ATOM 2490 N N . GLU A 1 328 ? 30.493 24.816 -51.337 1.00 88.62 328 GLU A N 1
ATOM 2491 C CA . GLU A 1 328 ? 30.471 26.112 -52.006 1.00 88.62 328 GLU A CA 1
ATOM 2492 C C . GLU A 1 328 ? 31.885 26.490 -52.468 1.00 88.62 328 GLU A C 1
ATOM 2494 O O . GLU A 1 328 ? 32.855 25.783 -52.205 1.00 88.62 328 GLU A O 1
ATOM 2499 N N . GLN A 1 329 ? 32.021 27.603 -53.184 1.00 88.19 329 GLN A N 1
ATOM 2500 C CA . GLN A 1 329 ? 33.310 28.092 -53.668 1.00 88.19 329 GLN A CA 1
ATOM 2501 C C . GLN A 1 329 ? 33.758 29.307 -52.862 1.00 88.19 329 GLN A C 1
ATOM 2503 O O . GLN A 1 329 ? 32.982 30.234 -52.640 1.00 88.19 329 GLN A O 1
ATOM 2508 N N . TYR A 1 330 ? 35.031 29.334 -52.476 1.00 87.56 330 TYR A N 1
ATOM 2509 C CA . TYR A 1 330 ? 35.642 30.528 -51.909 1.00 87.56 330 TYR A CA 1
ATOM 2510 C C . TYR A 1 330 ? 35.965 31.523 -53.025 1.00 87.56 330 TYR A C 1
ATOM 2512 O O . TYR A 1 330 ? 36.813 31.262 -53.882 1.00 87.56 330 TYR A O 1
ATOM 2520 N N . LEU A 1 331 ? 35.270 32.662 -53.034 1.00 86.50 331 LEU A N 1
ATOM 2521 C CA . LEU A 1 331 ? 35.304 33.628 -54.134 1.00 86.50 331 LEU A CA 1
ATOM 2522 C C . LEU A 1 331 ? 35.952 34.950 -53.709 1.00 86.50 331 LEU A C 1
ATOM 2524 O O . LEU A 1 331 ? 35.276 35.952 -53.483 1.00 86.50 331 LEU A O 1
ATOM 2528 N N . ARG A 1 332 ? 37.287 34.979 -53.668 1.00 89.88 332 ARG A N 1
ATOM 2529 C CA . ARG A 1 332 ? 38.057 36.230 -53.589 1.00 89.88 332 ARG A CA 1
ATOM 2530 C C . ARG A 1 332 ? 38.574 36.595 -54.975 1.00 89.88 332 ARG A C 1
ATOM 2532 O O . ARG A 1 332 ? 39.427 35.891 -55.507 1.00 89.88 332 ARG A O 1
ATOM 2539 N N . VAL A 1 333 ? 38.075 37.694 -55.544 1.00 91.31 333 VAL A N 1
ATOM 2540 C CA . VAL A 1 333 ? 38.393 38.147 -56.914 1.00 91.31 333 VAL A CA 1
ATOM 2541 C C . VAL A 1 333 ? 39.900 38.075 -57.194 1.00 91.31 333 VAL A C 1
ATOM 2543 O O . VAL A 1 333 ? 40.697 38.663 -56.467 1.00 91.31 333 VAL A O 1
ATOM 2546 N N . GLY A 1 334 ? 40.281 37.347 -58.247 1.00 90.31 334 GLY A N 1
ATOM 2547 C CA . GLY A 1 334 ? 41.670 37.153 -58.672 1.00 90.31 334 GLY A CA 1
ATOM 2548 C C . GLY A 1 334 ? 42.436 36.033 -57.957 1.00 90.31 334 GLY A C 1
ATOM 2549 O O . GLY A 1 334 ? 43.466 35.602 -58.474 1.00 90.31 334 GLY A O 1
ATOM 2550 N N . ALA A 1 335 ? 41.953 35.514 -56.826 1.00 93.38 335 ALA A N 1
ATOM 2551 C CA . ALA A 1 335 ? 42.588 34.424 -56.081 1.00 93.38 335 ALA A CA 1
ATOM 2552 C C . ALA A 1 335 ? 42.085 33.034 -56.532 1.00 93.38 335 ALA A C 1
ATOM 2554 O O . ALA A 1 335 ? 41.024 32.954 -57.151 1.00 93.38 335 ALA A O 1
ATOM 2555 N N . PRO A 1 336 ? 42.817 31.937 -56.252 1.00 93.75 336 PRO A N 1
ATOM 2556 C CA . PRO A 1 336 ? 42.374 30.578 -56.568 1.00 93.75 336 PRO A CA 1
ATOM 2557 C C . PRO A 1 336 ? 41.005 30.227 -55.975 1.00 93.75 336 PRO A C 1
ATOM 2559 O O . PRO A 1 336 ? 40.780 30.425 -54.777 1.00 93.75 336 PRO A O 1
ATOM 2562 N N . ILE A 1 337 ? 40.122 29.665 -56.804 1.00 92.25 337 ILE A N 1
ATOM 2563 C CA . ILE A 1 337 ? 38.849 29.089 -56.360 1.00 92.25 337 ILE A CA 1
ATOM 2564 C C . ILE A 1 337 ? 39.132 27.757 -55.664 1.00 92.25 337 ILE A C 1
ATOM 2566 O O . ILE A 1 337 ? 39.681 26.838 -56.271 1.00 92.25 337 ILE A O 1
ATOM 2570 N N . VAL A 1 338 ? 38.717 27.648 -54.405 1.00 91.06 338 VAL A N 1
ATOM 2571 C CA . VAL A 1 338 ? 38.796 26.416 -53.609 1.00 91.06 338 VAL A CA 1
ATOM 2572 C C . VAL A 1 338 ? 37.417 26.063 -53.050 1.00 91.06 338 VAL A C 1
ATOM 2574 O O . VAL A 1 338 ? 36.628 26.974 -52.778 1.00 91.06 338 VAL A O 1
ATOM 2577 N N . PRO A 1 339 ? 37.090 24.769 -52.899 1.00 90.19 339 PRO A N 1
ATOM 2578 C CA . PRO A 1 339 ? 35.821 24.363 -52.319 1.00 90.19 339 PRO A CA 1
ATOM 2579 C C . PRO A 1 339 ? 35.828 24.577 -50.797 1.00 90.19 339 PRO A C 1
ATOM 2581 O O . PRO A 1 339 ? 36.818 24.292 -50.126 1.00 90.19 339 PRO A O 1
ATOM 2584 N N . VAL A 1 340 ? 34.727 25.090 -50.251 1.00 88.88 340 VAL A N 1
ATOM 2585 C CA . VAL A 1 340 ? 34.561 25.424 -48.827 1.00 88.88 340 VAL A CA 1
ATOM 2586 C C . VAL A 1 340 ? 33.181 25.029 -48.318 1.00 88.88 340 VAL A C 1
ATOM 2588 O O . VAL A 1 340 ? 32.208 24.968 -49.071 1.00 88.88 340 VAL A O 1
ATOM 2591 N N . ARG A 1 341 ? 33.076 24.795 -47.008 1.00 85.88 341 ARG A N 1
ATOM 2592 C CA . ARG A 1 341 ? 31.808 24.524 -46.328 1.00 85.88 341 ARG A CA 1
ATOM 2593 C C . ARG A 1 341 ? 31.446 25.679 -45.401 1.00 85.88 341 ARG A C 1
ATOM 2595 O O . ARG A 1 341 ? 32.103 25.839 -44.376 1.00 85.88 341 ARG A O 1
ATOM 2602 N N . PRO A 1 342 ? 30.388 26.451 -45.694 1.00 83.25 342 PRO A N 1
ATOM 2603 C CA . PRO A 1 342 ? 29.867 27.397 -44.722 1.00 83.25 342 PRO A CA 1
ATOM 2604 C C . PRO A 1 342 ? 29.249 26.646 -43.540 1.00 83.25 342 PRO A C 1
ATOM 2606 O O . PRO A 1 342 ? 28.340 25.832 -43.718 1.00 83.25 342 PRO A O 1
ATOM 2609 N N . ALA A 1 343 ? 29.717 26.947 -42.333 1.00 80.44 343 ALA A N 1
ATOM 2610 C CA . ALA A 1 343 ? 29.086 26.509 -41.097 1.00 80.44 343 ALA A CA 1
ATOM 2611 C C . ALA A 1 343 ? 28.128 27.603 -40.605 1.00 80.44 343 ALA A C 1
ATOM 2613 O O . ALA A 1 343 ? 28.507 28.768 -40.491 1.00 80.44 343 ALA A O 1
ATOM 2614 N N . LYS A 1 344 ? 26.876 27.238 -40.310 1.00 79.56 344 LYS A N 1
ATOM 2615 C CA . LYS A 1 344 ? 25.912 28.124 -39.643 1.00 79.56 344 LYS A CA 1
ATOM 2616 C C . LYS A 1 344 ? 25.628 27.556 -38.267 1.00 79.56 344 LYS A C 1
ATOM 2618 O O . LYS A 1 344 ? 25.047 26.482 -38.160 1.00 79.56 344 LYS A O 1
ATOM 2623 N N . ILE A 1 345 ? 26.044 28.282 -37.240 1.00 78.94 345 ILE A N 1
ATOM 2624 C CA . ILE A 1 345 ? 25.941 27.845 -35.851 1.00 78.94 345 ILE A CA 1
ATOM 2625 C C . ILE A 1 345 ? 24.899 28.717 -35.164 1.00 78.94 345 ILE A C 1
ATOM 2627 O O . ILE A 1 345 ? 25.021 29.943 -35.160 1.00 78.94 345 ILE A O 1
ATOM 2631 N N . LEU A 1 346 ? 23.862 28.088 -34.608 1.00 80.56 346 LEU A N 1
ATOM 2632 C CA . LEU A 1 346 ? 22.899 28.788 -33.768 1.00 80.56 346 LEU A CA 1
ATOM 2633 C C . LEU A 1 346 ? 23.489 28.907 -32.363 1.00 80.56 346 LEU A C 1
ATOM 2635 O O . LEU A 1 346 ? 23.693 27.905 -31.683 1.00 80.56 346 LEU A O 1
ATOM 2639 N N . VAL A 1 347 ? 23.780 30.135 -31.946 1.00 78.50 347 VAL A N 1
ATOM 2640 C CA . VAL A 1 347 ? 24.299 30.406 -30.604 1.00 78.50 347 VAL A CA 1
ATOM 2641 C C . VAL A 1 347 ? 23.122 30.432 -29.622 1.00 78.50 347 VAL A C 1
ATOM 2643 O O . VAL A 1 347 ? 22.145 31.135 -29.895 1.00 78.50 347 VAL A O 1
ATOM 2646 N N . PRO A 1 348 ? 23.178 29.693 -28.497 1.00 80.00 348 PRO A N 1
ATOM 2647 C CA . PRO A 1 348 ? 22.113 29.707 -27.502 1.00 80.00 348 PRO A CA 1
ATOM 2648 C C . PRO A 1 348 ? 21.793 31.123 -26.984 1.00 80.00 348 PRO A C 1
ATOM 2650 O O . PRO A 1 348 ? 22.705 31.951 -26.863 1.00 80.00 348 PRO A O 1
ATOM 2653 N N . PRO A 1 349 ? 20.526 31.413 -26.626 1.00 76.88 349 PRO A N 1
ATOM 2654 C CA . PRO A 1 349 ? 20.120 32.729 -26.140 1.00 76.88 349 PRO A CA 1
ATOM 2655 C C . PRO A 1 349 ? 20.971 33.216 -24.959 1.00 76.88 349 PRO A C 1
ATOM 2657 O O . PRO A 1 349 ? 21.213 32.485 -23.999 1.00 76.88 349 PRO A O 1
ATOM 2660 N N . GLY A 1 350 ? 21.430 34.469 -25.027 1.00 79.19 350 GLY A N 1
ATOM 2661 C CA . GLY A 1 350 ? 22.246 35.090 -23.976 1.00 79.19 350 GLY A CA 1
ATOM 2662 C C . GLY A 1 350 ? 23.711 34.636 -23.926 1.00 79.19 350 GLY A C 1
ATOM 2663 O O . GLY A 1 350 ? 24.429 35.033 -23.009 1.00 79.19 350 GLY A O 1
ATOM 2664 N N . LYS A 1 351 ? 24.177 33.825 -24.886 1.00 81.88 351 LYS A N 1
ATOM 2665 C CA . LYS A 1 351 ? 25.584 33.413 -25.012 1.00 81.88 351 LYS A CA 1
ATOM 2666 C C . LYS A 1 351 ? 26.262 34.110 -26.194 1.00 81.88 351 LYS A C 1
ATOM 2668 O O . LYS A 1 351 ? 25.614 34.501 -27.161 1.00 81.88 351 LYS A O 1
ATOM 2673 N N . THR A 1 352 ? 27.582 34.255 -26.116 1.00 82.50 352 THR A N 1
ATOM 2674 C CA . THR A 1 352 ? 28.433 34.767 -27.198 1.00 82.50 352 THR A CA 1
ATOM 2675 C C . THR A 1 352 ? 29.541 33.764 -27.499 1.00 82.50 352 THR A C 1
ATOM 2677 O O . THR A 1 352 ? 30.004 33.050 -26.609 1.00 82.50 352 THR A O 1
ATOM 2680 N N . VAL A 1 353 ? 29.971 33.695 -28.760 1.00 82.31 353 VAL A N 1
ATOM 2681 C CA . VAL A 1 353 ? 31.135 32.887 -29.144 1.00 82.31 353 VAL A CA 1
ATOM 2682 C C . VAL A 1 353 ? 32.393 33.635 -28.711 1.00 82.31 353 VAL A C 1
ATOM 2684 O O . VAL A 1 353 ? 32.606 34.772 -29.125 1.00 82.31 353 VAL A O 1
ATOM 2687 N N . VAL A 1 354 ? 33.200 33.011 -27.853 1.00 83.25 354 VAL A N 1
ATOM 2688 C CA . VAL A 1 354 ? 34.439 33.605 -27.315 1.00 83.25 354 VAL A CA 1
ATOM 2689 C C . VAL A 1 354 ? 35.691 33.174 -28.079 1.00 83.25 354 VAL A C 1
ATOM 2691 O O . VAL A 1 354 ? 36.675 33.907 -28.090 1.00 83.25 354 VAL A O 1
ATOM 2694 N N . ALA A 1 355 ? 35.657 32.004 -28.718 1.00 81.94 355 ALA A N 1
ATOM 2695 C CA . ALA A 1 355 ? 36.733 31.480 -29.550 1.00 81.94 355 ALA A CA 1
ATOM 2696 C C . ALA A 1 355 ? 36.196 30.408 -30.510 1.00 81.94 355 ALA A C 1
ATOM 2698 O O . ALA A 1 355 ? 35.270 29.673 -30.161 1.00 81.94 355 ALA A O 1
ATOM 2699 N N . THR A 1 356 ? 36.836 30.288 -31.672 1.00 82.38 356 THR A N 1
ATOM 2700 C CA . THR A 1 356 ? 36.634 29.202 -32.638 1.00 82.38 356 THR A CA 1
ATOM 2701 C C . THR A 1 356 ? 37.963 28.481 -32.824 1.00 82.38 356 THR A C 1
ATOM 2703 O O . THR A 1 356 ? 39.003 29.114 -33.012 1.00 82.38 356 THR A O 1
ATOM 2706 N N . GLN A 1 357 ? 37.947 27.151 -32.779 1.00 82.56 357 GLN A N 1
ATOM 2707 C CA . GLN A 1 357 ? 39.116 26.333 -33.078 1.00 82.56 357 GLN A CA 1
ATOM 2708 C C . GLN A 1 357 ? 38.751 25.301 -34.140 1.00 82.56 357 GLN A C 1
ATOM 2710 O O . GLN A 1 357 ? 37.698 24.673 -34.075 1.00 82.56 357 GLN A O 1
ATOM 2715 N N . THR A 1 358 ? 39.640 25.113 -35.112 1.00 85.50 358 THR A N 1
ATOM 2716 C CA . THR A 1 358 ? 39.515 24.066 -36.129 1.00 85.50 358 THR A CA 1
ATOM 2717 C C . THR A 1 358 ? 40.758 23.208 -36.083 1.00 85.50 358 THR A C 1
ATOM 2719 O O . THR A 1 358 ? 41.873 23.728 -36.148 1.00 85.50 358 THR A O 1
ATOM 2722 N N . VAL A 1 359 ? 40.558 21.900 -35.974 1.00 82.50 359 VAL A N 1
ATOM 2723 C CA . VAL A 1 359 ? 41.635 20.916 -35.954 1.00 82.50 359 VAL A CA 1
ATOM 2724 C C . VAL A 1 359 ? 41.403 19.957 -37.121 1.00 82.50 359 VAL A C 1
ATOM 2726 O O . VAL A 1 359 ? 40.342 19.335 -37.171 1.00 82.50 359 VAL A O 1
ATOM 2729 N N . PRO A 1 360 ? 42.336 19.847 -38.083 1.00 82.12 360 PRO A N 1
ATOM 2730 C CA . PRO A 1 360 ? 42.260 18.799 -39.089 1.00 82.12 360 PRO A CA 1
ATOM 2731 C C . PRO A 1 360 ? 42.513 17.447 -38.413 1.00 82.12 360 PRO A C 1
ATOM 2733 O O . PRO A 1 360 ? 43.549 17.262 -37.777 1.00 82.12 360 PRO A O 1
ATOM 2736 N N . LEU A 1 361 ? 41.559 16.524 -38.533 1.00 80.62 361 LEU A N 1
ATOM 2737 C CA . LEU A 1 361 ? 41.680 15.170 -37.983 1.00 80.62 361 LEU A CA 1
ATOM 2738 C C . LEU A 1 361 ? 42.375 14.239 -38.980 1.00 80.62 361 LEU A C 1
ATOM 2740 O O . LEU A 1 361 ? 43.361 13.587 -38.648 1.00 80.62 361 LEU A O 1
ATOM 2744 N N . GLU A 1 362 ? 41.901 14.244 -40.225 1.00 81.25 362 GLU A N 1
ATOM 2745 C CA . GLU A 1 362 ? 42.479 13.498 -41.339 1.00 81.25 362 GLU A CA 1
ATOM 2746 C C . GLU A 1 362 ? 42.602 14.419 -42.559 1.00 81.25 362 GLU A C 1
ATOM 2748 O O . GLU A 1 362 ? 41.695 15.196 -42.870 1.00 81.25 362 GLU A O 1
ATOM 2753 N N . THR A 1 363 ? 43.741 14.358 -43.247 1.00 80.94 363 THR A N 1
ATOM 2754 C CA . THR A 1 363 ? 44.016 15.164 -44.442 1.00 80.94 363 THR A CA 1
ATOM 2755 C C . THR A 1 363 ? 44.237 14.270 -45.647 1.00 80.94 363 THR A C 1
ATOM 2757 O O . THR A 1 363 ? 44.906 13.243 -45.558 1.00 80.94 363 THR A O 1
ATOM 2760 N N . TYR A 1 364 ? 43.720 14.696 -46.797 1.00 78.81 364 TYR A N 1
ATOM 2761 C CA . TYR A 1 364 ? 43.922 14.012 -48.066 1.00 78.81 364 TYR A CA 1
ATO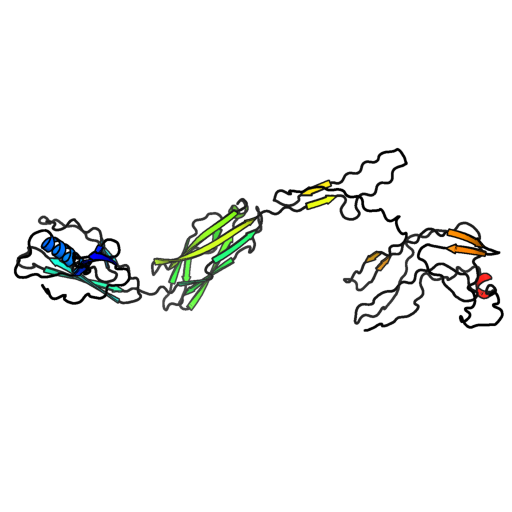M 2762 C C . TYR A 1 364 ? 44.746 14.879 -49.017 1.00 78.81 364 TYR A C 1
ATOM 2764 O O . TYR A 1 364 ? 44.294 15.946 -49.437 1.00 78.81 364 TYR A O 1
ATOM 2772 N N . ASP A 1 365 ? 45.927 14.392 -49.396 1.00 81.88 365 ASP A N 1
ATOM 2773 C CA . ASP A 1 365 ? 46.822 15.102 -50.305 1.00 81.88 365 ASP A CA 1
ATOM 2774 C C . ASP A 1 365 ? 46.496 14.806 -51.774 1.00 81.88 365 ASP A C 1
ATOM 2776 O O . ASP A 1 365 ? 46.451 13.658 -52.226 1.00 81.88 365 ASP A O 1
ATOM 2780 N N . LEU A 1 366 ? 46.325 15.868 -52.560 1.00 81.19 366 LEU A N 1
ATOM 2781 C CA . LEU A 1 366 ? 46.256 15.781 -54.015 1.00 81.19 366 LEU A CA 1
ATOM 2782 C C . LEU A 1 366 ? 47.673 15.718 -54.593 1.00 81.19 366 LEU A C 1
ATOM 2784 O O . LEU A 1 366 ? 48.358 16.731 -54.710 1.00 81.19 366 LEU A O 1
ATOM 2788 N N . THR A 1 367 ? 48.111 14.527 -55.001 1.00 81.25 367 THR A N 1
ATOM 2789 C CA . THR A 1 367 ? 49.419 14.347 -55.644 1.00 81.25 367 THR A CA 1
ATOM 2790 C C . THR A 1 367 ? 49.429 14.962 -57.047 1.00 81.25 367 THR A C 1
ATOM 2792 O O . THR A 1 367 ? 48.568 14.632 -57.867 1.00 81.25 367 THR A O 1
ATOM 2795 N N . GLY A 1 368 ? 50.408 15.821 -57.344 1.00 84.19 368 GLY A N 1
ATOM 2796 C CA . GLY A 1 368 ? 50.594 16.459 -58.654 1.00 84.19 368 GLY A CA 1
ATOM 2797 C C . GLY A 1 368 ? 50.653 17.987 -58.584 1.00 84.19 368 GLY A C 1
ATOM 2798 O O . GLY A 1 368 ? 50.637 18.571 -57.504 1.00 84.19 368 GLY A O 1
ATOM 2799 N N . THR A 1 369 ? 50.719 18.632 -59.751 1.00 86.38 369 THR A N 1
ATOM 2800 C CA . THR A 1 369 ? 50.692 20.097 -59.878 1.00 86.38 369 THR A CA 1
ATOM 2801 C C . THR A 1 369 ? 49.409 20.507 -60.582 1.00 86.38 369 THR A C 1
ATOM 2803 O O . THR A 1 369 ? 49.204 20.134 -61.736 1.00 86.38 369 THR A O 1
ATOM 2806 N N . TYR A 1 370 ? 48.579 21.295 -59.900 1.00 89.88 370 TYR A N 1
ATOM 2807 C CA . TYR A 1 370 ? 47.291 21.765 -60.406 1.00 89.88 370 TYR A CA 1
ATOM 2808 C C . TYR A 1 370 ? 47.267 23.287 -60.445 1.00 89.88 370 TYR A C 1
ATOM 2810 O O . TYR A 1 370 ? 47.715 23.953 -59.508 1.00 89.88 370 TYR A O 1
ATOM 2818 N N . ARG A 1 371 ? 46.728 23.851 -61.524 1.00 91.50 371 ARG A N 1
ATOM 2819 C CA . ARG A 1 371 ? 46.576 25.294 -61.692 1.00 91.50 371 ARG A CA 1
ATOM 2820 C C . ARG A 1 371 ? 45.112 25.665 -61.524 1.00 91.50 371 ARG A C 1
ATOM 2822 O O . ARG A 1 371 ? 44.338 25.585 -62.468 1.00 91.50 371 ARG A O 1
ATOM 2829 N N . LEU A 1 372 ? 44.736 26.089 -60.324 1.00 93.12 372 LEU A N 1
ATOM 2830 C CA . LEU A 1 372 ? 43.355 26.475 -60.027 1.00 93.12 372 LEU A CA 1
ATOM 2831 C C . LEU A 1 372 ? 42.953 27.775 -60.755 1.00 93.12 372 LEU A C 1
ATOM 2833 O O . LEU A 1 372 ? 43.817 28.623 -60.997 1.00 93.12 372 LEU A O 1
ATOM 2837 N N . PRO A 1 373 ? 41.667 27.951 -61.110 1.00 93.50 373 PRO A N 1
ATOM 2838 C CA . PRO A 1 373 ? 41.166 29.157 -61.768 1.00 93.50 373 PRO A CA 1
ATOM 2839 C C . PRO A 1 373 ? 41.052 30.346 -60.799 1.00 93.50 373 PRO A C 1
ATOM 2841 O O . PRO A 1 373 ? 40.735 30.152 -59.621 1.00 93.50 373 PRO A O 1
ATOM 2844 N N . PRO A 1 374 ? 41.263 31.595 -61.262 1.00 94.06 374 PRO A N 1
ATOM 2845 C CA . PRO A 1 374 ? 41.021 32.779 -60.448 1.00 94.06 374 PRO A CA 1
ATOM 2846 C C . PRO A 1 374 ? 39.520 33.062 -60.321 1.00 94.06 374 PRO A C 1
ATOM 2848 O O . PRO A 1 374 ? 38.783 33.005 -61.311 1.00 94.06 374 PRO A O 1
ATOM 2851 N N . ALA A 1 375 ? 39.063 33.428 -59.123 1.00 92.56 375 ALA A N 1
ATOM 2852 C CA . ALA A 1 375 ? 37.684 33.848 -58.916 1.00 92.56 375 ALA A CA 1
ATOM 2853 C C . ALA A 1 375 ? 37.392 35.107 -59.740 1.00 92.56 375 ALA A C 1
ATOM 2855 O O . ALA A 1 375 ? 38.148 36.086 -59.716 1.00 92.56 375 ALA A O 1
ATOM 2856 N N . GLN A 1 376 ? 36.295 35.070 -60.487 1.00 91.94 376 GLN A N 1
ATOM 2857 C CA . GLN A 1 376 ? 35.933 36.140 -61.405 1.00 91.94 376 GLN A CA 1
ATOM 2858 C C . GLN A 1 376 ? 35.320 37.324 -60.657 1.00 91.94 376 GLN A C 1
ATOM 2860 O O . GLN A 1 376 ? 34.625 37.161 -59.654 1.00 91.94 376 GLN A O 1
ATOM 2865 N N . LYS A 1 377 ? 35.557 38.534 -61.165 1.00 89.06 377 LYS A N 1
ATOM 2866 C CA . LYS A 1 377 ? 34.881 39.741 -60.697 1.00 89.06 377 LYS A CA 1
ATOM 2867 C C . LYS A 1 377 ? 33.369 39.595 -60.930 1.00 89.06 377 LYS A C 1
ATOM 2869 O O . LYS A 1 377 ? 32.967 39.358 -62.070 1.00 89.06 377 LYS A O 1
ATOM 2874 N N . PRO A 1 378 ? 32.522 39.749 -59.898 1.00 86.94 378 PRO A N 1
ATOM 2875 C CA . PRO A 1 378 ? 31.082 39.685 -60.087 1.00 86.94 378 PRO A CA 1
ATOM 2876 C C . PRO A 1 378 ? 30.596 40.917 -60.858 1.00 86.94 378 PRO A C 1
ATOM 2878 O O . PRO A 1 378 ? 30.992 42.048 -60.565 1.00 86.94 378 PRO A O 1
ATOM 2881 N N . TYR A 1 379 ? 29.710 40.695 -61.826 1.00 85.56 379 TYR A N 1
ATOM 2882 C CA . TYR A 1 379 ? 29.000 41.748 -62.548 1.00 85.56 379 TYR A CA 1
ATOM 2883 C C . TYR A 1 379 ? 27.508 41.682 -62.187 1.00 85.56 379 TYR A C 1
ATOM 2885 O O . TYR A 1 379 ? 26.956 40.582 -62.110 1.00 85.56 379 TYR A O 1
ATOM 2893 N N . PRO A 1 380 ? 26.832 42.823 -61.960 1.00 85.44 380 PRO A N 1
ATOM 2894 C CA . PRO A 1 380 ? 25.386 42.845 -61.759 1.00 85.44 380 PRO A CA 1
ATOM 2895 C C . PRO A 1 380 ? 24.640 42.218 -62.943 1.00 85.44 380 PRO A C 1
ATOM 2897 O O . PRO A 1 380 ? 25.047 42.389 -64.091 1.00 85.44 380 PRO A O 1
ATOM 2900 N N . LEU A 1 381 ? 23.496 41.577 -62.684 1.00 82.50 381 LEU A N 1
ATOM 2901 C CA . LEU A 1 381 ? 22.681 40.927 -63.726 1.00 82.50 381 LEU A CA 1
ATOM 2902 C C . LEU A 1 381 ? 22.223 41.882 -64.848 1.00 82.50 381 LEU A C 1
ATOM 2904 O O . LEU A 1 381 ? 21.890 41.432 -65.938 1.00 82.50 381 LEU A O 1
ATOM 2908 N N . ASN A 1 382 ? 22.201 43.196 -64.600 1.00 87.50 382 ASN A N 1
ATOM 2909 C CA . ASN A 1 382 ? 21.825 44.224 -65.575 1.00 87.50 382 ASN A CA 1
ATOM 2910 C C . ASN A 1 382 ? 23.023 44.872 -66.302 1.00 87.50 382 ASN A C 1
ATOM 2912 O O . ASN A 1 382 ? 22.829 45.846 -67.035 1.00 87.50 382 ASN A O 1
ATOM 2916 N N . TYR A 1 383 ? 24.250 44.378 -66.103 1.00 88.31 383 TYR A N 1
ATOM 2917 C CA . TYR A 1 383 ? 25.443 44.912 -66.757 1.00 88.31 383 TYR A CA 1
ATOM 2918 C C . TYR A 1 383 ? 25.415 44.640 -68.269 1.00 88.31 383 TYR A C 1
ATOM 2920 O O . TYR A 1 383 ? 25.213 43.510 -68.701 1.00 88.31 383 TYR A O 1
ATOM 2928 N N . LYS A 1 384 ? 25.626 45.682 -69.084 1.00 83.88 384 LYS A N 1
ATOM 2929 C CA . LYS A 1 384 ? 25.579 45.610 -70.561 1.00 83.88 384 LYS A CA 1
ATOM 2930 C C . LYS A 1 384 ? 26.940 45.793 -71.249 1.00 83.88 384 LYS A C 1
ATOM 2932 O O . LYS A 1 384 ? 26.986 45.944 -72.466 1.00 83.88 384 LYS A O 1
ATOM 2937 N N . GLY A 1 385 ? 28.029 45.849 -70.482 1.00 86.50 385 GLY A N 1
ATOM 2938 C CA . GLY A 1 385 ? 29.388 45.954 -71.020 1.00 86.50 385 GLY A CA 1
ATOM 2939 C C . GLY A 1 385 ? 30.006 44.591 -71.335 1.00 86.50 385 GLY A C 1
ATOM 2940 O O . GLY A 1 385 ? 29.405 43.548 -71.084 1.00 86.50 385 GLY A O 1
ATOM 2941 N N . VAL A 1 386 ? 31.234 44.602 -71.858 1.00 83.75 386 VAL A N 1
ATOM 2942 C CA . VAL A 1 386 ? 32.020 43.378 -72.063 1.00 83.75 386 VAL A CA 1
ATOM 2943 C C . VAL A 1 386 ? 32.476 42.845 -70.705 1.00 83.75 386 VAL A C 1
ATOM 2945 O O . VAL A 1 386 ? 33.050 43.579 -69.901 1.00 83.75 386 VAL A O 1
ATOM 2948 N N . VAL A 1 387 ? 32.204 41.568 -70.441 1.00 84.00 387 VAL A N 1
ATOM 2949 C CA . VAL A 1 387 ? 32.710 40.866 -69.257 1.00 84.00 387 VAL A CA 1
ATOM 2950 C C . VAL A 1 387 ? 34.147 40.446 -69.543 1.00 84.00 387 VAL A C 1
ATOM 2952 O O . VAL A 1 387 ? 34.395 39.640 -70.437 1.00 84.00 387 VAL A O 1
ATOM 2955 N N . GLU A 1 388 ? 35.095 41.010 -68.802 1.00 86.94 388 GLU A N 1
ATOM 2956 C CA . GLU A 1 388 ? 36.508 40.662 -68.931 1.00 86.94 388 GLU A CA 1
ATOM 2957 C C . GLU A 1 388 ? 36.872 39.550 -67.948 1.00 86.94 388 GLU A C 1
ATOM 2959 O O . GLU A 1 388 ? 36.521 39.602 -66.766 1.00 86.94 388 GLU A O 1
ATOM 2964 N N . ALA A 1 389 ? 37.616 38.552 -68.431 1.00 85.56 389 ALA A N 1
ATOM 2965 C CA . ALA A 1 389 ? 38.147 37.504 -67.574 1.00 85.56 389 ALA A CA 1
ATOM 2966 C C . ALA A 1 389 ? 39.125 38.107 -66.554 1.00 85.56 389 ALA A C 1
ATOM 2968 O O . ALA A 1 389 ? 40.088 38.798 -66.899 1.00 85.56 389 ALA A O 1
ATOM 2969 N N . THR A 1 390 ? 38.888 37.826 -65.278 1.00 91.50 390 THR A N 1
ATOM 2970 C CA . THR A 1 390 ? 39.765 38.257 -64.191 1.00 91.50 390 THR A CA 1
ATOM 2971 C C . THR A 1 390 ? 41.076 37.484 -64.263 1.00 91.50 390 THR A C 1
ATOM 2973 O O . THR A 1 390 ? 41.082 36.253 -64.244 1.00 91.50 390 THR A O 1
ATOM 2976 N N . LYS A 1 391 ? 42.196 38.209 -64.352 1.00 91.12 391 LYS A N 1
ATOM 2977 C CA . LYS A 1 391 ? 43.537 37.611 -64.374 1.00 91.12 391 LYS A CA 1
ATOM 2978 C C . LYS A 1 391 ? 43.925 37.086 -62.981 1.00 91.12 391 LYS A C 1
ATOM 2980 O O . LYS A 1 391 ? 43.491 37.671 -61.987 1.00 91.12 391 LYS A O 1
ATOM 2985 N N . PRO A 1 392 ? 44.763 36.035 -62.895 1.00 92.38 392 PRO A N 1
ATOM 2986 C CA . PRO A 1 392 ? 45.336 35.582 -61.629 1.00 92.38 392 PRO A CA 1
ATOM 2987 C C . PRO A 1 392 ? 46.065 36.715 -60.908 1.00 92.38 392 PRO A C 1
ATOM 2989 O O . PRO A 1 392 ? 46.929 37.358 -61.504 1.00 92.38 392 PRO A O 1
ATOM 2992 N N . ASP A 1 393 ? 45.729 36.946 -59.640 1.00 92.31 393 ASP A N 1
ATOM 2993 C CA . ASP A 1 393 ? 46.408 37.932 -58.802 1.00 92.31 393 ASP A CA 1
ATOM 2994 C C . ASP A 1 393 ? 47.866 37.485 -58.564 1.00 92.31 393 ASP A C 1
ATOM 2996 O O . ASP A 1 393 ? 48.089 36.461 -57.901 1.00 92.31 393 ASP A O 1
ATOM 3000 N N . PRO A 1 394 ? 48.879 38.225 -59.065 1.00 88.81 394 PRO A N 1
ATOM 3001 C CA . PRO A 1 394 ? 50.283 37.867 -58.879 1.00 88.81 394 PRO A CA 1
ATOM 3002 C C . PRO A 1 394 ? 50.695 37.799 -57.405 1.00 88.81 394 PRO A C 1
ATOM 3004 O O . PRO A 1 394 ? 51.610 37.052 -57.063 1.00 88.81 394 PRO A O 1
ATOM 3007 N N . ALA A 1 395 ? 50.013 38.532 -56.518 1.00 87.38 395 ALA A N 1
ATOM 3008 C CA . ALA A 1 395 ? 50.291 38.515 -55.086 1.00 87.38 395 ALA A CA 1
ATOM 3009 C C . ALA A 1 395 ? 49.881 37.198 -54.403 1.00 87.38 395 ALA A C 1
ATOM 3011 O O . ALA A 1 395 ? 50.322 36.949 -53.278 1.00 87.38 395 ALA A O 1
ATOM 3012 N N . VAL A 1 396 ? 49.063 36.369 -55.064 1.00 87.69 396 VAL A N 1
ATOM 3013 C CA . VAL A 1 396 ? 48.635 35.046 -54.586 1.00 87.69 396 VAL A CA 1
ATOM 3014 C C . VAL A 1 396 ? 49.286 33.941 -55.416 1.00 87.69 396 VAL A C 1
ATOM 3016 O O . VAL A 1 396 ? 49.986 33.100 -54.866 1.00 87.69 396 VAL A O 1
ATOM 3019 N N . TYR A 1 397 ? 49.147 33.984 -56.744 1.00 89.50 397 TYR A N 1
ATOM 3020 C CA . TYR A 1 397 ? 49.689 32.955 -57.645 1.00 89.50 397 TYR A CA 1
ATOM 3021 C C . TYR A 1 397 ? 51.219 32.968 -57.752 1.00 89.50 397 TYR A C 1
ATOM 3023 O O . TYR A 1 397 ? 51.813 31.975 -58.159 1.00 89.50 397 TYR A O 1
ATOM 3031 N N . GLY A 1 398 ? 51.865 34.086 -57.410 1.00 86.06 398 GLY A N 1
ATOM 3032 C CA . GLY A 1 398 ? 53.323 34.223 -57.412 1.00 86.06 398 GLY A CA 1
ATOM 3033 C C . GLY A 1 398 ? 53.999 33.813 -56.102 1.00 86.06 398 GLY A C 1
ATOM 3034 O O . GLY A 1 398 ? 55.210 33.983 -55.978 1.00 86.06 398 GLY A O 1
ATOM 3035 N N . LYS A 1 399 ? 53.247 33.319 -55.107 1.00 85.50 399 LYS A N 1
ATOM 3036 C CA . LYS A 1 399 ? 53.780 32.926 -53.796 1.00 85.50 399 LYS A CA 1
ATOM 3037 C C . LYS A 1 399 ? 53.752 31.410 -53.619 1.00 85.50 399 LYS A C 1
ATOM 3039 O O . LYS A 1 399 ? 52.792 30.755 -53.994 1.00 85.50 399 LYS A O 1
ATOM 3044 N N . ALA A 1 400 ? 54.774 30.872 -52.956 1.00 83.75 400 ALA A N 1
ATOM 3045 C CA . ALA A 1 400 ? 54.851 29.460 -52.565 1.00 83.75 400 ALA A CA 1
ATOM 3046 C C . ALA A 1 400 ? 54.148 29.165 -51.219 1.00 83.75 400 ALA A C 1
ATOM 3048 O O . ALA A 1 400 ? 54.487 28.202 -50.537 1.00 83.75 400 ALA A O 1
ATOM 3049 N N . VAL A 1 401 ? 53.217 30.026 -50.800 1.00 84.75 401 VAL A N 1
ATOM 3050 C CA . VAL A 1 401 ? 52.482 29.886 -49.535 1.00 84.75 401 VAL A CA 1
ATOM 3051 C C . VAL A 1 401 ? 51.132 29.225 -49.826 1.00 84.75 401 VAL A C 1
ATOM 3053 O O . VAL A 1 401 ? 50.500 29.612 -50.812 1.00 84.75 401 VAL A O 1
ATOM 3056 N N . PRO A 1 402 ? 50.666 28.269 -48.998 1.00 86.12 402 PRO A N 1
ATOM 3057 C CA . PRO A 1 402 ? 49.345 27.675 -49.162 1.00 86.12 402 PRO A CA 1
ATOM 3058 C C . PRO A 1 402 ? 48.240 28.734 -49.198 1.00 86.12 402 PRO A C 1
ATOM 3060 O O . PRO A 1 402 ? 48.229 29.672 -48.403 1.00 86.12 402 PRO A O 1
ATOM 3063 N N . TRP A 1 403 ? 47.290 28.558 -50.110 1.00 86.12 403 TRP A N 1
ATOM 3064 C CA . TRP A 1 403 ? 46.087 29.376 -50.227 1.00 86.12 403 TRP A CA 1
ATOM 3065 C C . TRP A 1 403 ? 44.862 28.530 -49.844 1.00 86.12 403 TRP A C 1
ATOM 3067 O O . TRP A 1 403 ? 44.790 27.386 -50.291 1.00 86.12 403 TRP A O 1
ATOM 3077 N N . PRO A 1 404 ? 43.898 29.038 -49.053 1.00 86.69 404 PRO A N 1
ATOM 3078 C CA . PRO A 1 404 ? 43.821 30.378 -48.456 1.00 86.69 404 PRO A CA 1
ATOM 3079 C C . PRO A 1 404 ? 44.736 30.579 -47.233 1.00 86.69 404 PRO A C 1
ATOM 3081 O O . PRO A 1 404 ? 44.827 31.690 -46.722 1.00 86.69 404 PRO A O 1
ATOM 3084 N N . GLY A 1 405 ? 45.444 29.535 -46.784 1.00 83.25 405 GLY A N 1
ATOM 3085 C CA . GLY A 1 405 ? 46.410 29.619 -45.679 1.00 83.25 405 GLY A CA 1
ATOM 3086 C C . GLY A 1 405 ? 45.777 29.617 -44.283 1.00 83.25 405 GLY A C 1
ATOM 3087 O O . GLY A 1 405 ? 46.468 29.852 -43.296 1.00 83.25 405 GLY A O 1
ATOM 3088 N N . MET A 1 406 ? 44.475 29.338 -44.204 1.00 86.00 406 MET A N 1
ATOM 3089 C CA . MET A 1 406 ? 43.678 29.243 -42.982 1.00 86.00 406 MET A CA 1
ATOM 3090 C C . MET A 1 406 ? 42.649 28.116 -43.117 1.00 86.00 406 MET A C 1
ATOM 3092 O O . MET A 1 406 ? 42.208 27.817 -44.226 1.00 86.00 406 MET A O 1
ATOM 3096 N N . TYR A 1 407 ? 42.278 27.494 -41.996 1.00 83.69 407 TYR A N 1
ATOM 3097 C CA . TYR A 1 407 ? 41.311 26.386 -41.975 1.00 83.69 407 TYR A CA 1
ATOM 3098 C C . TYR A 1 407 ? 39.855 26.845 -41.829 1.00 83.69 407 TYR A C 1
ATOM 3100 O O . TYR A 1 407 ? 38.950 26.138 -42.260 1.00 83.69 407 TYR A O 1
ATOM 3108 N N . HIS A 1 408 ? 39.624 28.024 -41.251 1.00 84.88 408 HIS A N 1
ATOM 3109 C CA . HIS A 1 408 ? 38.307 28.651 -41.152 1.00 84.88 408 HIS A CA 1
ATOM 3110 C C . HIS A 1 408 ? 38.438 30.169 -41.279 1.00 84.88 408 HIS A C 1
ATOM 3112 O O . HIS A 1 408 ? 39.500 30.717 -40.991 1.00 84.88 408 HIS A O 1
ATOM 3118 N N . GLU A 1 409 ? 37.347 30.825 -41.674 1.00 82.94 409 GLU A N 1
ATOM 3119 C CA . GLU A 1 409 ? 37.179 32.280 -41.671 1.00 82.94 409 GLU A CA 1
ATOM 3120 C C . GLU A 1 409 ? 35.849 32.620 -40.991 1.00 82.94 409 GLU A C 1
ATOM 3122 O O . GLU A 1 409 ? 34.804 32.085 -41.370 1.00 82.94 409 GLU A O 1
ATOM 3127 N N . ASP A 1 410 ? 35.874 33.518 -40.006 1.00 77.56 410 ASP A N 1
ATOM 3128 C CA . ASP A 1 410 ? 34.658 34.009 -39.361 1.00 77.56 410 ASP A CA 1
ATOM 3129 C C . ASP A 1 410 ? 34.043 35.129 -40.208 1.00 77.56 410 ASP A C 1
ATOM 3131 O O . ASP A 1 410 ? 34.546 36.249 -40.261 1.00 77.56 410 ASP A O 1
ATOM 3135 N N . VAL A 1 411 ? 32.940 34.822 -40.893 1.00 68.12 411 VAL A N 1
ATOM 3136 C CA . VAL A 1 411 ? 32.352 35.743 -41.878 1.00 68.12 411 VAL A CA 1
ATOM 3137 C C . VAL A 1 411 ? 31.469 36.811 -41.223 1.00 68.12 411 VAL A C 1
ATOM 3139 O O . VAL A 1 411 ? 31.617 37.999 -41.503 1.00 68.12 411 VAL A O 1
ATOM 3142 N N . SER A 1 412 ? 30.510 36.415 -40.377 1.00 68.94 412 SER A N 1
ATOM 3143 C CA . SER A 1 412 ? 29.621 37.358 -39.675 1.00 68.94 412 SER A CA 1
ATOM 3144 C C . SER A 1 412 ? 28.770 36.670 -38.606 1.00 68.94 412 SER A C 1
ATOM 3146 O O . SER A 1 412 ? 28.243 35.587 -38.861 1.00 68.94 412 SER A O 1
ATOM 3148 N N . ALA A 1 413 ? 28.519 37.345 -37.482 1.00 65.00 413 ALA A N 1
ATOM 3149 C CA . ALA A 1 413 ? 27.412 37.015 -36.584 1.00 65.00 413 ALA A CA 1
ATOM 3150 C C . ALA A 1 413 ? 26.139 37.740 -37.052 1.00 65.00 413 ALA A C 1
ATOM 3152 O O . ALA A 1 413 ? 26.161 38.946 -37.296 1.00 65.00 413 ALA A O 1
ATOM 3153 N N . GLN A 1 414 ? 25.030 37.015 -37.194 1.00 68.56 414 GLN A N 1
ATOM 3154 C CA . GLN A 1 414 ? 23.750 37.569 -37.647 1.00 68.56 414 GLN A CA 1
ATOM 3155 C C . GLN A 1 414 ? 22.649 37.196 -36.650 1.00 68.56 414 GLN A C 1
ATOM 3157 O O . GLN A 1 414 ? 22.571 36.045 -36.231 1.00 68.56 414 GLN A O 1
ATOM 3162 N N . SER A 1 415 ? 21.781 38.148 -36.290 1.00 63.62 415 SER A N 1
ATOM 3163 C CA . SER A 1 415 ? 20.546 37.872 -35.541 1.00 63.62 415 SER A CA 1
ATOM 3164 C C . SER A 1 415 ? 19.371 37.825 -36.513 1.00 63.62 415 SER A C 1
ATOM 3166 O O . SER A 1 415 ? 19.233 38.694 -37.379 1.00 63.62 415 SER A O 1
ATOM 3168 N N . LYS A 1 416 ? 18.516 36.808 -36.390 1.00 54.84 416 LYS A N 1
ATOM 3169 C CA . LYS A 1 416 ? 17.329 36.658 -37.230 1.00 54.84 416 LYS A CA 1
ATOM 3170 C C . LYS A 1 416 ? 16.135 36.264 -36.366 1.00 54.84 416 LYS A C 1
ATOM 3172 O O . LYS A 1 416 ? 15.925 35.085 -36.121 1.00 54.84 416 LYS A O 1
ATOM 3177 N N . ARG A 1 417 ? 15.299 37.267 -36.063 1.00 54.47 417 ARG A N 1
ATOM 3178 C CA . ARG A 1 417 ? 14.051 37.176 -35.273 1.00 54.47 417 ARG A CA 1
ATOM 3179 C C . ARG A 1 417 ? 14.244 36.948 -33.765 1.00 54.47 417 ARG A C 1
ATOM 3181 O O . ARG A 1 417 ? 13.419 36.272 -33.159 1.00 54.47 417 ARG A O 1
ATOM 3188 N N . GLY A 1 418 ? 15.255 37.594 -33.180 1.00 52.75 418 GLY A N 1
ATOM 3189 C CA . GLY A 1 418 ? 15.636 37.358 -31.782 1.00 52.75 418 GLY A CA 1
ATOM 3190 C C . GLY A 1 418 ? 16.246 35.980 -31.639 1.00 52.75 418 GLY A C 1
ATOM 3191 O O . GLY A 1 418 ? 16.041 35.388 -30.562 1.00 52.75 418 GLY A O 1
#

Sequence (418 aa):
TDGLTVGIPALKPEAEWVADWDNGTPLVATQGGNVVGINIFVFDGGGFTGDVPLLFHNAIVWLAGGTAEGFELVDVPELPVAIAPFDHFDVNVVFAPTEVKAFAGVVTIVSNDEDEPEVEVQLSGAGVPDYLEVVPYELEFSGHPNGPFVPTYDSYQLTNNGPNNIDWSVDVNVTWLDVDLSNGTLKPGTSTSVTVTPNTEAEALPEGYYCADVNFTDITTTVVHKREVCLNVFTAPKIWIDPPEGGIHVNVRQGRTATEVLTIGNTGDADLNFNLYSREKECQPAAAMTAAAEIDMSEGKIVLEYVFSKPIVSKQDDYDWVKMEGLEQYLRVGAPIVPVRPAKILVPPGKTVVATQTVPLETYDLTGTYRLPPAQKPYPLNYKGVVEATKPDPAVYGKAVPWPGMYHEDVSAQSKRG